Protein AF-0000000071979990 (afdb_homodimer)

Secondary structure (DSSP, 8-state):
--BEEEEEE--EEEEETTEEEEEPPEEEEESSS-EEE----GGGHHHHHHHHHHTT--GGG-SEEEESSS-HHHHTTGGG-TTSEEEETTEEEETTEEE---GGGT--EESSSSEEEEE--SSSTT-EEEEEEBSSS-EEEEEETTSS-GGGTT-THIIIIITT-S-HHHHHHHHHHHHHH-SEEEESSS--EEPPHHHHHHHHTT--S--/--BEEEEEE--EEEEETTEEEEEPPEEEEESSS-EEE----TT-HHHHHHHHHHTT--GGG-SEEEESSS-HHHHTTGGG-TTSEEEETTEEEETTEEE---GGGT--EESSSSEEEEE--SSSTT-EEEEEEBSSS-EEEEEETTSS-GGGTT-THIIIIITT-S-HHHHHHHHHHHHHH-SEEEETTS--EEPPHHHHHHHHTT--S--

Foldseek 3Di:
DFKDKAFLDFWAWDDDPNDIDIAWTWMWMDDPATEIWFQAALPCVVSSQVSCVVVPHALLRHAEYEYQEDDRRRCNPSVSNLNYFYHHFLWTDHDPDTDDDPLVVFDWADPDPFWIKTAQAKQHNRGIWIWGQGDPQGIEIAGALLPQEPVCLAPVCCSPPVSHIPHNLSSLLSQLVVLCVGQWYRYTGGHIDGRDPVSNVQSVVSGGHDD/DFKDKAFLDFWAWDDDPNDIDIAWTWMWMDDPATEIWFQAALPCVVSSQVSCVVVPHALLRHAEYEYQEDDRRRCNPSVSNLNYFYHHFLWTDHDPDTDDDPLVVFDWADPDPFWIKTAQAKQHNRGIWIWGQGDPQGIEIAGALLPQEPVCLAPVCCSPPVSHIPHNLSSLLSQLVVLCVGQWYRYTGGHIDGRDPVSNVQSVVSGGHDD

Radius of gyration: 21.1 Å; Cα contacts (8 Å, |Δi|>4): 1145; chains: 2; bounding box: 51×65×53 Å

pLDDT: mean 97.35, std 3.67, range [64.88, 99.0]

Solvent-accessible surface area (backbone atoms only — not comparable to full-atom values): 20327 Å² total; per-residue (Å²): 120,65,33,46,80,42,75,59,38,67,19,37,68,46,80,51,95,84,29,37,38,42,35,31,26,21,34,36,34,44,42,88,62,26,34,38,36,22,41,23,27,41,77,32,53,65,60,54,52,52,34,32,50,76,70,73,44,54,51,74,62,27,48,33,38,31,18,32,31,50,51,59,37,25,42,20,40,55,40,64,31,72,69,15,42,36,33,46,28,67,41,36,32,46,78,46,36,37,52,84,59,60,33,91,81,60,45,60,49,69,77,54,98,44,34,32,39,34,55,38,33,9,44,40,89,40,22,23,26,38,41,34,48,30,71,82,67,42,30,35,28,43,32,27,60,61,32,41,28,74,67,31,45,65,36,47,58,46,38,54,62,71,70,34,44,74,32,59,69,49,25,46,51,40,45,25,51,49,50,66,65,27,39,25,37,31,21,16,23,16,58,69,44,74,56,48,71,68,55,35,55,29,23,75,72,63,45,70,42,73,133,122,63,33,46,81,41,74,59,39,65,20,36,68,45,79,52,95,83,28,37,38,42,34,30,26,21,35,38,34,44,40,88,61,25,34,39,35,22,40,22,26,43,75,33,53,64,59,53,52,51,36,33,51,76,70,73,45,54,52,73,63,26,47,34,38,31,19,30,32,49,50,60,38,24,44,20,39,55,42,64,31,71,70,14,42,35,32,47,28,68,41,36,30,47,81,47,37,36,50,84,60,60,32,91,80,60,44,60,50,70,76,53,99,45,34,33,40,34,56,40,34,8,43,39,89,40,21,21,27,38,40,35,49,31,72,82,67,43,29,35,29,43,33,27,61,61,32,40,29,74,68,31,46,64,36,47,58,47,36,56,62,69,68,35,44,74,32,61,69,48,25,46,50,40,45,25,51,48,50,67,64,28,40,26,37,30,20,15,22,17,56,70,44,75,56,46,71,70,55,36,54,28,22,74,72,62,45,69,41,71,133

InterPro domains:
  IPR001279 Metallo-beta-lactamase [PF00753] (23-189)
  IPR001279 Metallo-beta-lactamase [SM00849] (23-189)
  IPR036866 Ribonuclease Z/Hydroxyacylglutathione hydrolase-like [G3DSA:3.60.15.10] (1-197)
  IPR036866 Ribonuclease Z/Hydroxyacylglutathione hydrolase-like [SSF56281] (19-195)
  IPR039344 Metallo-beta-lactamase domain-containing protein 1 [PTHR23200] (20-200)

Organism: Chionoecetes opilio (NCBI:txid41210)

Sequence (422 aa):
MSYSVHVLQAGYSRLEEGVMRANCTCTLVKGPATLIVDTLTAWDKEVVMAGLAREGVACDDVKYAIGTHGHSDHLGNLNLFTAATHIVGFTVGHKDQFFLHPFETGEPYKIDECVQVIPTPGHTTADVSVVVKTAQQGTVVIAGDLFEREEDILDPSLWRHTAGSENPEAQEKHRCEVVLLGDYIVPGHGPMFRVTEAMKEMARKGKLGPPMSYSVHVLQAGYSRLEEGVMRANCTCTLVKGPATLIVDTLTAWDKEVVMAGLAREGVACDDVKYAIGTHGHSDHLGNLNLFTAATHIVGFTVGHKDQFFLHPFETGEPYKIDECVQVIPTPGHTTADVSVVVKTAQQGTVVIAGDLFEREEDILDPSLWRHTAGSENPEAQEKHRCEVVLLGDYIVPGHGPMFRVTEAMKEMARKGKLGPP

Nearest PDB structures (foldseek):
  4v0h-assembly4_D  TM=9.337E-01  e=3.277E-21  Homo sapiens
  4v0h-assembly1_C  TM=9.324E-01  e=4.983E-21  Homo sapiens
  1ztc-assembly1_C  TM=7.395E-01  e=2.902E-12  Thermotoga maritima
  5eh9-assembly1_A  TM=6.785E-01  e=1.386E-09  Bacillus thuringiensis serovar kurstaki
  3dhb-assembly1_A  TM=6.877E-01  e=1.229E-09  Bacillus thuringiensis serovar kurstaki

Structure (mmCIF, N/CA/C/O backbone):
data_AF-0000000071979990-model_v1
#
loop_
_entity.id
_entity.type
_entity.pdbx_description
1 polymer 'Metallo-beta-lactamase domain-containing protein 1'
#
loop_
_atom_site.group_PDB
_atom_site.id
_atom_site.type_symbol
_atom_site.label_atom_id
_atom_site.label_alt_id
_atom_site.label_comp_id
_atom_site.label_asym_id
_atom_site.label_entity_id
_atom_site.label_seq_id
_atom_site.pdbx_PDB_ins_code
_atom_site.Cartn_x
_atom_site.Cartn_y
_atom_site.Cartn_z
_atom_site.occupancy
_atom_site.B_iso_or_equiv
_atom_site.auth_seq_id
_atom_site.auth_comp_id
_atom_site.auth_asym_id
_atom_site.auth_atom_id
_atom_site.pdbx_PDB_model_num
ATOM 1 N N . MET A 1 1 ? -9.875 20.969 23.109 1 72.75 1 MET A N 1
ATOM 2 C CA . MET A 1 1 ? -8.414 20.859 23.109 1 72.75 1 MET A CA 1
ATOM 3 C C . MET A 1 1 ? -7.848 21.031 21.703 1 72.75 1 MET A C 1
ATOM 5 O O . MET A 1 1 ? -8.453 20.594 20.734 1 72.75 1 MET A O 1
ATOM 9 N N . SER A 1 2 ? -6.789 21.875 21.5 1 91.88 2 SER A N 1
ATOM 10 C CA . SER A 1 2 ? -6.191 22.266 20.219 1 91.88 2 SER A CA 1
ATOM 11 C C . SER A 1 2 ? -5.258 21.172 19.703 1 91.88 2 SER A C 1
ATOM 13 O O . SER A 1 2 ? -4.859 20.281 20.453 1 91.88 2 SER A O 1
ATOM 15 N N . TYR A 1 3 ? -5.094 21.125 18.453 1 98 3 TYR A N 1
ATOM 16 C CA . TYR A 1 3 ? -4.223 20.125 17.828 1 98 3 TYR A CA 1
ATOM 17 C C . TYR A 1 3 ? -2.787 20.625 17.75 1 98 3 TYR A C 1
ATOM 19 O O . TYR A 1 3 ? -2.547 21.844 17.719 1 98 3 TYR A O 1
ATOM 27 N N . SER A 1 4 ? -1.875 19.688 17.797 1 98.12 4 SER A N 1
ATOM 28 C CA . SER A 1 4 ? -0.462 19.906 17.516 1 98.12 4 SER A CA 1
ATOM 29 C C . SER A 1 4 ? 0.089 18.812 16.609 1 98.12 4 SER A C 1
ATOM 31 O O . SER A 1 4 ? -0.371 17.672 16.656 1 98.12 4 SER A O 1
ATOM 33 N N . VAL A 1 5 ? 1.025 19.203 15.773 1 98.69 5 VAL A N 1
ATOM 34 C CA . VAL A 1 5 ? 1.635 18.266 14.82 1 98.69 5 VAL A CA 1
ATOM 35 C C . VAL A 1 5 ? 3.094 18.031 15.203 1 98.69 5 VAL A C 1
ATOM 37 O O . VAL A 1 5 ? 3.861 18.984 15.375 1 98.69 5 VAL A O 1
ATOM 40 N N . HIS A 1 6 ? 3.461 16.766 15.305 1 98.62 6 HIS A N 1
ATOM 41 C CA . HIS A 1 6 ? 4.805 16.375 15.719 1 98.62 6 HIS A CA 1
ATOM 42 C C . HIS A 1 6 ? 5.422 15.406 14.719 1 98.62 6 HIS A C 1
ATOM 44 O O . HIS A 1 6 ? 4.953 14.273 14.57 1 98.62 6 HIS A O 1
ATOM 50 N N . VAL A 1 7 ? 6.488 15.836 14.07 1 98.88 7 VAL A N 1
ATOM 51 C CA . VAL A 1 7 ? 7.246 14.922 13.219 1 98.88 7 VAL A CA 1
ATOM 52 C C . VAL A 1 7 ? 8.086 13.984 14.094 1 98.88 7 VAL A C 1
ATOM 54 O O . VAL A 1 7 ? 9.023 14.422 14.766 1 98.88 7 VAL A O 1
ATOM 57 N N . LEU A 1 8 ? 7.742 12.742 14.07 1 98.94 8 LEU A N 1
ATOM 58 C CA . LEU A 1 8 ? 8.477 11.773 14.867 1 98.94 8 LEU A CA 1
ATOM 59 C C . LEU A 1 8 ? 9.828 11.445 14.227 1 98.94 8 LEU A C 1
ATOM 61 O O . LEU A 1 8 ? 10.82 11.25 14.922 1 98.94 8 LEU A O 1
ATOM 65 N N . GLN A 1 9 ? 9.836 11.359 12.938 1 98.88 9 GLN A N 1
ATOM 66 C CA . GLN A 1 9 ? 11.023 11.094 12.125 1 98.88 9 GLN A CA 1
ATOM 67 C C . GLN A 1 9 ? 10.898 11.734 10.742 1 98.88 9 GLN A C 1
ATOM 69 O O . GLN A 1 9 ? 10.008 11.383 9.969 1 98.88 9 GLN A O 1
ATOM 74 N N . ALA A 1 10 ? 11.828 12.672 10.484 1 98.88 10 ALA A N 1
ATOM 75 C CA . ALA A 1 10 ? 11.867 13.242 9.148 1 98.88 10 ALA A CA 1
ATOM 76 C C . ALA A 1 10 ? 12.375 12.227 8.125 1 98.88 10 ALA A C 1
ATOM 78 O O . ALA A 1 10 ? 13.312 11.477 8.398 1 98.88 10 ALA A O 1
ATOM 79 N N . GLY A 1 11 ? 11.711 12.18 6.965 1 98.88 11 GLY A N 1
ATOM 80 C CA . GLY A 1 11 ? 12.133 11.273 5.902 1 98.88 11 GLY A CA 1
ATOM 81 C C . GLY A 1 11 ? 13.273 11.828 5.07 1 98.88 11 GLY A C 1
ATOM 82 O O . GLY A 1 11 ? 13.836 12.875 5.391 1 98.88 11 GLY A O 1
ATOM 83 N N . TYR A 1 12 ? 13.609 11.039 4.105 1 98.69 12 TYR A N 1
ATOM 84 C CA . TYR A 1 12 ? 14.672 11.383 3.166 1 98.69 12 TYR A CA 1
ATOM 85 C C . TYR A 1 12 ? 14.539 10.578 1.876 1 98.69 12 TYR A C 1
ATOM 87 O O . TYR A 1 12 ? 13.852 9.555 1.842 1 98.69 12 TYR A O 1
ATOM 95 N N . SER A 1 13 ? 15.102 11.078 0.83 1 97.81 13 SER A N 1
ATOM 96 C CA . SER A 1 13 ? 15.258 10.391 -0.449 1 97.81 13 SER A CA 1
ATOM 97 C C . SER A 1 13 ? 16.516 10.852 -1.173 1 97.81 13 SER A C 1
ATOM 99 O O . SER A 1 13 ? 16.688 12.039 -1.433 1 97.81 13 SER A O 1
ATOM 101 N N . ARG A 1 14 ? 17.375 9.891 -1.405 1 95.44 14 ARG A N 1
ATOM 102 C CA . ARG A 1 14 ? 18.609 10.211 -2.113 1 95.44 14 ARG A CA 1
ATOM 103 C C . ARG A 1 14 ? 19.078 9.031 -2.955 1 95.44 14 ARG A C 1
ATOM 105 O O . ARG A 1 14 ? 18.953 7.875 -2.537 1 95.44 14 ARG A O 1
ATOM 112 N N . LEU A 1 15 ? 19.5 9.352 -4.109 1 91.88 15 LEU A N 1
ATOM 113 C CA . LEU A 1 15 ? 20.094 8.352 -4.988 1 91.88 15 LEU A CA 1
ATOM 114 C C . LEU A 1 15 ? 21.562 8.156 -4.672 1 91.88 15 LEU A C 1
ATOM 116 O O . LEU A 1 15 ? 22.344 9.109 -4.691 1 91.88 15 LEU A O 1
ATOM 120 N N . GLU A 1 16 ? 21.906 6.969 -4.301 1 91.81 16 GLU A N 1
ATOM 121 C CA . GLU A 1 16 ? 23.281 6.625 -3.984 1 91.81 16 GLU A CA 1
ATOM 122 C C . GLU A 1 16 ? 23.75 5.402 -4.773 1 91.81 16 GLU A C 1
ATOM 124 O O . GLU A 1 16 ? 23.266 4.289 -4.535 1 91.81 16 GLU A O 1
ATOM 129 N N . GLU A 1 17 ? 24.734 5.629 -5.734 1 91.38 17 GLU A N 1
ATOM 130 C CA . GLU A 1 17 ? 25.328 4.543 -6.508 1 91.38 17 GLU A CA 1
ATOM 131 C C . GLU A 1 17 ? 24.25 3.705 -7.199 1 91.38 17 GLU A C 1
ATOM 133 O O . GLU A 1 17 ? 24.234 2.479 -7.086 1 91.38 17 GLU A O 1
ATOM 138 N N . GLY A 1 18 ? 23.312 4.34 -7.684 1 89.31 18 GLY A N 1
ATOM 139 C CA . GLY A 1 18 ? 22.312 3.67 -8.492 1 89.31 18 GLY A CA 1
ATOM 140 C C . GLY A 1 18 ? 21.188 3.062 -7.664 1 89.31 18 GLY A C 1
ATOM 141 O O . GLY A 1 18 ? 20.297 2.398 -8.203 1 89.31 18 GLY A O 1
ATOM 142 N N . VAL A 1 19 ? 21.281 3.26 -6.352 1 94.75 19 VAL A N 1
ATOM 143 C CA . VAL A 1 19 ? 20.25 2.766 -5.441 1 94.75 19 VAL A CA 1
ATOM 144 C C . VAL A 1 19 ? 19.562 3.941 -4.75 1 94.75 19 VAL A C 1
ATOM 146 O O . VAL A 1 19 ? 20.234 4.867 -4.281 1 94.75 19 VAL A O 1
ATOM 149 N N . MET A 1 20 ? 18.234 3.863 -4.797 1 96.56 20 MET A N 1
ATOM 150 C CA . MET A 1 20 ? 17.484 4.887 -4.066 1 96.56 20 MET A CA 1
ATOM 151 C C . MET A 1 20 ? 17.422 4.555 -2.582 1 96.56 20 MET A C 1
ATOM 153 O O . MET A 1 20 ? 16.938 3.484 -2.205 1 96.56 20 MET A O 1
ATOM 157 N N . ARG A 1 21 ? 17.953 5.414 -1.763 1 97.94 21 ARG A N 1
ATOM 158 C CA . ARG A 1 21 ? 17.75 5.332 -0.321 1 97.94 21 ARG A CA 1
ATOM 159 C C . ARG A 1 21 ? 16.641 6.289 0.13 1 97.94 21 ARG A C 1
ATOM 161 O O . ARG A 1 21 ? 16.734 7.496 -0.105 1 97.94 21 ARG A O 1
ATOM 168 N N . ALA A 1 22 ? 15.609 5.719 0.707 1 98.5 22 ALA A N 1
ATOM 169 C CA . ALA A 1 22 ? 14.469 6.582 1.027 1 98.5 22 ALA A CA 1
ATOM 170 C C . ALA A 1 22 ? 13.688 6.031 2.215 1 98.5 22 ALA A C 1
ATOM 172 O O . ALA A 1 22 ? 13.742 4.836 2.508 1 98.5 22 ALA A O 1
ATOM 173 N N . ASN A 1 23 ? 13.102 6.875 2.916 1 98.88 23 ASN A N 1
ATOM 174 C CA . ASN A 1 23 ? 12.109 6.625 3.953 1 98.88 23 ASN A CA 1
ATOM 175 C C . ASN A 1 23 ? 11.156 7.805 4.113 1 98.88 23 ASN A C 1
ATOM 177 O O . ASN A 1 23 ? 11.539 8.953 3.896 1 98.88 23 ASN A O 1
ATOM 181 N N . CYS A 1 24 ? 9.953 7.512 4.449 1 98.94 24 CYS A N 1
ATOM 182 C CA . CYS A 1 24 ? 8.961 8.578 4.543 1 98.94 24 CYS A CA 1
ATOM 183 C C . CYS A 1 24 ? 9.125 9.367 5.84 1 98.94 24 CYS A C 1
ATOM 185 O O . CYS A 1 24 ? 9.906 8.977 6.711 1 98.94 24 CYS A O 1
ATOM 187 N N . THR A 1 25 ? 8.461 10.516 5.906 1 98.94 25 THR A N 1
ATOM 188 C CA . THR A 1 25 ? 8.297 11.242 7.16 1 98.94 25 THR A CA 1
ATOM 189 C C . THR A 1 25 ? 7.145 10.656 7.977 1 98.94 25 THR A C 1
ATOM 191 O O . THR A 1 25 ? 6.074 10.383 7.441 1 98.94 25 THR A O 1
ATOM 194 N N . CYS A 1 26 ? 7.406 10.375 9.211 1 99 26 CYS A N 1
ATOM 195 C CA . CYS A 1 26 ? 6.391 9.891 10.141 1 99 26 CYS A CA 1
ATOM 196 C C . CYS A 1 26 ? 5.922 11.016 11.062 1 99 26 CYS A C 1
ATOM 198 O O . CYS A 1 26 ? 6.734 11.641 11.742 1 99 26 CYS A O 1
ATOM 200 N N . THR A 1 27 ? 4.551 11.188 11.148 1 99 27 THR A N 1
ATOM 201 C CA . THR A 1 27 ? 4.023 12.367 11.836 1 99 27 THR A CA 1
ATOM 202 C C . THR A 1 27 ? 2.924 11.969 12.812 1 99 27 THR A C 1
ATOM 204 O O . THR A 1 27 ? 2.053 11.156 12.492 1 99 27 THR A O 1
ATOM 207 N N . LEU A 1 28 ? 3.016 12.477 14.008 1 98.94 28 LEU A N 1
ATOM 208 C CA . LEU A 1 28 ? 2.002 12.328 15.047 1 98.94 28 LEU A CA 1
ATOM 209 C C . LEU A 1 28 ? 1.197 13.617 15.211 1 98.94 28 LEU A C 1
ATOM 211 O O . LEU A 1 28 ? 1.768 14.711 15.273 1 98.94 28 LEU A O 1
ATOM 215 N N . VAL A 1 29 ? -0.1 13.523 15.164 1 98.88 29 VAL A N 1
ATOM 216 C CA . VAL A 1 29 ? -0.995 14.633 15.492 1 98.88 29 VAL A CA 1
ATOM 217 C C . VAL A 1 29 ? -1.639 14.391 16.859 1 98.88 29 VAL A C 1
ATOM 219 O O . VAL A 1 29 ? -2.281 13.367 17.078 1 98.88 29 VAL A O 1
ATOM 222 N N . LYS A 1 30 ? -1.458 15.32 17.734 1 98.25 30 LYS A N 1
ATOM 223 C CA . LYS A 1 30 ? -2.066 15.227 19.062 1 98.25 30 LYS A CA 1
ATOM 224 C C . LYS A 1 30 ? -3.217 16.219 19.203 1 98.25 30 LYS A C 1
ATOM 226 O O . LYS A 1 30 ? -3.123 17.359 18.734 1 98.25 30 LYS A O 1
ATOM 231 N N . GLY A 1 31 ? -4.258 15.797 19.812 1 97.75 31 GLY A N 1
ATOM 232 C CA . GLY A 1 31 ? -5.465 16.578 20.047 1 97.75 31 GLY A CA 1
ATOM 233 C C . GLY A 1 31 ? -6.66 15.719 20.422 1 97.75 31 GLY A C 1
ATOM 234 O O . GLY A 1 31 ? -6.504 14.633 20.984 1 97.75 31 GLY A O 1
ATOM 235 N N . PRO A 1 32 ? -7.902 16.234 20.219 1 97.56 32 PRO A N 1
ATOM 236 C CA . PRO A 1 32 ? -9.086 15.438 20.547 1 97.56 32 PRO A CA 1
ATOM 237 C C . PRO A 1 32 ? -9.055 14.039 19.922 1 97.56 32 PRO A C 1
ATOM 239 O O . PRO A 1 32 ? -9.5 13.078 20.547 1 97.56 32 PRO A O 1
ATOM 242 N N . ALA A 1 33 ? -8.523 14.008 18.75 1 97.69 33 ALA A N 1
ATOM 243 C CA . ALA A 1 33 ? -8.203 12.727 18.125 1 97.69 33 ALA A CA 1
ATOM 244 C C . ALA A 1 33 ? -6.711 12.609 17.844 1 97.69 33 ALA A C 1
ATOM 246 O O . ALA A 1 33 ? -6.105 13.523 17.266 1 97.69 33 ALA A O 1
ATOM 247 N N . THR A 1 34 ? -6.137 11.484 18.266 1 98.75 34 THR A N 1
ATOM 248 C CA . THR A 1 34 ? -4.734 11.234 17.969 1 98.75 34 THR A CA 1
ATOM 249 C C . THR A 1 34 ? -4.582 10.477 16.656 1 98.75 34 THR A C 1
ATOM 251 O O . THR A 1 34 ? -5.25 9.461 16.438 1 98.75 34 THR A O 1
ATOM 254 N N . LEU A 1 35 ? -3.734 11.008 15.836 1 98.88 35 LEU A N 1
ATOM 255 C CA . LEU A 1 35 ? -3.48 10.383 14.539 1 98.88 35 LEU A CA 1
ATOM 256 C C . LEU A 1 35 ? -1.998 10.07 14.367 1 98.88 35 LEU A C 1
ATOM 258 O O . LEU A 1 35 ? -1.145 10.82 14.844 1 98.88 35 LEU A O 1
ATOM 262 N N . ILE A 1 36 ? -1.698 9.016 13.68 1 99 36 ILE A N 1
ATOM 263 C CA . ILE A 1 36 ? -0.372 8.758 13.125 1 99 36 ILE A CA 1
ATOM 264 C C . ILE A 1 36 ? -0.449 8.711 11.602 1 99 36 ILE A C 1
ATOM 266 O O . ILE A 1 36 ? -1.392 8.148 11.039 1 99 36 ILE A O 1
ATOM 270 N N . VAL A 1 37 ? 0.464 9.43 10.938 1 99 37 VAL A N 1
ATOM 271 C CA . VAL A 1 37 ? 0.477 9.492 9.477 1 99 37 VAL A CA 1
ATOM 272 C C . VAL A 1 37 ? 1.8 8.938 8.953 1 99 37 VAL A C 1
ATOM 274 O O . VAL A 1 37 ? 2.871 9.445 9.297 1 99 37 VAL A O 1
ATOM 277 N N . ASP A 1 38 ? 1.682 7.891 8.086 1 98.94 38 ASP A N 1
ATOM 278 C CA . ASP A 1 38 ? 2.812 7.203 7.473 1 98.94 38 ASP A CA 1
ATOM 279 C C . ASP A 1 38 ? 3.746 6.621 8.531 1 98.94 38 ASP A C 1
ATOM 281 O O . ASP A 1 38 ? 4.219 7.344 9.414 1 98.94 38 ASP A O 1
ATOM 285 N N . THR A 1 39 ? 4.074 5.363 8.422 1 98.94 39 THR A N 1
ATOM 286 C CA . THR A 1 39 ? 4.664 4.637 9.539 1 98.94 39 THR A CA 1
ATOM 287 C C . THR A 1 39 ? 6 4.02 9.141 1 98.94 39 THR A C 1
ATOM 289 O O . THR A 1 39 ? 6.348 2.93 9.602 1 98.94 39 THR A O 1
ATOM 292 N N . LEU A 1 40 ? 6.691 4.691 8.195 1 98.94 40 LEU A N 1
ATOM 293 C CA . LEU A 1 40 ? 8.047 4.34 7.789 1 98.94 40 LEU A CA 1
ATOM 294 C C . LEU A 1 40 ? 8.086 2.941 7.184 1 98.94 40 LEU A C 1
ATOM 296 O O . LEU A 1 40 ? 7.066 2.441 6.699 1 98.94 40 LEU A O 1
ATOM 300 N N . THR A 1 41 ? 9.352 2.408 6.969 1 98.88 41 THR A N 1
ATOM 301 C CA . THR A 1 41 ? 9.508 1.088 6.367 1 98.88 41 THR A CA 1
ATOM 302 C C . THR A 1 41 ? 9.203 -0.009 7.383 1 98.88 41 THR A C 1
ATOM 304 O O . THR A 1 41 ? 9.109 0.259 8.586 1 98.88 41 THR A O 1
ATOM 307 N N . ALA A 1 42 ? 9.109 -1.235 6.898 1 98.81 42 ALA A N 1
ATOM 308 C CA . ALA A 1 42 ? 8.852 -2.408 7.73 1 98.81 42 ALA A CA 1
ATOM 309 C C . ALA A 1 42 ? 9.914 -2.557 8.812 1 98.81 42 ALA A C 1
ATOM 311 O O . ALA A 1 42 ? 9.664 -3.139 9.867 1 98.81 42 ALA A O 1
ATOM 312 N N . TRP A 1 43 ? 11.062 -1.988 8.625 1 98.88 43 TRP A N 1
ATOM 313 C CA . TRP A 1 43 ? 12.227 -2.186 9.484 1 98.88 43 TRP A CA 1
ATOM 314 C C . TRP A 1 43 ? 12.266 -1.146 10.602 1 98.88 43 TRP A C 1
ATOM 316 O O . TRP A 1 43 ? 13.117 -1.207 11.484 1 98.88 43 TRP A O 1
ATOM 326 N N . ASP A 1 44 ? 11.25 -0.266 10.664 1 98.94 44 ASP A N 1
ATOM 327 C CA . ASP A 1 44 ? 11.391 0.908 11.516 1 98.94 44 ASP A CA 1
ATOM 328 C C . ASP A 1 44 ? 10.43 0.837 12.703 1 98.94 44 ASP A C 1
ATOM 330 O O . ASP A 1 44 ? 10.047 1.867 13.266 1 98.94 44 ASP A O 1
ATOM 334 N N . LYS A 1 45 ? 10.055 -0.311 13.078 1 98.69 45 LYS A N 1
ATOM 335 C CA . LYS A 1 45 ? 9.133 -0.479 14.195 1 98.69 45 LYS A CA 1
ATOM 336 C C . LYS A 1 45 ? 9.633 0.259 15.438 1 98.69 45 LYS A C 1
ATOM 338 O O . LYS A 1 45 ? 8.898 1.043 16.047 1 98.69 45 LYS A O 1
ATOM 343 N N . GLU A 1 46 ? 10.836 0.037 15.734 1 98.69 46 GLU A N 1
ATOM 344 C CA . GLU A 1 46 ? 11.391 0.618 16.953 1 98.69 46 GLU A CA 1
ATOM 345 C C . GLU A 1 46 ? 11.484 2.137 16.844 1 98.69 46 GLU A C 1
ATOM 347 O O . GLU A 1 46 ? 11.328 2.846 17.844 1 98.69 46 GLU A O 1
ATOM 352 N N . VAL A 1 47 ? 11.766 2.629 15.648 1 98.81 47 VAL A N 1
ATOM 353 C CA . VAL A 1 47 ? 11.836 4.07 15.43 1 98.81 47 VAL A CA 1
ATOM 354 C C . VAL A 1 47 ? 10.469 4.695 15.703 1 98.81 47 VAL A C 1
ATOM 356 O O . VAL A 1 47 ? 10.375 5.711 16.406 1 98.81 47 VAL A O 1
ATOM 359 N N . VAL A 1 48 ? 9.438 4.066 15.219 1 98.88 48 VAL A N 1
ATOM 360 C CA . VAL A 1 48 ? 8.078 4.57 15.398 1 98.88 48 VAL A CA 1
ATOM 361 C C . VAL A 1 48 ? 7.711 4.535 16.875 1 98.88 48 VAL A C 1
ATOM 363 O O . VAL A 1 48 ? 7.227 5.531 17.422 1 98.88 48 VAL A O 1
ATOM 366 N N . MET A 1 49 ? 7.992 3.422 17.5 1 98.75 49 MET A N 1
ATOM 367 C CA . MET A 1 49 ? 7.625 3.238 18.906 1 98.75 49 MET A CA 1
ATOM 368 C C . MET A 1 49 ? 8.367 4.223 19.797 1 98.75 49 MET A C 1
ATOM 370 O O . MET A 1 49 ? 7.789 4.789 20.719 1 98.75 49 MET A O 1
ATOM 374 N N . ALA A 1 50 ? 9.641 4.406 19.531 1 98.81 50 ALA A N 1
ATOM 375 C CA . ALA A 1 50 ? 10.43 5.355 20.312 1 98.81 50 ALA A CA 1
ATOM 376 C C . ALA A 1 50 ? 9.914 6.781 20.125 1 98.81 50 ALA A C 1
ATOM 378 O O . ALA A 1 50 ? 9.891 7.566 21.062 1 98.81 50 ALA A O 1
ATOM 379 N N . GLY A 1 51 ? 9.562 7.109 18.906 1 98.81 51 GLY A N 1
ATOM 380 C CA . GLY A 1 51 ? 8.977 8.414 18.641 1 98.81 51 GLY A CA 1
ATOM 381 C C . GLY A 1 51 ? 7.695 8.664 19.422 1 98.81 51 GLY A C 1
ATOM 382 O O . GLY A 1 51 ? 7.508 9.734 20 1 98.81 51 GLY A O 1
ATOM 383 N N . LEU A 1 52 ? 6.82 7.711 19.422 1 98.88 52 LEU A N 1
ATOM 384 C CA . LEU A 1 52 ? 5.574 7.809 20.172 1 98.88 52 LEU A CA 1
ATOM 385 C C . LEU A 1 52 ? 5.844 7.969 21.672 1 98.88 52 LEU A C 1
ATOM 387 O O . LEU A 1 52 ? 5.215 8.797 22.328 1 98.88 52 LEU A O 1
ATOM 391 N N . ALA A 1 53 ? 6.75 7.203 22.141 1 98.62 53 ALA A N 1
ATOM 392 C CA . ALA A 1 53 ? 7.09 7.242 23.562 1 98.62 53 ALA A CA 1
ATOM 393 C C . ALA A 1 53 ? 7.59 8.625 23.969 1 98.62 53 ALA A C 1
ATOM 395 O O . ALA A 1 53 ? 7.262 9.117 25.047 1 98.62 53 ALA A O 1
ATOM 396 N N . ARG A 1 54 ? 8.406 9.258 23.125 1 98.56 54 ARG A N 1
ATOM 397 C CA . ARG A 1 54 ? 8.914 10.602 23.391 1 98.56 54 ARG A CA 1
ATOM 398 C C . ARG A 1 54 ? 7.766 11.594 23.562 1 98.56 54 ARG A C 1
ATOM 400 O O . ARG A 1 54 ? 7.902 12.594 24.266 1 98.56 54 ARG A O 1
ATOM 407 N N . GLU A 1 55 ? 6.66 11.258 22.906 1 98.5 55 GLU A N 1
ATOM 408 C CA . GLU A 1 55 ? 5.512 12.156 22.969 1 98.5 55 GLU A CA 1
ATOM 409 C C . GLU A 1 55 ? 4.48 11.68 23.984 1 98.5 55 GLU A C 1
ATOM 411 O O . GLU A 1 55 ? 3.398 12.25 24.094 1 98.5 55 GLU A O 1
ATOM 416 N N . GLY A 1 56 ? 4.773 10.578 24.656 1 98.5 56 GLY A N 1
ATOM 417 C CA . GLY A 1 56 ? 3.893 10.055 25.688 1 98.5 56 GLY A CA 1
ATOM 418 C C . GLY A 1 56 ? 2.635 9.414 25.125 1 98.5 56 GLY A C 1
ATOM 419 O O . GLY A 1 56 ? 1.566 9.508 25.734 1 98.5 56 GLY A O 1
ATOM 420 N N . VAL A 1 57 ? 2.721 8.906 23.984 1 98.75 57 VAL A N 1
ATOM 421 C CA . VAL A 1 57 ? 1.567 8.32 23.312 1 98.75 57 VAL A CA 1
ATOM 422 C C . VAL A 1 57 ? 1.792 6.824 23.109 1 98.75 57 VAL A C 1
ATOM 424 O O . VAL A 1 57 ? 2.881 6.398 22.719 1 98.75 57 VAL A O 1
ATOM 427 N N . ALA A 1 58 ? 0.795 6.027 23.422 1 98.56 58 ALA A N 1
ATOM 428 C CA . ALA A 1 58 ? 0.817 4.598 23.125 1 98.56 58 ALA A CA 1
ATOM 429 C C . ALA A 1 58 ? 0.127 4.297 21.797 1 98.56 58 ALA A C 1
ATOM 431 O O . ALA A 1 58 ? -0.725 5.062 21.344 1 98.56 58 ALA A O 1
ATOM 432 N N . CYS A 1 59 ? 0.492 3.186 21.219 1 98.69 59 CYS A N 1
ATOM 433 C CA . CYS A 1 59 ? -0.128 2.789 19.969 1 98.69 59 CYS A CA 1
ATOM 434 C C . CYS A 1 59 ? -1.644 2.719 20.094 1 98.69 59 CYS A C 1
ATOM 436 O O . CYS A 1 59 ? -2.373 3.145 19.203 1 98.69 59 CYS A O 1
ATOM 438 N N . ASP A 1 60 ? -2.1 2.268 21.219 1 98.5 60 ASP A N 1
ATOM 439 C CA . ASP A 1 60 ? -3.529 2.055 21.422 1 98.5 60 ASP A CA 1
ATOM 440 C C . ASP A 1 60 ? -4.258 3.381 21.625 1 98.5 60 ASP A C 1
ATOM 442 O O . ASP A 1 60 ? -5.488 3.432 21.578 1 98.5 60 ASP A O 1
ATOM 446 N N . ASP A 1 61 ? -3.541 4.449 21.828 1 98.5 61 ASP A N 1
ATOM 447 C CA . ASP A 1 61 ? -4.129 5.777 21.984 1 98.5 61 ASP A CA 1
ATOM 448 C C . ASP A 1 61 ? -4.492 6.379 20.625 1 98.5 61 ASP A C 1
ATOM 450 O O . ASP A 1 61 ? -5.223 7.371 20.547 1 98.5 61 ASP A O 1
ATOM 454 N N . VAL A 1 62 ? -3.994 5.82 19.609 1 98.88 62 VAL A N 1
ATOM 455 C CA . VAL A 1 62 ? -4.16 6.379 18.266 1 98.88 62 VAL A CA 1
ATOM 456 C C . VAL A 1 62 ? -5.539 6.016 17.719 1 98.88 62 VAL A C 1
ATOM 458 O O . VAL A 1 62 ? -5.902 4.84 17.672 1 98.88 62 VAL A O 1
ATOM 461 N N . LYS A 1 63 ? -6.23 7.004 17.297 1 98.88 63 LYS A N 1
ATOM 462 C CA . LYS A 1 63 ? -7.594 6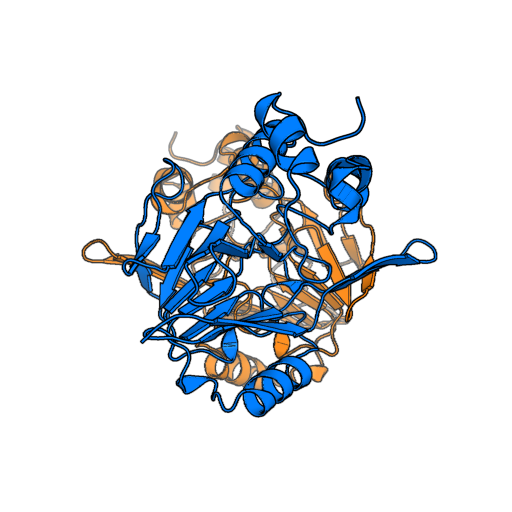.809 16.812 1 98.88 63 LYS A CA 1
ATOM 463 C C . LYS A 1 63 ? -7.613 6.578 15.297 1 98.88 63 LYS A C 1
ATOM 465 O O . LYS A 1 63 ? -8.461 5.844 14.789 1 98.88 63 LYS A O 1
ATOM 470 N N . TYR A 1 64 ? -6.738 7.246 14.617 1 98.94 64 TYR A N 1
ATOM 471 C CA . TYR A 1 64 ? -6.605 7.082 13.172 1 98.94 64 TYR A CA 1
ATOM 472 C C . TYR A 1 64 ? -5.156 6.805 12.789 1 98.94 64 TYR A C 1
ATOM 474 O O . TYR A 1 64 ? -4.246 7.527 13.203 1 98.94 64 TYR A O 1
ATOM 482 N N . ALA A 1 65 ? -4.922 5.75 12.094 1 98.94 65 ALA A N 1
ATOM 483 C CA . ALA A 1 65 ? -3.645 5.465 11.445 1 98.94 65 ALA A CA 1
ATOM 484 C C . ALA A 1 65 ? -3.742 5.637 9.93 1 98.94 65 ALA A C 1
ATOM 486 O O . ALA A 1 65 ? -4.492 4.914 9.266 1 98.94 65 ALA A O 1
ATOM 487 N N . ILE A 1 66 ? -2.996 6.586 9.398 1 98.94 66 ILE A N 1
ATOM 488 C CA . ILE A 1 66 ? -3.209 7.012 8.023 1 98.94 66 ILE A CA 1
ATOM 489 C C . ILE A 1 66 ? -1.948 6.754 7.199 1 98.94 66 ILE A C 1
ATOM 491 O O . ILE A 1 66 ? -0.851 7.156 7.594 1 98.94 66 ILE A O 1
ATOM 495 N N . GLY A 1 67 ? -2.027 5.934 6.184 1 98.94 67 GLY A N 1
ATOM 496 C CA . GLY A 1 67 ? -1.071 5.883 5.086 1 98.94 67 GLY A CA 1
ATOM 497 C C . GLY A 1 67 ? -1.456 6.77 3.918 1 98.94 67 GLY A C 1
ATOM 498 O O . GLY A 1 67 ? -2.469 6.531 3.258 1 98.94 67 GLY A O 1
ATOM 499 N N . THR A 1 68 ? -0.652 7.715 3.629 1 98.94 68 THR A N 1
ATOM 500 C CA . THR A 1 68 ? -1.001 8.68 2.594 1 98.94 68 THR A CA 1
ATOM 501 C C . THR A 1 68 ? -1.213 7.98 1.253 1 98.94 68 THR A C 1
ATOM 503 O O . THR A 1 68 ? -2.016 8.43 0.433 1 98.94 68 THR A O 1
ATOM 506 N N . HIS A 1 69 ? -0.504 7 1.042 1 98.62 69 HIS A N 1
ATOM 507 C CA . HIS A 1 69 ? -0.669 6.148 -0.132 1 98.62 69 HIS A CA 1
ATOM 508 C C . HIS A 1 69 ? -0.054 4.773 0.093 1 98.62 69 HIS A C 1
ATOM 510 O O . HIS A 1 69 ? 0.43 4.477 1.188 1 98.62 69 HIS A O 1
ATOM 516 N N . GLY A 1 70 ? -0.098 3.916 -0.899 1 98 70 GLY A N 1
ATOM 517 C CA . GLY A 1 70 ? 0.103 2.488 -0.711 1 98 70 GLY A CA 1
ATOM 518 C C . GLY A 1 70 ? 1.553 2.066 -0.854 1 98 70 GLY A C 1
ATOM 519 O O . GLY A 1 70 ? 1.856 0.872 -0.889 1 98 70 GLY A O 1
ATOM 520 N N . HIS A 1 71 ? 2.543 2.994 -0.87 1 98 71 HIS A N 1
ATOM 521 C CA . HIS A 1 71 ? 3.939 2.584 -0.958 1 98 71 HIS A CA 1
ATOM 522 C C . HIS A 1 71 ? 4.426 1.997 0.363 1 98 71 HIS A C 1
ATOM 524 O O . HIS A 1 71 ? 4.039 2.465 1.436 1 98 71 HIS A O 1
ATOM 530 N N . SER A 1 72 ? 5.32 1.079 0.266 1 97.62 72 SER A N 1
ATOM 531 C CA . SER A 1 72 ? 5.707 0.244 1.398 1 97.62 72 SER A CA 1
ATOM 532 C C . SER A 1 72 ? 6.422 1.062 2.471 1 97.62 72 SER A C 1
ATOM 534 O O . SER A 1 72 ? 6.312 0.763 3.66 1 97.62 72 SER A O 1
ATOM 536 N N . ASP A 1 73 ? 7.176 2.078 2.078 1 98.44 73 ASP A N 1
ATOM 537 C CA . ASP A 1 73 ? 7.902 2.863 3.07 1 98.44 73 ASP A CA 1
ATOM 538 C C . ASP A 1 73 ? 6.965 3.83 3.795 1 98.44 73 ASP A C 1
ATOM 540 O O . ASP A 1 73 ? 7.391 4.555 4.695 1 98.44 73 ASP A O 1
ATOM 544 N N . HIS A 1 74 ? 5.719 3.834 3.48 1 98.81 74 HIS A N 1
ATOM 545 C CA . HIS A 1 74 ? 4.723 4.641 4.18 1 98.81 74 HIS A CA 1
ATOM 546 C C . HIS A 1 74 ? 3.824 3.773 5.055 1 98.81 74 HIS A C 1
ATOM 548 O O . HIS A 1 74 ? 3.119 4.285 5.926 1 98.81 74 HIS A O 1
ATOM 554 N N . LEU A 1 75 ? 3.828 2.459 4.863 1 98.69 75 LEU A N 1
ATOM 555 C CA . LEU A 1 75 ? 2.85 1.575 5.492 1 98.69 75 LEU A CA 1
ATOM 556 C C . LEU A 1 75 ? 3.539 0.566 6.402 1 98.69 75 LEU A C 1
ATOM 558 O O . LEU A 1 75 ? 2.889 -0.332 6.945 1 98.69 75 LEU A O 1
ATOM 562 N N . GLY A 1 76 ? 4.789 0.639 6.621 1 98.75 76 GLY A N 1
ATOM 563 C CA . GLY A 1 76 ? 5.625 -0.443 7.113 1 98.75 76 GLY A CA 1
ATOM 564 C C . GLY A 1 76 ? 5.219 -0.935 8.492 1 98.75 76 GLY A C 1
ATOM 565 O O . GLY A 1 76 ? 5.516 -2.072 8.859 1 98.75 76 GLY A O 1
ATOM 566 N N . ASN A 1 77 ? 4.52 -0.081 9.242 1 98.88 77 ASN A N 1
ATOM 567 C CA . ASN A 1 77 ? 4.219 -0.473 10.617 1 98.88 77 ASN A CA 1
ATOM 568 C C . ASN A 1 77 ? 2.799 -0.079 11.008 1 98.88 77 ASN A C 1
ATOM 570 O O . ASN A 1 77 ? 2.543 0.248 12.172 1 98.88 77 ASN A O 1
ATOM 574 N N . LEU A 1 78 ? 1.953 -0.055 10.062 1 98.62 78 LEU A N 1
ATOM 575 C CA . LEU A 1 78 ? 0.554 0.28 10.305 1 98.62 78 LEU A CA 1
ATOM 576 C C . LEU A 1 78 ? -0.084 -0.714 11.266 1 98.62 78 LEU A C 1
ATOM 578 O O . LEU A 1 78 ? -1.02 -0.368 11.992 1 98.62 78 LEU A O 1
ATOM 582 N N . ASN A 1 79 ? 0.448 -1.903 11.336 1 98.75 79 ASN A N 1
ATOM 583 C CA . ASN A 1 79 ? -0.148 -2.963 12.141 1 98.75 79 ASN A CA 1
ATOM 584 C C . ASN A 1 79 ? 0.145 -2.77 13.625 1 98.75 79 ASN A C 1
ATOM 586 O O . ASN A 1 79 ? -0.345 -3.529 14.469 1 98.75 79 ASN A O 1
ATOM 590 N N . LEU A 1 80 ? 0.895 -1.761 13.984 1 98.81 80 LEU A N 1
ATOM 591 C CA . LEU A 1 80 ? 1.054 -1.365 15.383 1 98.81 80 LEU A CA 1
ATOM 592 C C . LEU A 1 80 ? -0.224 -0.726 15.914 1 98.81 80 LEU A C 1
ATOM 594 O O . LEU A 1 80 ? -0.406 -0.609 17.125 1 98.81 80 LEU A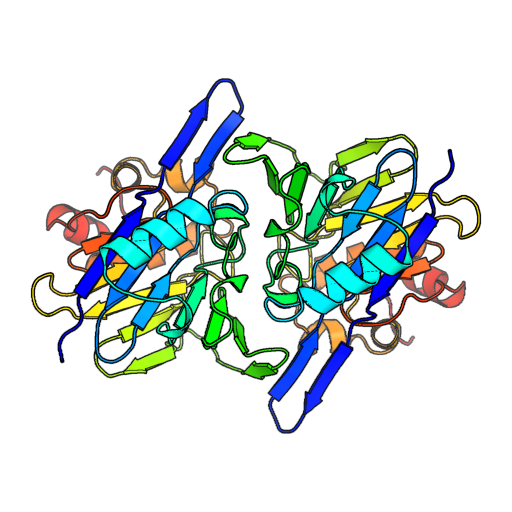 O 1
ATOM 598 N N . PHE A 1 81 ? -1.135 -0.333 15.039 1 98.88 81 PHE A N 1
ATOM 599 C CA . PHE A 1 81 ? -2.244 0.53 15.43 1 98.88 81 PHE A CA 1
ATOM 600 C C . PHE A 1 81 ? -3.58 -0.138 15.133 1 98.88 81 PHE A C 1
ATOM 602 O O . PHE A 1 81 ? -4.449 0.457 14.492 1 98.88 81 PHE A O 1
ATOM 609 N N . THR A 1 82 ? -3.787 -1.25 15.695 1 98.75 82 THR A N 1
ATOM 610 C CA . THR A 1 82 ? -4.953 -2.062 15.367 1 98.75 82 THR A CA 1
ATOM 611 C C . THR A 1 82 ? -6.184 -1.574 16.125 1 98.75 82 THR A C 1
ATOM 613 O O . THR A 1 82 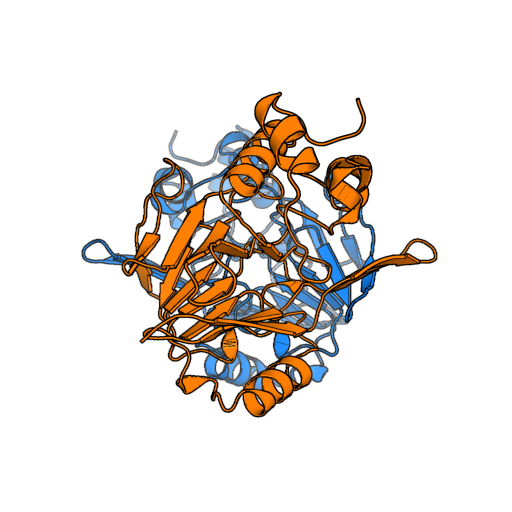? -7.305 -1.996 15.836 1 98.75 82 THR A O 1
ATOM 616 N N . ALA A 1 83 ? -6.008 -0.645 17.047 1 98.69 83 ALA A N 1
ATOM 617 C CA . ALA A 1 83 ? -7.148 -0.017 17.703 1 98.69 83 ALA A CA 1
ATOM 618 C C . ALA A 1 83 ? -7.723 1.11 16.844 1 98.69 83 ALA A C 1
ATOM 620 O O . ALA A 1 83 ? -8.828 1.592 17.109 1 98.69 83 ALA A O 1
ATOM 621 N N . ALA A 1 84 ? -7.008 1.528 15.914 1 98.88 84 ALA A N 1
ATOM 622 C CA . ALA A 1 84 ? -7.34 2.719 15.133 1 98.88 84 ALA A CA 1
ATOM 623 C C . ALA A 1 84 ? -8.172 2.354 13.906 1 98.88 84 ALA A C 1
ATOM 625 O O . ALA A 1 84 ? -8.117 1.221 13.43 1 98.88 84 ALA A O 1
ATOM 626 N N . THR A 1 85 ? -8.938 3.312 13.438 1 98.81 85 THR A N 1
ATOM 627 C CA . THR A 1 85 ? -9.383 3.293 12.047 1 98.81 85 THR A CA 1
ATOM 628 C C . THR A 1 85 ? -8.219 3.545 11.102 1 98.81 85 THR A C 1
ATOM 630 O O . THR A 1 85 ? -7.414 4.449 11.328 1 98.81 85 THR A O 1
ATOM 633 N N . HIS A 1 86 ? -8.102 2.684 10.133 1 98.94 86 HIS A N 1
ATOM 634 C CA . HIS A 1 86 ? -7.059 2.873 9.133 1 98.94 86 HIS A CA 1
ATOM 635 C C . HIS A 1 86 ? -7.594 3.623 7.914 1 98.94 86 HIS A C 1
ATOM 637 O O . HIS A 1 86 ? -8.688 3.324 7.426 1 98.94 86 HIS A O 1
ATOM 643 N N . ILE A 1 87 ? -6.906 4.609 7.449 1 98.88 87 ILE A N 1
ATOM 644 C CA . ILE A 1 87 ? -7.113 5.254 6.156 1 98.88 87 ILE A CA 1
ATOM 645 C C . ILE A 1 87 ? -5.855 5.113 5.305 1 98.88 87 ILE A C 1
ATOM 647 O O . ILE A 1 87 ? -4.816 5.703 5.617 1 98.88 87 ILE A O 1
ATOM 651 N N . VAL A 1 88 ? -5.891 4.332 4.277 1 98.75 88 VAL A N 1
ATOM 652 C CA . VAL A 1 88 ? -4.762 4.152 3.369 1 98.75 88 VAL A CA 1
ATOM 653 C C . VAL A 1 88 ? -5.164 4.57 1.956 1 98.75 88 VAL A C 1
ATOM 655 O O . VAL A 1 88 ? -5.941 3.877 1.296 1 98.75 88 VAL A O 1
ATOM 658 N N . GLY A 1 89 ? -4.574 5.676 1.549 1 98.31 89 GLY A N 1
ATOM 659 C CA . GLY A 1 89 ? -5.113 6.258 0.329 1 98.31 89 GLY A CA 1
ATOM 660 C C . GLY A 1 89 ? -6.609 6.492 0.388 1 98.31 89 GLY A C 1
ATOM 661 O O . GLY A 1 89 ? -7.105 7.137 1.313 1 98.31 89 GLY A O 1
ATOM 662 N N . PHE A 1 90 ? -7.32 5.902 -0.564 1 97.62 90 PHE A N 1
ATOM 663 C CA . PHE A 1 90 ? -8.75 6.156 -0.699 1 97.62 90 PHE A CA 1
ATOM 664 C C . PHE A 1 90 ? -9.562 5.09 0.025 1 97.62 90 PHE A C 1
ATOM 666 O O . PHE A 1 90 ? -10.766 4.961 -0.196 1 97.62 90 PHE A O 1
ATOM 673 N N . THR A 1 91 ? -8.867 4.332 0.898 1 97 91 THR A N 1
ATOM 674 C CA . THR A 1 91 ? -9.562 3.268 1.614 1 97 91 THR A CA 1
ATOM 675 C C . THR A 1 91 ? -9.648 3.586 3.104 1 97 91 THR A C 1
ATOM 677 O O . THR A 1 91 ? -8.648 3.945 3.729 1 97 91 THR A O 1
ATOM 680 N N . VAL A 1 92 ? -10.883 3.494 3.623 1 98.38 92 VAL A N 1
ATOM 681 C CA . VAL A 1 92 ? -11.141 3.641 5.051 1 98.38 92 VAL A CA 1
ATOM 682 C C . VAL A 1 92 ? -11.633 2.312 5.629 1 98.38 92 VAL A C 1
ATOM 684 O O . VAL A 1 92 ? -12.586 1.72 5.117 1 98.38 92 VAL A O 1
ATOM 687 N N . GLY A 1 93 ? -10.883 1.85 6.633 1 98.12 93 GLY A N 1
ATOM 688 C CA . GLY A 1 93 ? -11.32 0.551 7.117 1 98.12 93 GLY A CA 1
ATOM 689 C C . GLY A 1 93 ? -10.867 0.261 8.539 1 98.12 93 GLY A C 1
ATOM 690 O O . GLY A 1 93 ? -10.086 1.02 9.117 1 98.12 93 GLY A O 1
ATOM 691 N N . HIS A 1 94 ? -11.438 -0.76 9.086 1 98.56 94 HIS A N 1
ATOM 692 C CA . HIS A 1 94 ? -11.133 -1.359 10.375 1 98.56 94 HIS A CA 1
ATOM 693 C C . HIS A 1 94 ? -11.352 -2.869 10.352 1 98.56 94 HIS A C 1
ATOM 695 O O . HIS A 1 94 ? -12.43 -3.338 9.984 1 98.56 94 HIS A O 1
ATOM 701 N N . LYS A 1 95 ? -10.258 -3.596 10.797 1 98.19 95 LYS A N 1
ATOM 702 C CA . LYS A 1 95 ? -10.297 -5.047 10.656 1 98.19 95 LYS A CA 1
ATOM 703 C C . LYS A 1 95 ? -10.531 -5.453 9.203 1 98.19 95 LYS A C 1
ATOM 705 O O . LYS A 1 95 ? -9.797 -5.043 8.312 1 98.19 95 LYS A O 1
ATOM 710 N N . ASP A 1 96 ? -11.578 -6.18 8.945 1 98.31 96 ASP A N 1
ATOM 711 C CA . ASP A 1 96 ? -11.844 -6.613 7.574 1 98.31 96 ASP A CA 1
ATOM 712 C C . ASP A 1 96 ? -12.984 -5.812 6.957 1 98.31 96 ASP A C 1
ATOM 714 O O . ASP A 1 96 ? -13.555 -6.211 5.938 1 98.31 96 ASP A O 1
ATOM 718 N N . GLN A 1 97 ? -13.344 -4.734 7.613 1 98.25 97 GLN A N 1
ATOM 719 C CA . GLN A 1 97 ? -14.422 -3.893 7.113 1 98.25 97 GLN A CA 1
ATOM 720 C C . GLN A 1 97 ? -13.875 -2.67 6.383 1 98.25 97 GLN A C 1
ATOM 722 O O . GLN A 1 97 ? -13.023 -1.951 6.918 1 98.25 97 GLN A O 1
ATOM 727 N N . PHE A 1 98 ? -14.383 -2.432 5.191 1 97.31 98 PHE A N 1
ATOM 728 C CA . PHE A 1 98 ? -14.023 -1.268 4.387 1 97.31 98 PHE A CA 1
ATOM 729 C C . PHE A 1 98 ? -15.25 -0.404 4.117 1 97.31 98 PHE A C 1
ATOM 731 O O . PHE A 1 98 ? -16.234 -0.872 3.535 1 97.31 98 PHE A O 1
ATOM 738 N N . PHE A 1 99 ? -15.102 0.852 4.52 1 96 99 PHE A N 1
ATOM 739 C CA . PHE A 1 99 ? -16.219 1.778 4.457 1 96 99 PHE A CA 1
ATOM 740 C C . PHE A 1 99 ? -16.156 2.623 3.191 1 96 99 PHE A C 1
ATOM 742 O O . PHE A 1 99 ? -15.094 3.107 2.814 1 96 99 PHE A O 1
ATOM 749 N N . LEU A 1 100 ? -17.266 2.754 2.623 1 89.69 100 LEU A N 1
ATOM 750 C CA . LEU A 1 100 ? -17.312 3.529 1.389 1 89.69 100 LEU A CA 1
ATOM 751 C C . LEU A 1 100 ? -17.188 5.023 1.678 1 89.69 100 LEU A C 1
ATOM 753 O O . LEU A 1 100 ? -17.891 5.551 2.541 1 89.69 100 LEU A O 1
ATOM 757 N N . HIS A 1 101 ? -16.281 5.648 1.141 1 94.31 101 HIS A N 1
ATOM 758 C CA . HIS A 1 101 ? -16.094 7.094 1.125 1 94.31 101 HIS A CA 1
ATOM 759 C C . HIS A 1 101 ? -15.68 7.582 -0.261 1 94.31 101 HIS A C 1
ATOM 761 O O . HIS A 1 101 ? -14.812 6.988 -0.901 1 94.31 101 HIS A O 1
ATOM 767 N N . PRO A 1 102 ? -16.25 8.656 -0.709 1 94.81 102 PRO A N 1
ATOM 768 C CA . PRO A 1 102 ? -16.047 9.062 -2.1 1 94.81 102 PRO A CA 1
ATOM 769 C C . PRO A 1 102 ? -14.867 10.016 -2.266 1 94.81 102 PRO A C 1
ATOM 771 O O . PRO A 1 102 ? -15.023 11.117 -2.811 1 94.81 102 PRO A O 1
ATOM 774 N N . PHE A 1 103 ? -13.664 9.562 -1.956 1 97.31 103 PHE A N 1
ATOM 775 C CA . PHE A 1 103 ? -12.461 10.359 -2.195 1 97.31 103 PHE A CA 1
ATOM 776 C C . PHE A 1 103 ? -12.305 10.664 -3.678 1 97.31 103 PHE A C 1
ATOM 778 O O . PHE A 1 103 ? -11.797 11.727 -4.047 1 97.31 103 PHE A O 1
ATOM 785 N N . GLU A 1 104 ? -12.742 9.789 -4.516 1 93.56 104 GLU A N 1
ATOM 786 C CA . GLU A 1 104 ? -12.539 9.883 -5.961 1 93.56 104 GLU A CA 1
ATOM 787 C C . GLU A 1 104 ? -13.234 11.109 -6.535 1 93.56 104 GLU A C 1
ATOM 789 O O . GLU A 1 104 ? -12.82 11.648 -7.562 1 93.56 104 GLU A O 1
ATOM 794 N N . THR A 1 105 ? -14.289 11.539 -5.832 1 95.19 105 THR A N 1
ATOM 795 C CA . THR A 1 105 ? -15.016 12.695 -6.32 1 95.19 105 THR A CA 1
ATOM 796 C C . THR A 1 105 ? -14.602 13.961 -5.57 1 95.19 105 THR A C 1
ATOM 798 O O . THR A 1 105 ? -15.25 15 -5.676 1 95.19 105 THR A O 1
ATOM 801 N N . GLY A 1 106 ? -13.578 13.836 -4.754 1 96.12 106 GLY A N 1
ATOM 802 C CA . GLY A 1 106 ? -12.992 15.016 -4.137 1 96.12 106 GLY A CA 1
ATOM 803 C C . GLY A 1 106 ? -13.531 15.289 -2.746 1 96.12 106 GLY A C 1
ATOM 804 O O . GLY A 1 106 ? -13.195 16.297 -2.135 1 96.12 106 GLY A O 1
ATOM 805 N N . GLU A 1 107 ? -14.266 14.406 -2.176 1 97.38 107 GLU A N 1
ATOM 806 C CA . GLU A 1 107 ? -14.875 14.633 -0.87 1 97.38 107 GLU A CA 1
ATOM 807 C C . GLU A 1 107 ? -13.883 14.383 0.257 1 97.38 107 GLU A C 1
ATOM 809 O O . GLU A 1 107 ? -13.289 13.305 0.341 1 97.38 107 GLU A O 1
ATOM 814 N N . PRO A 1 108 ? -13.727 15.328 1.128 1 98.56 108 PRO A N 1
ATOM 815 C CA . PRO A 1 108 ? -12.859 15.109 2.285 1 98.56 108 PRO A CA 1
ATOM 816 C C . PRO A 1 108 ? -13.477 14.172 3.322 1 98.56 108 PRO A C 1
ATOM 818 O O . PRO A 1 108 ? -14.703 14.094 3.43 1 98.56 108 PRO A O 1
ATOM 821 N N . TYR A 1 109 ? -12.711 13.422 3.996 1 98.75 109 TYR A N 1
ATOM 822 C CA . TYR A 1 109 ? -13.094 12.703 5.203 1 98.75 109 TYR A CA 1
ATOM 823 C C . TYR A 1 109 ? -12.875 13.555 6.445 1 98.75 109 TYR A C 1
ATOM 825 O O . TYR A 1 109 ? -11.734 13.727 6.895 1 98.75 109 TYR A O 1
ATOM 833 N N . LYS A 1 110 ? -13.922 14.047 6.977 1 98.44 110 LYS A N 1
ATOM 834 C CA . LYS A 1 110 ? -13.836 14.977 8.102 1 98.44 110 LYS A CA 1
ATOM 835 C C . LYS A 1 110 ? -13.758 14.227 9.43 1 98.44 110 LYS A C 1
ATOM 837 O O . LYS A 1 110 ? -14.711 13.547 9.82 1 98.44 110 LYS A O 1
ATOM 842 N N . ILE A 1 111 ? -12.68 14.32 10.086 1 98.38 111 ILE A N 1
ATOM 843 C CA . ILE A 1 111 ? -12.516 13.727 11.406 1 98.38 111 ILE A CA 1
ATOM 844 C C . ILE A 1 111 ? -13.188 14.609 12.453 1 98.38 111 ILE A C 1
ATOM 846 O O . ILE A 1 111 ? -13.977 14.125 13.266 1 98.38 111 ILE A O 1
ATOM 850 N N . ASP A 1 112 ? -12.914 15.922 12.438 1 97.69 112 ASP A N 1
ATOM 851 C CA . ASP A 1 112 ? -13.625 16.938 13.211 1 97.69 112 ASP A CA 1
ATOM 852 C C . ASP A 1 112 ? -13.438 18.328 12.602 1 97.69 112 ASP A C 1
ATOM 854 O O . ASP A 1 112 ? -13.078 18.438 11.43 1 97.69 112 ASP A O 1
ATOM 858 N N . GLU A 1 113 ? -13.695 19.344 13.289 1 97.19 113 GLU A N 1
ATOM 859 C CA . GLU A 1 113 ? -13.695 20.688 12.742 1 97.19 113 GLU A CA 1
ATOM 860 C C . GLU A 1 113 ? -12.289 21.141 12.367 1 97.19 113 GLU A C 1
ATOM 862 O O . GLU A 1 113 ? -12.117 22.047 11.539 1 97.19 113 GLU A O 1
ATOM 867 N N . CYS A 1 114 ? -11.289 20.484 12.922 1 98.19 114 CYS A N 1
ATOM 868 C CA . CYS A 1 114 ? -9.93 20.984 12.766 1 98.19 114 CYS A CA 1
ATOM 869 C C . CYS A 1 114 ? -9.078 20.016 11.953 1 98.19 114 CYS A C 1
ATOM 871 O O . CYS A 1 114 ? -7.961 20.344 11.562 1 98.19 114 CYS A O 1
ATOM 873 N N . VAL A 1 115 ? -9.602 18.797 11.711 1 98.81 115 VAL A N 1
ATOM 874 C CA . VAL A 1 115 ? -8.789 17.781 11.047 1 98.81 115 VAL A CA 1
ATOM 875 C C . VAL A 1 115 ? -9.609 17.094 9.945 1 98.81 115 VAL A C 1
ATOM 877 O O . VAL A 1 115 ? -10.727 16.641 10.195 1 98.81 115 VAL A O 1
ATOM 880 N N . GLN A 1 116 ? -9.078 17.078 8.789 1 98.81 116 GLN A N 1
ATOM 881 C CA . GLN A 1 116 ? -9.703 16.344 7.691 1 98.81 116 GLN A CA 1
ATOM 882 C C . GLN A 1 116 ? -8.656 15.695 6.789 1 98.81 116 GLN A C 1
ATOM 884 O O . GLN A 1 116 ? -7.512 16.156 6.727 1 98.81 116 GLN A O 1
ATOM 889 N N . VAL A 1 117 ? -8.992 14.609 6.199 1 98.94 117 VAL A N 1
ATOM 890 C CA . VAL A 1 117 ? -8.219 13.93 5.164 1 98.94 117 VAL A CA 1
ATOM 891 C C . VAL A 1 117 ? -8.773 14.289 3.787 1 98.94 117 VAL A C 1
ATOM 893 O O . VAL A 1 117 ? -9.961 14.094 3.521 1 98.94 117 VAL A O 1
ATOM 896 N N . ILE A 1 118 ? -7.926 14.836 2.908 1 98.94 118 ILE A N 1
ATOM 897 C CA . ILE A 1 118 ? -8.398 15.266 1.597 1 98.94 118 ILE A CA 1
ATOM 898 C C . ILE A 1 118 ? -7.699 14.461 0.506 1 98.94 118 ILE A C 1
ATOM 900 O O . ILE A 1 118 ? -6.531 14.086 0.655 1 98.94 118 ILE A O 1
ATOM 904 N N . PRO A 1 119 ? -8.43 14.141 -0.585 1 98.88 119 PRO A N 1
ATOM 905 C CA . PRO A 1 119 ? -7.762 13.484 -1.712 1 98.88 119 PRO A CA 1
ATOM 906 C C . PRO A 1 119 ? -6.793 14.406 -2.445 1 98.88 119 PRO A C 1
ATOM 908 O O . PRO A 1 119 ? -7.148 15.547 -2.77 1 98.88 119 PRO A O 1
ATOM 911 N N . THR A 1 120 ? -5.605 13.992 -2.643 1 98.81 120 THR A N 1
ATOM 912 C CA . THR A 1 120 ? -4.59 14.727 -3.387 1 98.81 120 THR A CA 1
ATOM 913 C C . THR A 1 120 ? -3.855 13.805 -4.355 1 98.81 120 THR A C 1
ATOM 915 O O . THR A 1 120 ? -2.623 13.758 -4.363 1 98.81 120 THR A O 1
ATOM 918 N N . PRO A 1 121 ? -4.57 13.109 -5.207 1 98.44 121 PRO A N 1
ATOM 919 C CA . PRO A 1 121 ? -3.91 12.156 -6.105 1 98.44 121 PRO A CA 1
ATOM 920 C C . PRO A 1 121 ? -2.893 12.828 -7.027 1 98.44 121 PRO A C 1
ATOM 922 O O . PRO A 1 121 ? -3.029 14.008 -7.348 1 98.44 121 PRO A O 1
ATOM 925 N N . GLY A 1 122 ? -1.922 12.148 -7.438 1 98.06 122 GLY A N 1
ATOM 926 C CA . GLY A 1 122 ? -0.892 12.578 -8.367 1 98.06 122 GLY A CA 1
ATOM 927 C C . GLY A 1 122 ? 0.31 11.656 -8.406 1 98.06 122 GLY A C 1
ATOM 928 O O . GLY A 1 122 ? 0.535 10.961 -9.398 1 98.06 122 GLY A O 1
ATOM 929 N N . HIS A 1 123 ? 1.015 11.641 -7.176 1 98.31 123 HIS A N 1
ATOM 930 C CA . HIS A 1 123 ? 2.105 10.68 -7.059 1 98.31 123 HIS A CA 1
ATOM 931 C C . HIS A 1 123 ? 1.621 9.258 -7.332 1 98.31 123 HIS A C 1
ATOM 933 O O . HIS A 1 123 ? 2.256 8.516 -8.078 1 98.31 123 HIS A O 1
ATOM 939 N N . THR A 1 124 ? 0.596 8.906 -6.703 1 97.44 124 THR A N 1
ATOM 940 C CA . THR A 1 124 ? -0.208 7.746 -7.074 1 97.44 124 THR A CA 1
ATOM 941 C C . THR A 1 124 ? -1.648 8.156 -7.367 1 97.44 124 THR A C 1
ATOM 943 O O . THR A 1 124 ? -2.027 9.312 -7.141 1 97.44 124 THR A O 1
ATOM 946 N N . THR A 1 125 ? -2.445 7.234 -7.789 1 95.5 125 THR A N 1
ATOM 947 C CA . THR A 1 125 ? -3.822 7.531 -8.164 1 95.5 125 THR A CA 1
ATOM 948 C C . THR A 1 125 ? -4.699 7.699 -6.926 1 95.5 125 THR A C 1
ATOM 950 O O . THR A 1 125 ? -5.824 8.195 -7.016 1 95.5 125 THR A O 1
ATOM 953 N N . ALA A 1 126 ? -4.172 7.332 -5.758 1 97.19 126 ALA A N 1
ATOM 954 C CA . ALA A 1 126 ? -4.988 7.34 -4.547 1 97.19 126 ALA A CA 1
ATOM 955 C C . ALA A 1 126 ? -4.234 7.965 -3.377 1 97.19 126 ALA A C 1
ATOM 957 O O . ALA A 1 126 ? -4.262 7.441 -2.262 1 97.19 126 ALA A O 1
ATOM 958 N N . ASP A 1 127 ? -3.65 9.094 -3.535 1 98.56 127 ASP A N 1
ATOM 959 C CA . ASP A 1 127 ? -2.963 9.828 -2.477 1 98.56 127 ASP A CA 1
ATOM 960 C C . ASP A 1 127 ? -3.947 10.656 -1.655 1 98.56 127 ASP A C 1
ATOM 962 O O . ASP A 1 127 ? -4.883 11.242 -2.205 1 98.56 127 ASP A O 1
ATOM 966 N N . VAL A 1 128 ? -3.652 10.727 -0.373 1 98.94 128 VAL A N 1
ATOM 967 C CA . VAL A 1 128 ? -4.398 11.648 0.477 1 98.94 128 VAL A CA 1
ATOM 968 C C . VAL A 1 128 ? -3.424 12.516 1.271 1 98.94 128 VAL A C 1
ATOM 970 O O . VAL A 1 128 ? -2.248 12.18 1.409 1 98.94 128 VAL A O 1
ATOM 973 N N . SER A 1 129 ? -3.865 13.656 1.724 1 99 129 SER A N 1
ATOM 974 C CA . SER A 1 129 ? -3.186 14.547 2.654 1 99 129 SER A CA 1
ATOM 975 C C . SER A 1 129 ? -4.047 14.82 3.883 1 99 129 SER A C 1
ATOM 977 O O . SER A 1 129 ? -5.277 14.773 3.811 1 99 129 SER A O 1
ATOM 979 N N . VAL A 1 130 ? -3.418 15.078 4.992 1 99 130 VAL A N 1
ATOM 980 C CA . VAL A 1 130 ? -4.121 15.406 6.227 1 99 130 VAL A CA 1
ATOM 981 C C . VAL A 1 130 ? -3.971 16.891 6.531 1 99 130 VAL A C 1
ATOM 983 O O . VAL A 1 130 ? -2.852 17.391 6.641 1 99 130 VAL A O 1
ATOM 986 N N . VAL A 1 131 ? -5.09 17.562 6.648 1 98.94 131 VAL A N 1
ATOM 987 C CA . VAL A 1 131 ? -5.113 18.984 6.977 1 98.94 131 VAL A CA 1
ATOM 988 C C . VAL A 1 131 ? -5.438 19.172 8.453 1 98.94 131 VAL A C 1
ATOM 990 O O . VAL A 1 131 ? -6.469 18.688 8.938 1 98.94 131 VAL A O 1
ATOM 993 N N . VAL A 1 132 ? -4.551 19.875 9.156 1 98.88 132 VAL A N 1
ATOM 994 C CA . VAL A 1 132 ? -4.703 20.062 10.594 1 98.88 132 VAL A CA 1
ATOM 995 C C . VAL A 1 132 ? -4.664 21.562 10.922 1 98.88 132 VAL A C 1
ATOM 997 O O . VAL A 1 132 ? -3.66 22.234 10.672 1 98.88 132 VAL A O 1
ATOM 1000 N N . LYS A 1 133 ? -5.719 22.062 11.422 1 98.5 133 LYS A N 1
ATOM 1001 C CA . LYS A 1 133 ? -5.695 23.391 12.031 1 98.5 133 LYS A CA 1
ATOM 1002 C C . LYS A 1 133 ? -5.152 23.344 13.453 1 98.5 133 LYS A C 1
ATOM 1004 O O . LYS A 1 133 ? -5.789 22.781 14.352 1 98.5 133 LYS A O 1
ATOM 1009 N N . THR A 1 134 ? -4.016 23.938 13.664 1 97.56 134 THR A N 1
ATOM 1010 C CA . THR A 1 134 ? -3.338 23.844 14.953 1 97.56 134 THR A CA 1
ATOM 1011 C C . THR A 1 134 ? -3.49 25.125 15.75 1 97.56 134 THR A C 1
ATOM 1013 O O . THR A 1 134 ? -3.945 26.141 15.211 1 97.56 134 THR A O 1
ATOM 1016 N N . ALA A 1 135 ? -3.143 25.031 16.969 1 90.69 135 ALA A N 1
ATOM 1017 C CA . ALA A 1 135 ? -3.232 26.188 17.859 1 90.69 135 ALA A CA 1
ATOM 1018 C C . ALA A 1 135 ? -2.109 27.188 17.578 1 90.69 135 ALA A C 1
ATOM 1020 O O . ALA A 1 135 ? -2.328 28.406 17.578 1 90.69 135 ALA A O 1
ATOM 1021 N N . GLN A 1 136 ? -0.965 26.766 17.234 1 90.94 136 GLN A N 1
ATOM 1022 C CA . GLN A 1 136 ? 0.205 27.625 17.203 1 90.94 136 GLN A CA 1
ATOM 1023 C C . GLN A 1 136 ? 0.812 27.703 15.805 1 90.94 136 GLN A C 1
ATOM 1025 O O . GLN A 1 136 ? 1.411 28.703 15.43 1 90.94 136 GLN A O 1
ATOM 1030 N N . GLN A 1 137 ? 0.686 26.656 15.016 1 92.25 137 GLN A N 1
ATOM 1031 C CA . GLN A 1 137 ? 1.381 26.562 13.734 1 92.25 137 GLN A CA 1
ATOM 1032 C C . GLN A 1 137 ? 0.473 27 12.586 1 92.25 137 GLN A C 1
ATOM 1034 O O . GLN A 1 137 ? 0.88 26.969 11.422 1 92.25 137 GLN A O 1
ATOM 1039 N N . GLY A 1 138 ? -0.777 27.375 12.922 1 97.44 138 GLY A N 1
ATOM 1040 C CA . GLY A 1 138 ? -1.728 27.562 11.836 1 97.44 138 GLY A CA 1
ATOM 1041 C C . GLY A 1 138 ? -2.162 26.266 11.195 1 97.44 138 GLY A C 1
ATOM 1042 O O . GLY A 1 138 ? -2.365 25.266 11.883 1 97.44 138 GLY A O 1
ATOM 1043 N N . THR A 1 139 ? -2.316 26.281 9.859 1 98.69 139 THR A N 1
ATOM 1044 C CA . THR A 1 139 ? -2.723 25.062 9.141 1 98.69 139 THR A CA 1
ATOM 1045 C C . THR A 1 139 ? -1.503 24.281 8.68 1 98.69 139 THR A C 1
ATOM 1047 O O . THR A 1 139 ? -0.666 24.797 7.938 1 98.69 139 THR A O 1
ATOM 1050 N N . VAL A 1 140 ? -1.396 23.062 9.195 1 98.94 140 VAL A N 1
ATOM 1051 C CA . VAL A 1 140 ? -0.353 22.141 8.758 1 98.94 140 VAL A CA 1
ATOM 1052 C C . VAL A 1 140 ? -0.954 21.078 7.832 1 98.94 140 VAL A C 1
ATOM 1054 O O . VAL A 1 140 ? -1.986 20.484 8.148 1 98.94 140 VAL A O 1
ATOM 1057 N N . VAL A 1 141 ? -0.322 20.891 6.684 1 98.94 141 VAL A N 1
ATOM 1058 C CA . VAL A 1 141 ? -0.756 19.844 5.777 1 98.94 141 VAL A CA 1
ATOM 1059 C C . VAL A 1 141 ? 0.305 18.734 5.719 1 98.94 141 VAL A C 1
ATOM 1061 O O . VAL A 1 141 ? 1.444 18.984 5.316 1 98.94 141 VAL A O 1
ATOM 1064 N N . ILE A 1 142 ? -0.016 17.562 6.203 1 99 142 ILE A N 1
ATOM 1065 C CA . ILE A 1 142 ? 0.805 16.375 6.016 1 99 142 ILE A CA 1
ATOM 1066 C C . ILE A 1 142 ? 0.51 15.75 4.652 1 99 142 ILE A C 1
ATOM 1068 O O . ILE A 1 142 ? -0.518 15.094 4.473 1 99 142 ILE A O 1
ATOM 1072 N N . ALA A 1 143 ? 1.433 15.852 3.732 1 98.94 143 ALA A N 1
ATOM 1073 C CA . ALA A 1 143 ? 1.076 15.773 2.318 1 98.94 143 ALA A CA 1
ATOM 1074 C C . ALA A 1 143 ? 1.583 14.477 1.695 1 98.94 143 ALA A C 1
ATOM 1076 O O . ALA A 1 143 ? 1.272 14.172 0.541 1 98.94 143 ALA A O 1
ATOM 1077 N N . GLY A 1 144 ? 2.316 13.695 2.443 1 98.81 144 GLY A N 1
ATOM 1078 C CA . GLY A 1 144 ? 2.916 12.523 1.832 1 98.81 144 GLY A CA 1
ATOM 1079 C C . GLY A 1 144 ? 3.752 12.852 0.609 1 98.81 144 GLY A C 1
ATOM 1080 O O . GLY A 1 144 ? 4.488 13.836 0.6 1 98.81 144 GLY A O 1
ATOM 1081 N N . ASP A 1 145 ? 3.676 12.031 -0.385 1 98.88 145 ASP A N 1
ATOM 1082 C CA . ASP A 1 145 ? 4.566 12.148 -1.536 1 98.88 145 ASP A CA 1
ATOM 1083 C C . ASP A 1 145 ? 4.035 13.164 -2.543 1 98.88 145 ASP A C 1
ATOM 1085 O O . ASP A 1 145 ? 4.574 13.297 -3.645 1 98.88 145 ASP A O 1
ATOM 1089 N N . LEU A 1 146 ? 2.938 13.828 -2.162 1 98.81 146 LEU A N 1
ATOM 1090 C CA . LEU A 1 146 ? 2.58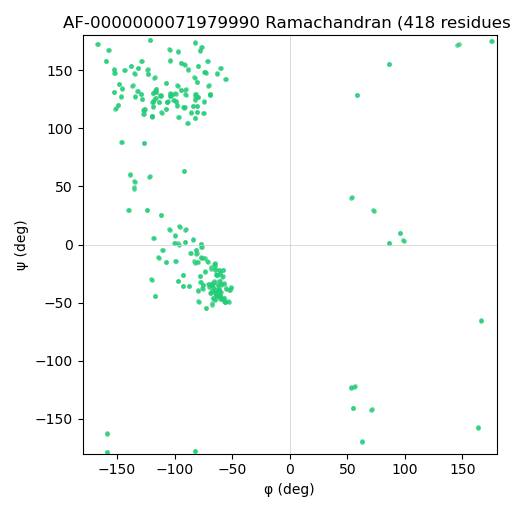8 14.992 -2.963 1 98.81 146 LEU A CA 1
ATOM 1091 C C . LEU A 1 146 ? 3.777 15.938 -3.098 1 98.81 146 LEU A C 1
ATOM 1093 O O . LEU A 1 146 ? 3.988 16.531 -4.16 1 98.81 146 LEU A O 1
ATOM 1097 N N . PHE A 1 147 ? 4.492 16.078 -2.033 1 98.81 147 PHE A N 1
ATOM 1098 C CA . PHE A 1 147 ? 5.809 16.703 -1.999 1 98.81 147 PHE A CA 1
ATOM 1099 C C . PHE A 1 147 ? 6.879 15.703 -1.586 1 98.81 147 PHE A C 1
ATOM 1101 O O . PHE A 1 147 ? 6.75 15.039 -0.556 1 98.81 147 PHE A O 1
ATOM 1108 N N . GLU A 1 148 ? 7.906 15.602 -2.432 1 98.5 148 GLU A N 1
ATOM 1109 C CA . GLU A 1 148 ? 9.039 14.766 -2.031 1 98.5 148 GLU A CA 1
ATOM 1110 C C . GLU A 1 148 ? 9.773 15.375 -0.844 1 98.5 148 GLU A C 1
ATOM 1112 O O . GLU A 1 148 ? 10.023 14.695 0.154 1 98.5 148 GLU A O 1
ATOM 1117 N N . ARG A 1 149 ? 10.109 16.562 -0.962 1 98.5 149 ARG A N 1
ATOM 1118 C CA . ARG A 1 149 ? 10.789 17.406 0.016 1 98.5 149 ARG A CA 1
ATOM 1119 C C . ARG A 1 149 ? 10.727 18.875 -0.385 1 98.5 149 ARG A C 1
ATOM 1121 O O . ARG A 1 149 ? 10.258 19.203 -1.476 1 98.5 149 ARG A O 1
ATOM 1128 N N . GLU A 1 150 ? 11.164 19.734 0.492 1 98.44 150 GLU A N 1
ATOM 1129 C CA . GLU A 1 150 ? 11.039 21.172 0.25 1 98.44 150 GLU A CA 1
ATOM 1130 C C . GLU A 1 150 ? 11.727 21.578 -1.048 1 98.44 150 GLU A C 1
ATOM 1132 O O . GLU A 1 150 ? 11.242 22.438 -1.775 1 98.44 150 GLU A O 1
ATOM 1137 N N . GLU A 1 151 ? 12.797 20.938 -1.411 1 97.56 151 GLU A N 1
ATOM 1138 C CA . GLU A 1 151 ? 13.625 21.281 -2.561 1 97.56 151 GLU A CA 1
ATOM 1139 C C . GLU A 1 151 ? 12.859 21.109 -3.869 1 97.56 151 GLU A C 1
ATOM 1141 O O . GLU A 1 151 ? 13.258 21.641 -4.906 1 97.56 151 GLU A O 1
ATOM 1146 N N . ASP A 1 152 ? 11.797 20.344 -3.75 1 96.06 152 ASP A N 1
ATOM 1147 C CA . ASP A 1 152 ? 11.133 20.109 -5.027 1 96.06 152 ASP A CA 1
ATOM 1148 C C . ASP A 1 152 ? 10.234 21.281 -5.41 1 96.06 152 ASP A C 1
ATOM 1150 O O . ASP A 1 152 ? 9.703 21.328 -6.523 1 96.06 152 ASP A O 1
ATOM 1154 N N . ILE A 1 153 ? 10.094 22.281 -4.516 1 97.38 153 ILE A N 1
ATOM 1155 C CA . ILE A 1 153 ? 9.398 23.516 -4.84 1 97.38 153 ILE A CA 1
ATOM 1156 C C . ILE A 1 153 ? 10.109 24.234 -5.992 1 97.38 153 ILE A C 1
ATOM 1158 O O . ILE A 1 153 ? 9.477 24.656 -6.957 1 97.38 153 ILE A O 1
ATOM 1162 N N . LEU A 1 154 ? 11.398 24.266 -5.895 1 96.12 154 LEU A N 1
ATOM 1163 C CA . LEU A 1 154 ? 12.164 25 -6.898 1 96.12 154 LEU A CA 1
ATOM 1164 C C . LEU A 1 154 ? 12.734 24.047 -7.941 1 96.12 154 LEU A C 1
ATOM 1166 O O . LEU A 1 154 ? 13.188 24.484 -9.008 1 96.12 154 LEU A O 1
ATOM 1170 N N . ASP A 1 155 ? 12.742 22.781 -7.707 1 96.81 155 ASP A N 1
ATOM 1171 C CA . ASP A 1 155 ? 13.219 21.781 -8.656 1 96.81 155 ASP A CA 1
ATOM 1172 C C . ASP A 1 155 ? 12.172 20.703 -8.883 1 96.81 155 ASP A C 1
ATOM 1174 O O . ASP A 1 155 ? 12.273 19.609 -8.336 1 96.81 155 ASP A O 1
ATOM 1178 N N . PRO A 1 156 ? 11.312 20.922 -9.781 1 96.12 156 PRO A N 1
ATOM 1179 C CA . PRO A 1 156 ? 10.211 19.984 -10.016 1 96.12 156 PRO A CA 1
ATOM 1180 C C . PRO A 1 156 ? 10.68 18.625 -10.508 1 96.12 156 PRO A C 1
ATOM 1182 O O . PRO A 1 156 ? 9.914 17.656 -10.477 1 96.12 156 PRO A O 1
ATOM 1185 N N . SER A 1 157 ? 11.891 18.484 -10.977 1 96.06 157 SER A N 1
ATOM 1186 C CA . SER A 1 157 ? 12.367 17.203 -11.461 1 96.06 157 SER A CA 1
ATOM 1187 C C . SER A 1 157 ? 12.438 16.172 -10.336 1 96.06 157 SER A C 1
ATOM 1189 O O . SER A 1 157 ? 12.344 14.969 -10.578 1 96.06 157 SER A O 1
ATOM 1191 N N . LEU A 1 158 ? 12.492 16.625 -9.117 1 95.94 158 LEU A N 1
ATOM 1192 C CA . LEU A 1 158 ? 12.609 15.742 -7.965 1 95.94 158 LEU A CA 1
ATOM 1193 C C . LEU A 1 158 ? 11.328 14.938 -7.758 1 95.94 158 LEU A C 1
ATOM 1195 O O . LEU A 1 158 ? 11.375 13.727 -7.539 1 95.94 158 LEU A O 1
ATOM 1199 N N . TRP A 1 159 ? 10.195 15.594 -7.922 1 97.12 159 TRP A N 1
ATOM 1200 C CA . TRP A 1 159 ? 8.961 14.852 -7.707 1 97.12 159 TRP A CA 1
ATOM 1201 C C . TRP A 1 159 ? 8.445 14.258 -9.016 1 97.12 159 TRP A C 1
ATOM 1203 O O . TRP A 1 159 ? 7.777 13.219 -9.008 1 97.12 159 TRP A O 1
ATOM 1213 N N . ARG A 1 160 ? 8.797 14.883 -10.156 1 96.44 160 ARG A N 1
ATOM 1214 C CA . ARG A 1 160 ? 8.281 14.438 -11.445 1 96.44 160 ARG A CA 1
ATOM 1215 C C . ARG A 1 160 ? 9.047 13.227 -11.953 1 96.44 160 ARG A C 1
ATOM 1217 O O . ARG A 1 160 ? 8.461 12.305 -12.531 1 96.44 160 ARG A O 1
ATOM 1224 N N . HIS A 1 161 ? 10.359 13.25 -11.75 1 93.5 161 HIS A N 1
ATOM 1225 C CA . HIS A 1 161 ? 11.188 12.25 -12.406 1 93.5 161 HIS A CA 1
ATOM 1226 C C . HIS A 1 161 ? 11.883 11.352 -11.391 1 93.5 161 HIS A C 1
ATOM 1228 O O . HIS A 1 161 ? 11.906 10.125 -11.555 1 93.5 161 HIS A O 1
ATOM 1234 N N . THR A 1 162 ? 12.414 11.953 -10.383 1 92.56 162 THR A N 1
ATOM 1235 C CA . THR A 1 162 ? 13.164 11.172 -9.406 1 92.56 162 THR A CA 1
ATOM 1236 C C . THR A 1 162 ? 12.219 10.328 -8.555 1 92.56 162 THR A C 1
ATOM 1238 O O . THR A 1 162 ? 12.359 9.109 -8.484 1 92.56 162 THR A O 1
ATOM 1241 N N . ALA A 1 163 ? 11.266 10.922 -7.949 1 94.31 163 ALA A N 1
ATOM 1242 C CA . ALA A 1 163 ? 10.273 10.195 -7.16 1 94.31 163 ALA A CA 1
ATOM 1243 C C . ALA A 1 163 ? 9.242 9.516 -8.055 1 94.31 163 ALA A C 1
ATOM 1245 O O . ALA A 1 163 ? 8.734 8.445 -7.734 1 94.31 163 ALA A O 1
ATOM 1246 N N . GLY A 1 164 ? 9.008 10.211 -9.18 1 94.31 164 GLY A N 1
ATOM 1247 C CA . GLY A 1 164 ? 8.008 9.727 -10.117 1 94.31 164 GLY A CA 1
ATOM 1248 C C . GLY A 1 164 ? 6.598 10.188 -9.781 1 94.31 164 GLY A C 1
ATOM 1249 O O . GLY A 1 164 ? 6.309 10.523 -8.633 1 94.31 164 GLY A O 1
ATOM 1250 N N . SER A 1 165 ? 5.781 10.219 -10.812 1 97.62 165 SER A N 1
ATOM 1251 C CA . SER A 1 165 ? 4.379 10.594 -10.688 1 97.62 165 SER A CA 1
ATOM 1252 C C . SER A 1 165 ? 3.51 9.812 -11.672 1 97.62 165 SER A C 1
ATOM 1254 O O . SER A 1 165 ? 3.865 9.664 -12.844 1 97.62 165 SER A O 1
ATOM 1256 N N . GLU A 1 166 ? 2.416 9.32 -11.156 1 96.25 166 GLU A N 1
ATOM 1257 C CA . GLU A 1 166 ? 1.482 8.625 -12.039 1 96.25 166 GLU A CA 1
ATOM 1258 C C . GLU A 1 166 ? 0.655 9.617 -12.852 1 96.25 166 GLU A C 1
ATOM 1260 O O . GLU A 1 166 ? 0.157 9.281 -13.93 1 96.25 166 GLU A O 1
ATOM 1265 N N . ASN A 1 167 ? 0.478 10.766 -12.336 1 97.56 167 ASN A N 1
ATOM 1266 C CA . ASN A 1 167 ? -0.25 11.844 -13 1 97.56 167 ASN A CA 1
ATOM 1267 C C . ASN A 1 167 ? 0.335 13.211 -12.648 1 97.56 167 ASN A C 1
ATOM 1269 O O . ASN A 1 167 ? -0.15 13.883 -11.734 1 97.56 167 ASN A O 1
ATOM 1273 N N . PRO A 1 168 ? 1.321 13.633 -13.43 1 97.94 168 PRO A N 1
ATOM 1274 C CA . PRO A 1 168 ? 2.043 14.859 -13.102 1 97.94 168 PRO A CA 1
ATOM 1275 C C . PRO A 1 168 ? 1.139 16.094 -13.102 1 97.94 168 PRO A C 1
ATOM 1277 O O . PRO A 1 168 ? 1.323 17 -12.289 1 97.94 168 PRO A O 1
ATOM 1280 N N . GLU A 1 169 ? 0.172 16.109 -13.992 1 98 169 GLU A N 1
ATOM 1281 C CA . GLU A 1 169 ? -0.726 17.266 -14.055 1 98 169 GLU A CA 1
ATOM 1282 C C . GLU A 1 169 ? -1.58 17.375 -12.789 1 98 169 GLU A C 1
ATOM 1284 O O . GLU A 1 169 ? -1.708 18.453 -12.211 1 98 169 GLU A O 1
ATOM 1289 N N . ALA A 1 170 ? -2.111 16.25 -12.414 1 98 170 ALA A N 1
ATOM 1290 C CA . ALA A 1 170 ? -2.916 16.234 -11.195 1 98 170 ALA A CA 1
ATOM 1291 C C . ALA A 1 170 ? -2.068 16.578 -9.969 1 98 170 ALA A C 1
ATOM 1293 O O . ALA A 1 170 ? -2.508 17.312 -9.086 1 98 170 ALA A O 1
ATOM 1294 N N . GLN A 1 171 ? -0.894 16.047 -9.938 1 98.5 171 GLN A N 1
ATOM 1295 C CA . GLN A 1 171 ? -0.017 16.297 -8.797 1 98.5 171 GLN A CA 1
ATOM 1296 C C . GLN A 1 171 ? 0.342 17.781 -8.695 1 98.5 171 GLN A C 1
ATOM 1298 O O . GLN A 1 171 ? 0.326 18.359 -7.609 1 98.5 171 GLN A O 1
ATOM 1303 N N . GLU A 1 172 ? 0.642 18.359 -9.797 1 98.25 172 GLU A N 1
ATOM 1304 C CA . GLU A 1 172 ? 0.953 19.797 -9.805 1 98.25 172 GLU A CA 1
ATOM 1305 C C . GLU A 1 172 ? -0.225 20.609 -9.297 1 98.25 172 GLU A C 1
ATOM 1307 O O . GLU A 1 172 ? -0.042 21.547 -8.516 1 98.25 172 GLU A O 1
ATOM 1312 N N . LYS A 1 173 ? -1.359 20.297 -9.773 1 98.38 173 LYS A N 1
ATOM 1313 C CA . LYS A 1 173 ? -2.566 21 -9.336 1 98.38 173 LYS A CA 1
ATOM 1314 C C . LYS A 1 173 ? -2.738 20.906 -7.824 1 98.38 173 LYS A C 1
ATOM 1316 O O . LYS A 1 173 ? -2.975 21.906 -7.152 1 98.38 173 LYS A O 1
ATOM 1321 N N . HIS A 1 174 ? -2.625 19.734 -7.297 1 98.75 174 HIS A N 1
ATOM 1322 C CA . HIS A 1 174 ? -2.84 19.516 -5.871 1 98.75 174 HIS A CA 1
ATOM 1323 C C . HIS A 1 174 ? -1.709 20.125 -5.047 1 98.75 174 HIS A C 1
ATOM 1325 O O . HIS A 1 174 ? -1.936 20.594 -3.932 1 98.75 174 HIS A O 1
ATOM 1331 N N . ARG A 1 175 ? -0.506 20.109 -5.574 1 98.81 175 ARG A N 1
ATOM 1332 C CA . ARG A 1 175 ? 0.592 20.812 -4.922 1 98.81 175 ARG A CA 1
ATOM 1333 C C . ARG A 1 175 ? 0.26 22.297 -4.734 1 98.81 175 ARG A C 1
ATOM 1335 O O . ARG A 1 175 ? 0.44 22.844 -3.645 1 98.81 175 ARG A O 1
ATOM 1342 N N . CYS A 1 176 ? -0.249 22.906 -5.762 1 98.81 176 CYS A N 1
ATOM 1343 C CA . CYS A 1 176 ? -0.62 24.312 -5.68 1 98.81 176 CYS A CA 1
ATOM 1344 C C . CYS A 1 176 ? -1.738 24.531 -4.664 1 98.81 176 CYS A C 1
ATOM 1346 O O . CYS A 1 176 ? -1.678 25.453 -3.852 1 98.81 176 CYS A O 1
ATOM 1348 N N . GLU A 1 177 ? -2.695 23.703 -4.68 1 98.75 177 GLU A N 1
ATOM 1349 C CA . GLU A 1 177 ? -3.814 23.828 -3.75 1 98.75 177 GLU A CA 1
ATOM 1350 C C . GLU A 1 177 ? -3.344 23.703 -2.303 1 98.75 177 GLU A C 1
ATOM 1352 O O . GLU A 1 177 ? -3.791 24.453 -1.436 1 98.75 177 GLU A O 1
ATOM 1357 N N . VAL A 1 178 ? -2.473 22.781 -2.062 1 98.81 178 VAL A N 1
ATOM 1358 C CA . VAL A 1 178 ? -1.981 22.516 -0.712 1 98.81 178 VAL A CA 1
ATOM 1359 C C . VAL A 1 178 ? -1.13 23.688 -0.239 1 98.81 178 VAL A C 1
ATOM 1361 O O . VAL A 1 178 ? -1.214 24.109 0.922 1 98.81 178 VAL A O 1
ATOM 1364 N N . VAL A 1 179 ? -0.321 24.234 -1.104 1 98.81 179 VAL A N 1
ATOM 1365 C CA . VAL A 1 179 ? 0.504 25.391 -0.77 1 98.81 179 VAL A CA 1
ATOM 1366 C C . VAL A 1 179 ? -0.389 26.562 -0.39 1 98.81 179 VAL A C 1
ATOM 1368 O O . VAL A 1 179 ? -0.092 27.297 0.557 1 98.81 179 VAL A O 1
ATOM 1371 N N . LEU A 1 180 ? -1.474 26.719 -1.073 1 98.75 180 LEU A N 1
ATOM 1372 C CA . LEU A 1 180 ? -2.385 27.828 -0.802 1 98.75 180 LEU A CA 1
ATOM 1373 C C . LEU A 1 180 ? -3.154 27.594 0.493 1 98.75 180 LEU A C 1
ATOM 1375 O O . LEU A 1 180 ? -3.543 28.547 1.171 1 98.75 180 LEU A O 1
ATOM 1379 N N . LEU A 1 181 ? -3.246 26.406 0.835 1 98.44 181 LEU A N 1
ATOM 1380 C CA . LEU A 1 181 ? -4.059 26.016 1.979 1 98.44 181 LEU A CA 1
ATOM 1381 C C . LEU A 1 181 ? -3.254 26.078 3.271 1 98.44 181 LEU A C 1
ATOM 1383 O O . LEU A 1 181 ? -3.793 26.422 4.324 1 98.44 181 LEU A O 1
ATOM 1387 N N . GLY A 1 182 ? -2.033 25.75 3.197 1 98.5 182 GLY A N 1
ATOM 1388 C CA . GLY A 1 182 ? -1.273 25.484 4.406 1 98.5 182 GLY A CA 1
ATOM 1389 C C . GLY A 1 182 ? -0.33 26.609 4.785 1 98.5 182 GLY A C 1
ATOM 1390 O O . GLY A 1 182 ? 0.076 27.391 3.93 1 98.5 182 GLY A O 1
ATOM 1391 N N . ASP A 1 183 ? 0.046 26.625 6.086 1 98.81 183 ASP A N 1
ATOM 1392 C CA . ASP A 1 183 ? 1.148 27.438 6.59 1 98.81 183 ASP A CA 1
ATOM 1393 C C . ASP A 1 183 ? 2.434 26.625 6.688 1 98.81 183 ASP A C 1
ATOM 1395 O O . ASP A 1 183 ? 3.533 27.172 6.578 1 98.81 183 ASP A O 1
ATOM 1399 N N . TYR A 1 184 ? 2.279 25.359 6.957 1 98.88 184 TYR A N 1
ATOM 1400 C CA . TYR A 1 184 ? 3.367 24.391 6.957 1 98.88 184 TYR A CA 1
ATOM 1401 C C . TYR A 1 184 ? 2.984 23.141 6.168 1 98.88 184 TYR A C 1
ATOM 1403 O O . TYR A 1 184 ? 1.805 22.797 6.086 1 98.88 184 TYR A O 1
ATOM 1411 N N . ILE A 1 185 ? 4.008 22.5 5.613 1 98.94 185 ILE A N 1
ATOM 1412 C CA . ILE A 1 185 ? 3.818 21.266 4.879 1 98.94 185 ILE A CA 1
ATOM 1413 C C . ILE A 1 185 ? 4.793 20.203 5.395 1 98.94 185 ILE A C 1
ATOM 1415 O O . ILE A 1 185 ? 5.977 20.484 5.598 1 98.94 185 ILE A O 1
ATOM 1419 N N . VAL A 1 186 ? 4.316 19.062 5.707 1 98.94 186 VAL A N 1
ATOM 1420 C CA . VAL A 1 186 ? 5.137 17.875 5.957 1 98.94 186 VAL A CA 1
ATOM 1421 C C . VAL A 1 186 ? 5.215 17.031 4.695 1 98.94 186 VAL A C 1
ATOM 1423 O O . VAL A 1 186 ? 4.234 16.391 4.312 1 98.94 186 VAL A O 1
ATOM 1426 N N . PRO A 1 187 ? 6.348 16.984 4.074 1 98.94 187 PRO A N 1
ATOM 1427 C CA . PRO A 1 187 ? 6.484 16.203 2.844 1 98.94 187 PRO A CA 1
ATOM 1428 C C . PRO A 1 187 ? 6.727 14.711 3.113 1 98.94 187 PRO A C 1
ATOM 1430 O O . PRO A 1 187 ? 6.855 14.305 4.27 1 98.94 187 PRO A O 1
ATOM 1433 N N . GLY A 1 188 ? 6.734 13.969 2.072 1 98.94 188 GLY A N 1
ATOM 1434 C CA . GLY A 1 188 ? 6.918 12.531 2.191 1 98.94 188 GLY A CA 1
ATOM 1435 C C . GLY A 1 188 ? 8.32 12.141 2.611 1 98.94 188 GLY A C 1
ATOM 1436 O O . GLY A 1 188 ? 8.508 11.188 3.369 1 98.94 188 GLY A O 1
ATOM 1437 N N . HIS A 1 189 ? 9.219 12.883 2.119 1 98.88 189 HIS A N 1
ATOM 1438 C CA . HIS A 1 189 ? 10.602 12.461 2.299 1 98.88 189 HIS A CA 1
ATOM 1439 C C . HIS A 1 189 ? 11.5 13.648 2.641 1 98.88 189 HIS A C 1
ATOM 1441 O O . HIS A 1 189 ? 12.539 13.852 2.012 1 98.88 189 HIS A O 1
ATOM 1447 N N . GLY A 1 190 ? 11.18 14.32 3.781 1 98.88 190 GLY A N 1
ATOM 1448 C CA . GLY A 1 190 ? 11.922 15.461 4.289 1 98.88 190 GLY A CA 1
ATOM 1449 C C . GLY A 1 190 ? 11.289 16.078 5.52 1 98.88 190 GLY A C 1
ATOM 1450 O O . GLY A 1 190 ? 10.219 15.648 5.965 1 98.88 190 GLY A O 1
ATOM 1451 N N . PRO A 1 191 ? 11.961 17.047 6.094 1 98.81 191 PRO A N 1
ATOM 1452 C CA . PRO A 1 191 ? 11.406 17.734 7.258 1 98.81 191 PRO A CA 1
ATOM 1453 C C . PRO A 1 191 ? 10.227 18.641 6.906 1 98.81 191 PRO A C 1
ATOM 1455 O O . PRO A 1 191 ? 10.07 19.031 5.746 1 98.81 191 PRO A O 1
ATOM 1458 N N . MET A 1 192 ? 9.453 18.906 7.902 1 98.81 192 MET A N 1
ATOM 1459 C CA . MET A 1 192 ? 8.414 19.922 7.766 1 98.81 192 MET A CA 1
ATOM 1460 C C . MET A 1 192 ? 9.008 21.25 7.348 1 98.81 192 MET A C 1
ATOM 1462 O O . MET A 1 192 ? 10.086 21.641 7.82 1 98.81 192 MET A O 1
ATOM 1466 N N . PHE A 1 193 ? 8.281 22 6.469 1 98.81 193 PHE A N 1
ATOM 1467 C CA . PHE A 1 193 ? 8.789 23.297 6.059 1 98.81 193 PHE A CA 1
ATOM 1468 C C . PHE A 1 193 ? 7.664 24.328 6.023 1 98.81 193 PHE A C 1
ATOM 1470 O O . PHE A 1 193 ? 6.492 23.984 5.867 1 98.81 193 PHE A O 1
ATOM 1477 N N . ARG A 1 194 ? 7.988 25.578 6.191 1 98.56 194 ARG A N 1
ATOM 1478 C CA . ARG A 1 194 ? 7.047 26.688 6.176 1 98.56 194 ARG A CA 1
ATOM 1479 C C . ARG A 1 194 ? 6.699 27.094 4.746 1 98.56 194 ARG A C 1
ATOM 1481 O O . ARG A 1 194 ? 7.57 27.125 3.877 1 98.56 194 ARG A O 1
ATOM 1488 N N . VAL A 1 195 ? 5.453 27.391 4.527 1 98.62 195 VAL A N 1
ATOM 1489 C CA . VAL A 1 195 ? 5.012 27.922 3.238 1 98.62 195 VAL A CA 1
ATOM 1490 C C . VAL A 1 195 ? 5.266 29.422 3.18 1 98.62 195 VAL A C 1
ATOM 1492 O O . VAL A 1 195 ? 4.762 30.188 4.02 1 98.62 195 VAL A O 1
ATOM 1495 N N . THR A 1 196 ? 5.977 29.859 2.191 1 98.12 196 THR A N 1
ATOM 1496 C CA . THR A 1 196 ? 6.309 31.266 2.076 1 98.12 196 THR A CA 1
ATOM 1497 C C . THR A 1 196 ? 5.34 31.984 1.137 1 98.12 196 THR A C 1
ATOM 1499 O O . THR A 1 196 ? 4.613 31.328 0.378 1 98.12 196 THR A O 1
ATOM 1502 N N . GLU A 1 197 ? 5.43 33.281 1.246 1 97.62 197 GLU A N 1
ATOM 1503 C CA . GLU A 1 197 ? 4.605 34.062 0.333 1 97.62 197 GLU A CA 1
ATOM 1504 C C . GLU A 1 197 ? 5.035 33.875 -1.116 1 97.62 197 GLU A C 1
ATOM 1506 O O . GLU A 1 197 ? 4.203 33.875 -2.023 1 97.62 197 GLU A O 1
ATOM 1511 N N . ALA A 1 198 ? 6.266 33.656 -1.341 1 97 198 ALA A N 1
ATOM 1512 C CA . ALA A 1 198 ? 6.766 33.375 -2.688 1 97 198 ALA A CA 1
ATOM 1513 C C . ALA A 1 198 ? 6.164 32.094 -3.246 1 97 198 ALA A C 1
ATOM 1515 O O . ALA A 1 198 ? 5.805 32.031 -4.426 1 97 198 ALA A O 1
ATOM 1516 N N . MET A 1 199 ? 6.039 31.094 -2.408 1 98 199 MET A N 1
ATOM 1517 C CA . MET A 1 199 ? 5.426 29.844 -2.814 1 98 199 MET A CA 1
ATOM 1518 C C . MET A 1 199 ? 3.959 30.031 -3.174 1 98 199 MET A C 1
ATOM 1520 O O . MET A 1 199 ? 3.482 29.5 -4.176 1 98 199 MET A O 1
ATOM 1524 N N . LYS A 1 200 ? 3.303 30.812 -2.375 1 98.25 200 LYS A N 1
ATOM 1525 C CA . LYS A 1 200 ? 1.888 31.062 -2.633 1 98.25 200 LYS A CA 1
ATOM 1526 C C . LYS A 1 200 ? 1.694 31.828 -3.934 1 98.25 200 LYS A C 1
ATOM 1528 O O . LYS A 1 200 ? 0.746 31.578 -4.68 1 98.25 200 LYS A O 1
ATOM 1533 N N . GLU A 1 201 ? 2.549 32.719 -4.172 1 97.44 201 GLU A N 1
ATOM 1534 C CA . GLU A 1 201 ? 2.48 33.469 -5.422 1 97.44 201 GLU A CA 1
ATOM 1535 C C . GLU A 1 201 ? 2.66 32.562 -6.629 1 97.44 201 GLU A C 1
ATOM 1537 O O . GLU A 1 201 ? 1.939 32.688 -7.621 1 97.44 201 GLU A O 1
ATOM 1542 N N . MET A 1 202 ? 3.605 31.656 -6.566 1 97.38 202 MET A N 1
ATOM 1543 C CA . MET A 1 202 ? 3.799 30.672 -7.633 1 97.38 202 MET A CA 1
ATOM 1544 C C . MET A 1 202 ? 2.557 29.812 -7.812 1 97.38 202 MET A C 1
ATOM 1546 O O . MET A 1 202 ? 2.105 29.594 -8.938 1 97.38 202 MET A O 1
ATOM 1550 N N . ALA A 1 203 ? 2.016 29.375 -6.699 1 98.06 203 ALA A N 1
ATOM 1551 C CA . ALA A 1 203 ? 0.849 28.5 -6.723 1 98.06 203 ALA A CA 1
ATOM 1552 C C . ALA A 1 203 ? -0.346 29.188 -7.371 1 98.06 203 ALA A C 1
ATOM 1554 O O . ALA A 1 203 ? -1.127 28.547 -8.086 1 98.06 203 ALA A O 1
ATOM 1555 N N . ARG A 1 204 ? -0.484 30.484 -7.082 1 97.62 204 ARG A N 1
ATOM 1556 C CA . ARG A 1 204 ? -1.58 31.25 -7.664 1 97.62 204 ARG A CA 1
ATOM 1557 C C . ARG A 1 204 ? -1.455 31.328 -9.18 1 97.62 204 ARG A C 1
ATOM 1559 O O . ARG A 1 204 ? -2.455 31.469 -9.891 1 97.62 204 ARG A O 1
ATOM 1566 N N . LYS A 1 205 ? -0.23 31.203 -9.656 1 96.19 205 LYS A N 1
ATOM 1567 C CA . LYS A 1 205 ? 0.01 31.203 -11.094 1 96.19 205 LYS A CA 1
ATOM 1568 C C . LYS A 1 205 ? -0.144 29.797 -11.672 1 96.19 205 LYS A C 1
ATOM 1570 O O . LYS A 1 205 ? 0.043 29.594 -12.875 1 96.19 205 LYS A O 1
ATOM 1575 N N . GLY A 1 206 ? -0.309 28.766 -10.805 1 94.06 206 GLY A N 1
ATOM 1576 C CA . GLY A 1 206 ? -0.675 27.422 -11.242 1 94.06 206 GLY A CA 1
ATOM 1577 C C . GLY A 1 206 ? 0.512 26.484 -11.344 1 94.06 206 GLY A C 1
ATOM 1578 O O . GLY A 1 206 ? 0.378 25.359 -11.82 1 94.06 206 GLY A O 1
ATOM 1579 N N . LYS A 1 207 ? 1.631 26.969 -10.977 1 93.5 207 LYS A N 1
ATOM 1580 C CA . LYS A 1 207 ? 2.816 26.125 -11.086 1 93.5 207 LYS A CA 1
ATOM 1581 C C . LYS A 1 207 ? 3.867 26.516 -10.055 1 93.5 207 LYS A C 1
ATOM 1583 O O . LYS A 1 207 ? 4.172 27.688 -9.883 1 93.5 207 LYS A O 1
ATOM 1588 N N . LEU A 1 208 ? 4.316 25.422 -9.398 1 95.62 208 LEU A N 1
ATOM 1589 C CA . LEU A 1 208 ? 5.441 25.641 -8.492 1 95.62 208 LEU A CA 1
ATOM 1590 C C . LEU A 1 208 ? 6.77 25.438 -9.219 1 95.62 208 LEU A C 1
ATOM 1592 O O . LEU A 1 208 ? 6.91 24.516 -10.016 1 95.62 208 LEU A O 1
ATOM 1596 N N . GLY A 1 209 ? 7.684 26.297 -9.07 1 86.44 209 GLY A N 1
ATOM 1597 C CA . GLY A 1 209 ? 8.961 26.234 -9.758 1 86.44 209 GLY A CA 1
ATOM 1598 C C . GLY A 1 209 ? 9.5 27.609 -10.125 1 86.44 209 GLY A C 1
ATOM 1599 O O . GLY A 1 209 ? 8.867 28.625 -9.852 1 86.44 209 GLY A O 1
ATOM 1600 N N . PRO A 1 210 ? 10.758 27.516 -10.602 1 79.62 210 PRO A N 1
ATOM 1601 C CA . PRO A 1 210 ? 11.336 28.797 -11.039 1 79.62 210 PRO A CA 1
ATOM 1602 C C . PRO A 1 210 ? 10.578 29.422 -12.211 1 79.62 210 PRO A C 1
ATOM 1604 O O . PRO A 1 210 ? 9.961 28.703 -13 1 79.62 210 PRO A O 1
ATOM 1607 N N . PRO A 1 211 ? 10.562 30.938 -12.195 1 64.88 211 PRO A N 1
ATOM 1608 C CA . PRO A 1 211 ? 9.922 31.641 -13.312 1 64.88 211 PRO A CA 1
ATOM 1609 C C . PRO A 1 211 ? 10.531 31.281 -14.664 1 64.88 211 PRO A C 1
ATOM 1611 O O . PRO A 1 211 ? 11.711 30.922 -14.742 1 64.88 211 PRO A O 1
ATOM 1614 N N . MET B 1 1 ? 15.562 -28.609 -5.957 1 73.06 1 MET B N 1
ATOM 1615 C CA . MET B 1 1 ? 14.336 -28.828 -5.195 1 73.06 1 MET B CA 1
ATOM 1616 C C . MET B 1 1 ? 13.156 -28.109 -5.844 1 73.06 1 MET B C 1
ATOM 1618 O O . MET B 1 1 ? 13.312 -27.016 -6.383 1 73.06 1 MET B O 1
ATOM 1622 N N . SER B 1 2 ? 11.969 -28.766 -6.031 1 91.81 2 SER B N 1
ATOM 1623 C CA . SER B 1 2 ? 10.781 -28.297 -6.734 1 91.81 2 SER B CA 1
ATOM 1624 C C . SER B 1 2 ? 9.961 -27.359 -5.852 1 91.81 2 SER B C 1
ATOM 1626 O O . SER B 1 2 ? 10.141 -27.312 -4.637 1 91.81 2 SER B O 1
ATOM 1628 N N . TYR B 1 3 ? 9.242 -26.5 -6.453 1 97.94 3 TYR B N 1
ATOM 1629 C CA . TYR B 1 3 ? 8.414 -25.562 -5.719 1 97.94 3 TYR B CA 1
ATOM 1630 C C . TYR B 1 3 ? 7.031 -26.156 -5.445 1 97.94 3 TYR B C 1
ATOM 1632 O O . TYR B 1 3 ? 6.57 -27.031 -6.176 1 97.94 3 TYR B O 1
ATOM 1640 N N . SER B 1 4 ? 6.449 -25.703 -4.355 1 98 4 SER B N 1
ATOM 1641 C CA . SER B 1 4 ? 5.051 -25.938 -4.02 1 98 4 SER B CA 1
ATOM 1642 C C . SER B 1 4 ? 4.375 -24.656 -3.533 1 98 4 SER B C 1
ATOM 1644 O O . SER B 1 4 ? 5.023 -23.797 -2.941 1 98 4 SER B O 1
ATOM 1646 N N . VAL B 1 5 ? 3.104 -24.562 -3.846 1 98.69 5 VAL B N 1
ATOM 1647 C CA . VAL B 1 5 ? 2.322 -23.391 -3.477 1 98.69 5 VAL B CA 1
ATOM 1648 C C . VAL B 1 5 ? 1.282 -23.766 -2.426 1 98.69 5 VAL B C 1
ATOM 1650 O O . VAL B 1 5 ? 0.511 -24.703 -2.617 1 98.69 5 VAL B O 1
ATOM 1653 N N . HIS B 1 6 ? 1.271 -23.016 -1.33 1 98.56 6 HIS B N 1
ATOM 1654 C CA . HIS B 1 6 ? 0.378 -23.281 -0.209 1 98.56 6 HIS B CA 1
ATOM 1655 C C . HIS B 1 6 ? -0.423 -22.047 0.168 1 98.56 6 HIS B C 1
ATOM 1657 O O . HIS B 1 6 ? 0.142 -21.062 0.645 1 98.56 6 HIS B O 1
ATOM 1663 N N . VAL B 1 7 ? -1.727 -22.125 -0.01 1 98.88 7 VAL B N 1
ATOM 1664 C CA . VAL B 1 7 ? -2.59 -21.062 0.481 1 98.88 7 VAL B CA 1
ATOM 1665 C C . VAL B 1 7 ? -2.727 -21.156 1.998 1 98.88 7 VAL B C 1
ATOM 1667 O O . VAL B 1 7 ? -3.307 -22.109 2.514 1 98.88 7 VAL B O 1
ATOM 1670 N N . LEU B 1 8 ? -2.193 -20.188 2.684 1 98.94 8 LEU B N 1
ATOM 1671 C CA . LEU B 1 8 ? -2.268 -20.203 4.141 1 98.94 8 LEU B CA 1
ATOM 1672 C C . LEU B 1 8 ? -3.662 -19.797 4.617 1 98.94 8 LEU B C 1
ATOM 1674 O O . LEU B 1 8 ? -4.16 -20.344 5.605 1 98.94 8 LEU B O 1
ATOM 1678 N N . GLN B 1 9 ? -4.254 -18.875 3.951 1 98.88 9 GLN B N 1
ATOM 1679 C CA . GLN B 1 9 ? -5.598 -18.359 4.219 1 98.88 9 GLN B CA 1
ATOM 1680 C C . GLN B 1 9 ? -6.258 -17.844 2.943 1 98.88 9 GLN B C 1
ATOM 1682 O O . GLN B 1 9 ? -5.77 -16.906 2.328 1 98.88 9 GLN B O 1
ATOM 1687 N N . ALA B 1 10 ? -7.367 -18.516 2.594 1 98.88 10 ALA B N 1
ATOM 1688 C CA . ALA B 1 10 ? -8.133 -18.016 1.454 1 98.88 10 ALA B CA 1
ATOM 1689 C C . ALA B 1 10 ? -8.844 -16.703 1.799 1 98.88 10 ALA B C 1
ATOM 1691 O O . ALA B 1 10 ? -9.375 -16.562 2.898 1 98.88 10 ALA B O 1
ATOM 1692 N N . GLY B 1 11 ? -8.797 -15.75 0.875 1 98.88 11 GLY B N 1
ATOM 1693 C CA . GLY B 1 11 ? -9.469 -14.477 1.082 1 98.88 11 GLY B CA 1
ATOM 1694 C C . GLY B 1 11 ? -10.945 -14.523 0.757 1 98.88 11 GLY B C 1
ATOM 1695 O O . GLY B 1 11 ? -11.492 -15.594 0.476 1 98.88 11 GLY B O 1
ATOM 1696 N N . TYR B 1 12 ? -11.523 -13.375 0.889 1 98.69 12 TYR B N 1
ATOM 1697 C CA . TYR B 1 12 ? -12.945 -13.188 0.611 1 98.69 12 TYR B CA 1
ATOM 1698 C C . TYR B 1 12 ? -13.258 -11.719 0.36 1 98.69 12 TYR B C 1
ATOM 1700 O O . TYR B 1 12 ? -12.477 -10.836 0.723 1 98.69 12 TYR B O 1
ATOM 1708 N N . SER B 1 13 ? -14.328 -11.469 -0.314 1 97.81 13 SER B N 1
ATOM 1709 C CA . SER B 1 13 ? -14.906 -10.141 -0.5 1 97.81 13 SER B CA 1
ATOM 1710 C C . SER B 1 13 ? -16.422 -10.227 -0.645 1 97.81 13 SER B C 1
ATOM 1712 O O . SER B 1 13 ? -16.938 -10.922 -1.524 1 97.81 13 SER B O 1
ATOM 1714 N N . ARG B 1 14 ? -17.078 -9.57 0.268 1 95.44 14 ARG B N 1
ATOM 1715 C CA . ARG B 1 14 ? -18.547 -9.555 0.216 1 95.44 14 ARG B CA 1
ATOM 1716 C C . ARG B 1 14 ? -19.094 -8.25 0.761 1 95.44 14 ARG B C 1
ATOM 1718 O O . ARG B 1 14 ? -18.578 -7.699 1.73 1 95.44 14 ARG B O 1
ATOM 1725 N N . LEU B 1 15 ? -20.062 -7.773 0.066 1 92 15 LEU B N 1
ATOM 1726 C CA . LEU B 1 15 ? -20.781 -6.586 0.52 1 92 15 LEU B CA 1
ATOM 1727 C C . LEU B 1 15 ? -21.875 -6.961 1.517 1 92 15 LEU B C 1
ATOM 1729 O O . LEU B 1 15 ? -22.734 -7.785 1.216 1 92 15 LEU B O 1
ATOM 1733 N N . GLU B 1 16 ? -21.766 -6.441 2.688 1 91.81 16 GLU B N 1
ATOM 1734 C CA . GLU B 1 16 ? -22.75 -6.691 3.736 1 91.81 16 GLU B CA 1
ATOM 1735 C C . GLU B 1 16 ? -23.266 -5.383 4.332 1 91.81 16 GLU B C 1
ATOM 1737 O O . GLU B 1 16 ? -22.516 -4.668 5.008 1 91.81 16 GLU B O 1
ATOM 1742 N N . GLU B 1 17 ? -24.594 -5.078 4.086 1 91.62 17 GLU B N 1
ATOM 1743 C CA . GLU B 1 17 ? -25.25 -3.9 4.652 1 91.62 17 GLU B CA 1
ATOM 1744 C C . GLU B 1 17 ? -24.469 -2.629 4.34 1 91.62 17 GLU B C 1
ATOM 1746 O O . GLU B 1 17 ? -24.156 -1.843 5.238 1 91.62 17 GLU B O 1
ATOM 1751 N N . GLY B 1 18 ? -24 -2.564 3.203 1 89.5 18 GLY B N 1
ATOM 1752 C CA . GLY B 1 18 ? -23.359 -1.343 2.74 1 89.5 18 GLY B CA 1
ATOM 1753 C C . GLY B 1 18 ? -21.891 -1.259 3.109 1 89.5 18 GLY B C 1
ATOM 1754 O O . GLY B 1 18 ? -21.234 -0.25 2.844 1 89.5 18 GLY B O 1
ATOM 1755 N N . VAL B 1 19 ? -21.406 -2.299 3.764 1 94.81 19 VAL B N 1
ATOM 1756 C CA . VAL B 1 19 ? -20 -2.367 4.145 1 94.81 19 VAL B CA 1
ATOM 1757 C C . VAL B 1 19 ? -19.328 -3.531 3.422 1 94.81 19 VAL B C 1
ATOM 1759 O O . VAL B 1 19 ? -19.875 -4.633 3.354 1 94.81 19 VAL B O 1
ATOM 1762 N N . MET B 1 20 ? -18.188 -3.182 2.844 1 96.56 20 MET B N 1
ATOM 1763 C CA . MET B 1 20 ? -17.406 -4.25 2.219 1 96.56 20 MET B CA 1
ATOM 1764 C C . MET B 1 20 ? -16.594 -5.012 3.26 1 96.56 20 MET B C 1
ATOM 1766 O O . MET B 1 20 ? -15.789 -4.422 3.979 1 96.56 20 MET B O 1
ATOM 1770 N N . ARG B 1 21 ? -16.859 -6.285 3.383 1 97.94 21 ARG B N 1
ATOM 1771 C CA . ARG B 1 21 ? -15.992 -7.168 4.164 1 97.94 21 ARG B CA 1
ATOM 1772 C C . ARG B 1 21 ? -15.023 -7.93 3.264 1 97.94 21 ARG B C 1
ATOM 1774 O O . ARG B 1 21 ? -15.453 -8.641 2.35 1 97.94 21 ARG B O 1
ATOM 1781 N N . ALA B 1 22 ? -13.75 -7.719 3.5 1 98.5 22 ALA B N 1
ATOM 1782 C CA . ALA B 1 22 ? -12.789 -8.312 2.57 1 98.5 22 ALA B CA 1
ATOM 1783 C C . ALA B 1 22 ? -11.453 -8.578 3.258 1 98.5 22 ALA B C 1
ATOM 1785 O O . ALA B 1 22 ? -11.133 -7.949 4.266 1 98.5 22 ALA B O 1
ATOM 1786 N N . ASN B 1 23 ? -10.797 -9.531 2.822 1 98.88 23 ASN B N 1
ATOM 1787 C CA . ASN B 1 23 ? -9.406 -9.859 3.125 1 98.88 23 ASN B CA 1
ATOM 1788 C C . ASN B 1 23 ? -8.742 -10.609 1.973 1 98.88 23 ASN B C 1
ATOM 1790 O O . ASN B 1 23 ? -9.406 -11.359 1.251 1 98.88 23 ASN B O 1
ATOM 1794 N N . CYS B 1 24 ? -7.496 -10.398 1.798 1 98.94 24 CYS B N 1
ATOM 1795 C CA . CYS B 1 24 ? -6.812 -11.016 0.669 1 98.94 24 CYS B CA 1
ATOM 1796 C C . CYS B 1 24 ? -6.512 -12.484 0.95 1 98.94 24 CYS B C 1
ATOM 1798 O O . CYS B 1 24 ? -6.707 -12.953 2.07 1 98.94 24 CYS B O 1
ATOM 1800 N N . THR B 1 25 ? -6.125 -13.203 -0.104 1 98.94 25 THR B N 1
ATOM 1801 C CA . THR B 1 25 ? -5.555 -14.531 0.044 1 98.94 25 THR B CA 1
ATOM 1802 C C . THR B 1 25 ? -4.066 -14.445 0.374 1 98.94 25 THR B C 1
ATOM 1804 O O . THR B 1 25 ? -3.33 -13.672 -0.243 1 98.94 25 THR B O 1
ATOM 1807 N N . CYS B 1 26 ? -3.67 -15.141 1.391 1 99 26 CYS B N 1
ATOM 1808 C CA . CYS B 1 26 ? -2.266 -15.234 1.775 1 99 26 CYS B CA 1
ATOM 1809 C C . CYS B 1 26 ? -1.66 -16.562 1.321 1 99 26 CYS B C 1
ATOM 1811 O O . CYS B 1 26 ? -2.174 -17.625 1.653 1 99 26 CYS B O 1
ATOM 1813 N N . THR B 1 27 ? -0.474 -16.469 0.608 1 99 27 THR B N 1
ATOM 1814 C CA . THR B 1 27 ? 0.062 -17.656 -0.043 1 99 27 THR B CA 1
ATOM 1815 C C . THR B 1 27 ? 1.544 -17.828 0.278 1 99 27 THR B C 1
ATOM 1817 O O . THR B 1 27 ? 2.309 -16.859 0.239 1 99 27 THR B O 1
ATOM 1820 N N . LEU B 1 28 ? 1.914 -19.016 0.652 1 98.94 28 LEU B N 1
ATOM 1821 C CA . LEU B 1 28 ? 3.299 -19.422 0.876 1 98.94 28 LEU B CA 1
ATOM 1822 C C . LEU B 1 28 ? 3.812 -20.266 -0.281 1 98.94 28 LEU B C 1
ATOM 1824 O O . LEU B 1 28 ? 3.131 -21.188 -0.727 1 98.94 28 LEU B O 1
ATOM 1828 N N . VAL B 1 29 ? 4.93 -19.922 -0.842 1 98.88 29 VAL B N 1
ATOM 1829 C CA . VAL B 1 29 ? 5.633 -20.734 -1.824 1 98.88 29 VAL B CA 1
ATOM 1830 C C . VAL B 1 29 ? 6.867 -21.359 -1.183 1 98.88 29 VAL B C 1
ATOM 1832 O O . VAL B 1 29 ? 7.727 -20.656 -0.648 1 98.88 29 VAL B O 1
ATOM 1835 N N . LYS B 1 30 ? 6.941 -22.656 -1.223 1 98.25 30 LYS B N 1
ATOM 1836 C CA . LYS B 1 30 ? 8.094 -23.375 -0.687 1 98.25 30 LYS B CA 1
ATOM 1837 C C . LYS B 1 30 ? 8.953 -23.938 -1.809 1 98.25 30 LYS B C 1
ATOM 1839 O O . LYS B 1 30 ? 8.438 -24.438 -2.805 1 98.25 30 LYS B O 1
ATOM 1844 N N . GLY B 1 31 ? 10.219 -23.844 -1.659 1 97.69 31 GLY B N 1
ATOM 1845 C CA . GLY B 1 31 ? 11.211 -24.312 -2.609 1 97.69 31 GLY B CA 1
ATOM 1846 C C . GLY B 1 31 ? 12.594 -23.734 -2.363 1 97.69 31 GLY B C 1
ATOM 1847 O O . GLY B 1 31 ? 12.938 -23.391 -1.229 1 97.69 31 GLY B O 1
ATOM 1848 N N . PRO B 1 32 ? 13.469 -23.703 -3.408 1 97.5 32 PRO B N 1
ATOM 1849 C CA . PRO B 1 32 ? 14.805 -23.125 -3.225 1 97.5 32 PRO B CA 1
ATOM 1850 C C . PRO B 1 32 ? 14.766 -21.734 -2.6 1 97.5 32 PRO B C 1
ATOM 1852 O O . PRO B 1 32 ? 15.625 -21.391 -1.786 1 97.5 32 PRO B O 1
ATOM 1855 N N . ALA B 1 33 ? 13.766 -21.016 -3.012 1 97.69 33 ALA B N 1
ATOM 1856 C CA . ALA B 1 33 ? 13.461 -19.75 -2.344 1 97.69 33 ALA B CA 1
ATOM 1857 C C . ALA B 1 33 ? 12.062 -19.781 -1.735 1 97.69 33 ALA B C 1
ATOM 1859 O O . ALA B 1 33 ? 11.094 -20.141 -2.404 1 97.69 33 ALA B O 1
ATOM 1860 N N . THR B 1 34 ? 11.984 -19.391 -0.47 1 98.75 34 THR B N 1
ATOM 1861 C CA . THR B 1 34 ? 10.688 -19.281 0.188 1 98.75 34 THR B CA 1
ATOM 1862 C C . THR B 1 34 ? 10.102 -17.891 0.024 1 98.75 34 THR B C 1
ATOM 1864 O O . THR B 1 34 ? 10.781 -16.891 0.283 1 98.75 34 THR B O 1
ATOM 1867 N N . LEU B 1 35 ? 8.883 -17.875 -0.416 1 98.88 35 LEU B N 1
ATOM 1868 C CA . LEU B 1 35 ? 8.195 -16.609 -0.605 1 98.88 35 LEU B CA 1
ATOM 1869 C C . LEU B 1 35 ? 6.895 -16.562 0.188 1 98.88 35 LEU B C 1
ATOM 1871 O O . LEU B 1 35 ? 6.227 -17.594 0.347 1 98.88 35 LEU B O 1
ATOM 1875 N N . ILE B 1 36 ? 6.531 -15.406 0.656 1 99 36 ILE B N 1
ATOM 1876 C CA . ILE B 1 36 ? 5.184 -15.117 1.126 1 99 36 ILE B CA 1
ATOM 1877 C C . ILE B 1 36 ? 4.555 -14.031 0.256 1 99 36 ILE B C 1
ATOM 1879 O O . ILE B 1 36 ? 5.223 -13.062 -0.116 1 99 36 ILE B O 1
ATOM 1883 N N . VAL B 1 37 ? 3.311 -14.266 -0.198 1 99 37 VAL B N 1
ATOM 1884 C CA . VAL B 1 37 ? 2.619 -13.312 -1.063 1 99 37 VAL B CA 1
ATOM 1885 C C . VAL B 1 37 ? 1.341 -12.836 -0.383 1 99 37 VAL B C 1
ATOM 1887 O O . VAL B 1 37 ? 0.472 -13.641 -0.037 1 99 37 VAL B O 1
ATOM 1890 N N . ASP B 1 38 ? 1.255 -11.477 -0.212 1 98.94 38 ASP B N 1
ATOM 1891 C CA . ASP B 1 38 ? 0.129 -10.805 0.427 1 98.94 38 ASP B CA 1
ATOM 1892 C C . ASP B 1 38 ? -0.07 -11.305 1.857 1 98.94 38 ASP B C 1
ATOM 1894 O O . ASP B 1 38 ? -0.217 -12.508 2.086 1 98.94 38 ASP B O 1
ATOM 1898 N N . THR B 1 39 ? -0.15 -10.406 2.803 1 98.94 39 THR B N 1
ATOM 1899 C CA . THR B 1 39 ? 0.001 -10.773 4.207 1 98.94 39 THR B CA 1
ATOM 1900 C C . THR B 1 39 ? -1.218 -10.336 5.012 1 98.94 39 THR B C 1
ATOM 1902 O O . THR B 1 39 ? -1.091 -9.945 6.176 1 98.94 39 THR B O 1
ATOM 1905 N N . LEU B 1 40 ? -2.383 -10.305 4.34 1 98.94 40 LEU B N 1
ATOM 1906 C CA . LEU B 1 40 ? -3.672 -10.047 4.973 1 98.94 40 LEU B CA 1
ATOM 1907 C C . LEU B 1 40 ? -3.707 -8.656 5.594 1 98.94 40 LEU B C 1
ATOM 1909 O O . LEU B 1 40 ? -2.957 -7.766 5.184 1 98.94 40 LEU B O 1
ATOM 1913 N N . THR B 1 41 ? -4.785 -8.383 6.43 1 98.88 41 THR B N 1
ATOM 1914 C CA . THR B 1 41 ? -4.934 -7.078 7.059 1 98.88 41 THR B CA 1
ATOM 1915 C C . THR B 1 41 ? -3.984 -6.934 8.242 1 98.88 41 THR B C 1
ATOM 1917 O O . THR B 1 41 ? -3.398 -7.918 8.695 1 98.88 41 THR B O 1
ATOM 1920 N N . ALA B 1 42 ? -3.889 -5.723 8.758 1 98.81 42 ALA B N 1
ATOM 1921 C CA . ALA B 1 42 ? -3.051 -5.41 9.914 1 98.81 42 ALA B CA 1
ATOM 1922 C C . ALA B 1 42 ? -3.443 -6.258 11.117 1 98.81 42 ALA B C 1
ATOM 1924 O O . ALA B 1 42 ? -2.621 -6.512 12 1 98.81 42 ALA B O 1
ATOM 1925 N N . TRP B 1 43 ? -4.633 -6.766 11.156 1 98.88 43 TRP B N 1
ATOM 1926 C CA . TRP B 1 43 ? -5.199 -7.445 12.312 1 98.88 43 TRP B CA 1
ATOM 1927 C C . TRP B 1 43 ? -4.926 -8.945 12.25 1 98.88 43 TRP B C 1
ATOM 1929 O O . TRP B 1 43 ? -5.246 -9.68 13.188 1 98.88 43 TRP B O 1
ATOM 1939 N N . ASP B 1 44 ? -4.199 -9.398 11.219 1 98.94 44 ASP B N 1
ATOM 1940 C CA . ASP B 1 44 ? -4.152 -10.836 10.969 1 98.94 44 ASP B CA 1
ATOM 1941 C C . ASP B 1 44 ? -2.764 -11.406 11.25 1 98.94 44 ASP B C 1
ATOM 1943 O O . ASP B 1 44 ? -2.383 -12.438 10.695 1 98.94 44 ASP B O 1
ATOM 1947 N N . LYS B 1 45 ? -2.035 -10.781 12.078 1 98.69 45 LYS B N 1
ATOM 1948 C CA . LYS B 1 45 ? -0.689 -11.242 12.398 1 98.69 45 LYS B CA 1
ATOM 1949 C C . LYS B 1 45 ? -0.699 -12.703 12.836 1 98.69 45 LYS B C 1
ATOM 1951 O O . LYS B 1 45 ? 0.058 -13.516 12.305 1 98.69 45 LYS B O 1
ATOM 1956 N N . GLU B 1 46 ? -1.562 -12.992 13.711 1 98.69 46 GLU B N 1
ATOM 1957 C CA . GLU B 1 46 ? -1.599 -14.336 14.266 1 98.69 46 GLU B CA 1
ATOM 1958 C C . GLU B 1 46 ? -2.029 -15.359 13.211 1 98.69 46 GLU B C 1
ATOM 1960 O O . GLU B 1 46 ? -1.573 -16.5 13.219 1 98.69 46 GLU B O 1
ATOM 1965 N N . VAL B 1 47 ? -2.924 -14.945 12.328 1 98.81 47 VAL B N 1
ATOM 1966 C CA . VAL B 1 47 ? -3.369 -15.828 11.25 1 98.81 47 VAL B CA 1
ATOM 1967 C C . VAL B 1 47 ? -2.188 -16.188 10.352 1 98.81 47 VAL B C 1
ATOM 1969 O O . VAL B 1 47 ? -1.988 -17.359 10.016 1 98.81 47 VAL B O 1
ATOM 1972 N N . VAL B 1 48 ? -1.392 -15.203 10.023 1 98.88 48 VAL B N 1
ATOM 1973 C CA . VAL B 1 48 ? -0.234 -15.414 9.164 1 98.88 48 VAL B CA 1
ATOM 1974 C C . VAL B 1 48 ? 0.773 -16.328 9.859 1 98.88 48 VAL B C 1
ATOM 1976 O O . VAL B 1 48 ? 1.243 -17.297 9.273 1 98.88 48 VAL B O 1
ATOM 1979 N N . MET B 1 49 ? 1.046 -16.016 11.102 1 98.75 49 MET B N 1
ATOM 1980 C CA . MET B 1 49 ? 2.049 -16.766 11.859 1 98.75 49 MET B CA 1
ATOM 1981 C C . MET B 1 49 ? 1.62 -18.219 12.039 1 98.75 49 MET B C 1
ATOM 1983 O O . MET B 1 49 ? 2.438 -19.125 11.914 1 98.75 49 MET B O 1
ATOM 1987 N N . ALA B 1 50 ? 0.357 -18.406 12.352 1 98.81 50 ALA B N 1
ATOM 1988 C CA . ALA B 1 50 ? -0.159 -19.766 12.508 1 98.81 50 ALA B CA 1
ATOM 1989 C C . ALA B 1 50 ? -0.082 -20.547 11.195 1 98.81 50 ALA B C 1
ATOM 1991 O O . ALA B 1 50 ? 0.223 -21.734 11.188 1 98.81 50 ALA B O 1
ATOM 1992 N N . GLY B 1 51 ? -0.407 -19.891 10.117 1 98.81 51 GLY B N 1
ATOM 1993 C CA . GLY B 1 51 ? -0.284 -20.516 8.805 1 98.81 51 GLY B CA 1
ATOM 1994 C C . GLY B 1 51 ? 1.131 -20.969 8.492 1 98.81 5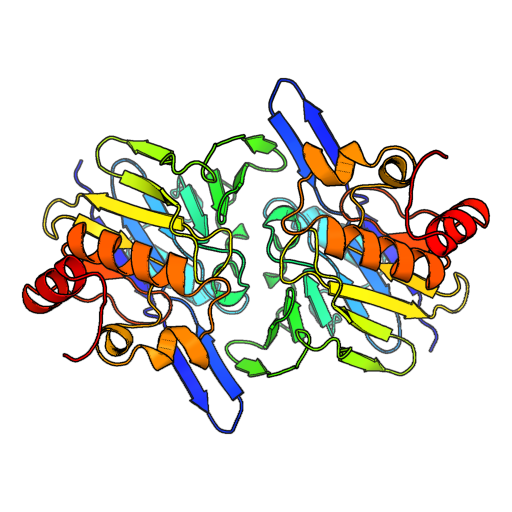1 GLY B C 1
ATOM 1995 O O . GLY B 1 51 ? 1.344 -22.078 8 1 98.81 51 GLY B O 1
ATOM 1996 N N . LEU B 1 52 ? 2.08 -20.109 8.742 1 98.88 52 LEU B N 1
ATOM 1997 C CA . LEU B 1 52 ? 3.484 -20.438 8.523 1 98.88 52 LEU B CA 1
ATOM 1998 C C . LEU B 1 52 ? 3.908 -21.625 9.383 1 98.88 52 LEU B C 1
ATOM 2000 O O . LEU B 1 52 ? 4.586 -22.531 8.906 1 98.88 52 LEU B O 1
ATOM 2004 N N . ALA B 1 53 ? 3.498 -21.578 10.594 1 98.62 53 ALA B N 1
ATOM 2005 C CA . ALA B 1 53 ? 3.85 -22.641 11.531 1 98.62 53 ALA B CA 1
ATOM 2006 C C . ALA B 1 53 ? 3.33 -24 11.055 1 98.62 53 ALA B C 1
ATOM 2008 O O . ALA B 1 53 ? 4.016 -25.016 11.18 1 98.62 53 ALA B O 1
ATOM 2009 N N . ARG B 1 54 ? 2.115 -24.047 10.523 1 98.56 54 ARG B N 1
ATOM 2010 C CA . ARG B 1 54 ? 1.532 -25.266 9.992 1 98.56 54 ARG B CA 1
ATOM 2011 C C . ARG B 1 54 ? 2.396 -25.859 8.883 1 98.56 54 ARG B C 1
ATOM 2013 O O . ARG B 1 54 ? 2.406 -27.062 8.664 1 98.56 54 ARG B O 1
ATOM 2020 N N . GLU B 1 55 ? 3.119 -24.953 8.234 1 98.5 55 GLU B N 1
ATOM 2021 C CA . GLU B 1 55 ? 3.957 -25.391 7.121 1 98.5 55 GLU B CA 1
ATOM 2022 C C . GLU B 1 55 ? 5.414 -25.531 7.555 1 98.5 55 GLU B C 1
ATOM 2024 O O . GLU B 1 55 ? 6.285 -25.797 6.723 1 98.5 55 GLU B O 1
ATOM 2029 N N . GLY B 1 56 ? 5.688 -25.281 8.812 1 98.5 56 GLY B N 1
ATOM 2030 C CA . GLY B 1 56 ? 7.031 -25.438 9.344 1 98.5 56 GLY B CA 1
ATOM 2031 C C . GLY B 1 56 ? 7.988 -24.359 8.875 1 98.5 56 GLY B C 1
ATOM 2032 O O . GLY B 1 56 ? 9.172 -24.625 8.664 1 98.5 56 GLY B O 1
ATOM 2033 N N . VAL B 1 57 ? 7.484 -23.234 8.617 1 98.75 57 VAL B N 1
ATOM 2034 C CA . VAL B 1 57 ? 8.289 -22.125 8.102 1 98.75 57 VAL B CA 1
ATOM 2035 C C . VAL B 1 57 ? 8.297 -20.984 9.117 1 98.75 57 VAL B C 1
ATOM 2037 O O . VAL B 1 57 ? 7.258 -20.641 9.688 1 98.75 57 VAL B O 1
ATOM 2040 N N . ALA B 1 58 ? 9.461 -20.438 9.375 1 98.56 58 ALA B N 1
ATOM 2041 C CA . ALA B 1 58 ? 9.594 -19.234 10.195 1 98.56 58 ALA B CA 1
ATOM 2042 C C . ALA B 1 58 ? 9.641 -17.984 9.328 1 98.56 58 ALA B C 1
ATOM 2044 O O . ALA B 1 58 ? 10.016 -18.047 8.156 1 98.56 58 ALA B O 1
ATOM 2045 N N . CYS B 1 59 ? 9.281 -16.875 9.922 1 98.69 59 CYS B N 1
ATOM 2046 C CA . CYS B 1 59 ? 9.312 -15.617 9.195 1 98.69 59 CYS B CA 1
ATOM 2047 C C . CYS B 1 59 ? 10.703 -15.359 8.617 1 98.69 59 CYS B C 1
ATOM 2049 O O . CYS B 1 59 ? 10.828 -14.898 7.48 1 98.69 59 CYS B O 1
ATOM 2051 N N . ASP B 1 60 ? 11.711 -15.703 9.359 1 98.5 60 ASP B N 1
ATOM 2052 C CA . ASP B 1 60 ? 13.086 -15.414 8.961 1 98.5 60 ASP B CA 1
ATOM 2053 C C . ASP B 1 60 ? 13.539 -16.344 7.832 1 98.5 60 ASP B C 1
ATOM 2055 O O . ASP B 1 60 ? 14.562 -16.094 7.199 1 98.5 60 ASP B O 1
ATOM 2059 N N . ASP B 1 61 ? 12.781 -17.375 7.547 1 98.56 61 ASP B N 1
ATOM 2060 C CA . ASP B 1 61 ? 13.094 -18.297 6.461 1 98.56 61 ASP B CA 1
ATOM 2061 C C . ASP B 1 61 ? 12.664 -17.719 5.113 1 98.56 61 ASP B C 1
ATOM 2063 O O . ASP B 1 61 ? 13.055 -18.234 4.059 1 98.56 61 ASP B O 1
ATOM 2067 N N . VAL B 1 62 ? 11.883 -16.734 5.141 1 98.88 62 VAL B N 1
ATOM 2068 C CA . VAL B 1 62 ? 11.297 -16.172 3.924 1 98.88 62 VAL B CA 1
ATOM 2069 C C . VAL B 1 62 ? 12.312 -15.273 3.227 1 98.88 62 VAL B C 1
ATOM 2071 O O . VAL B 1 62 ? 12.836 -14.336 3.828 1 98.88 62 VAL B O 1
ATOM 2074 N N . LYS B 1 63 ? 12.516 -15.547 1.992 1 98.88 63 LYS B N 1
ATOM 2075 C CA . LYS B 1 63 ? 13.516 -14.805 1.221 1 98.88 63 LYS B CA 1
ATOM 2076 C C . LYS B 1 63 ? 12.883 -13.609 0.511 1 98.88 63 LYS B C 1
ATOM 2078 O O . LYS B 1 63 ? 13.531 -12.578 0.332 1 98.88 63 LYS B O 1
ATOM 2083 N N . TYR B 1 64 ? 11.672 -13.797 0.064 1 98.94 64 TYR B N 1
ATOM 2084 C CA . TYR B 1 64 ? 10.922 -12.719 -0.581 1 98.94 64 TYR B CA 1
ATOM 2085 C C . TYR B 1 64 ? 9.547 -12.555 0.056 1 98.94 64 TYR B C 1
ATOM 2087 O O . TYR B 1 64 ? 8.812 -13.531 0.217 1 98.94 64 TYR B O 1
ATOM 2095 N N . ALA B 1 65 ? 9.242 -11.383 0.492 1 98.94 65 ALA B N 1
ATOM 2096 C CA . ALA B 1 65 ? 7.895 -11 0.907 1 98.94 65 ALA B CA 1
ATOM 2097 C C . ALA B 1 65 ? 7.25 -10.07 -0.117 1 98.94 65 ALA B C 1
ATOM 2099 O O . ALA B 1 65 ? 7.738 -8.961 -0.354 1 98.94 65 ALA B O 1
ATOM 2100 N N . ILE B 1 66 ? 6.168 -10.523 -0.723 1 98.94 66 ILE B N 1
ATOM 2101 C CA . ILE B 1 66 ? 5.629 -9.836 -1.896 1 98.94 66 ILE B CA 1
ATOM 2102 C C . ILE B 1 66 ? 4.215 -9.352 -1.606 1 98.94 66 ILE B C 1
ATOM 2104 O O . ILE B 1 66 ? 3.367 -10.117 -1.142 1 98.94 66 ILE B O 1
ATOM 2108 N N . GLY B 1 67 ? 3.982 -8.062 -1.669 1 98.94 67 GLY B N 1
ATOM 2109 C CA . GLY B 1 67 ? 2.66 -7.477 -1.814 1 98.94 67 GLY B CA 1
ATOM 2110 C C . GLY B 1 67 ? 2.273 -7.227 -3.26 1 98.94 67 GLY B C 1
ATOM 2111 O O . GLY B 1 67 ? 2.895 -6.41 -3.943 1 98.94 67 GLY B O 1
ATOM 2112 N N . THR B 1 68 ? 1.259 -7.848 -3.699 1 98.94 68 THR B N 1
ATOM 2113 C CA . THR B 1 68 ? 0.884 -7.75 -5.105 1 98.94 68 THR B CA 1
ATOM 2114 C C . THR B 1 68 ? 0.591 -6.305 -5.488 1 98.94 68 THR B C 1
ATOM 2116 O O . THR B 1 68 ? 0.821 -5.898 -6.633 1 98.94 68 THR B O 1
ATOM 2119 N N . HIS B 1 69 ? 0.066 -5.609 -4.613 1 98.62 69 HIS B N 1
ATOM 2120 C CA . HIS B 1 69 ? -0.16 -4.18 -4.777 1 98.62 69 HIS B CA 1
ATOM 2121 C C . HIS B 1 69 ? -0.31 -3.486 -3.426 1 98.62 69 HIS B C 1
ATOM 2123 O O . HIS B 1 69 ? -0.158 -4.121 -2.379 1 98.62 69 HIS B O 1
ATOM 2129 N N . GLY B 1 70 ? -0.551 -2.199 -3.436 1 98 70 GLY B N 1
ATOM 2130 C CA . GLY B 1 70 ? -0.351 -1.362 -2.262 1 98 70 GLY B CA 1
ATOM 2131 C C . GLY B 1 70 ? -1.585 -1.258 -1.386 1 98 70 GLY B C 1
ATOM 2132 O O . GLY B 1 70 ? -1.624 -0.454 -0.453 1 98 70 GLY B O 1
ATOM 2133 N N . HIS B 1 71 ? -2.631 -2.102 -1.571 1 98 71 HIS B N 1
ATOM 2134 C CA . HIS B 1 71 ? -3.797 -2.031 -0.7 1 98 71 HIS B CA 1
ATOM 2135 C C . HIS B 1 71 ? -3.494 -2.615 0.675 1 98 71 HIS B C 1
ATOM 2137 O O . HIS B 1 71 ? -2.76 -3.6 0.788 1 98 71 HIS B O 1
ATOM 2143 N N . SER B 1 72 ? -4.137 -2.078 1.666 1 97.62 72 SER B N 1
ATOM 2144 C CA . SER B 1 72 ? -3.787 -2.338 3.061 1 97.62 72 SER B CA 1
ATOM 2145 C C . SER B 1 72 ? -4.066 -3.787 3.439 1 97.62 72 SER B C 1
ATOM 2147 O O . SER B 1 72 ? -3.363 -4.363 4.27 1 97.62 72 SER B O 1
ATOM 2149 N N . ASP B 1 73 ? -5.098 -4.391 2.875 1 98.44 73 ASP B N 1
ATOM 2150 C CA . ASP B 1 73 ? -5.422 -5.77 3.24 1 98.44 73 ASP B CA 1
ATOM 2151 C C . ASP B 1 73 ? -4.473 -6.754 2.564 1 98.44 73 ASP B C 1
ATOM 2153 O O . ASP B 1 73 ? -4.559 -7.961 2.789 1 98.44 73 ASP B O 1
ATOM 2157 N N . HIS B 1 74 ? -3.535 -6.293 1.803 1 98.81 74 HIS B N 1
ATOM 2158 C CA . HIS B 1 74 ? -2.514 -7.137 1.193 1 98.81 74 HIS B CA 1
ATOM 2159 C C . HIS B 1 74 ? -1.161 -6.938 1.87 1 98.81 74 HIS B C 1
ATOM 2161 O O . HIS B 1 74 ? -0.251 -7.754 1.697 1 98.81 74 HIS B O 1
ATOM 2167 N N . LEU B 1 75 ? -0.99 -5.875 2.646 1 98.69 75 LEU B N 1
ATOM 2168 C CA . LEU B 1 75 ? 0.319 -5.484 3.158 1 98.69 75 LEU B CA 1
ATOM 2169 C C . LEU B 1 75 ? 0.345 -5.535 4.684 1 98.69 75 LEU B C 1
ATOM 2171 O O . LEU B 1 75 ? 1.335 -5.145 5.305 1 98.69 75 LEU B O 1
ATOM 2175 N N . GLY B 1 76 ? -0.657 -5.988 5.332 1 98.75 76 GLY B N 1
ATOM 2176 C CA . GLY B 1 76 ? -0.941 -5.734 6.734 1 98.75 76 GLY B CA 1
ATOM 2177 C C . GLY B 1 76 ? 0.141 -6.246 7.668 1 98.75 76 GLY B C 1
ATOM 2178 O O . GLY B 1 76 ? 0.284 -5.758 8.789 1 98.75 76 GLY B O 1
ATOM 2179 N N . ASN B 1 77 ? 0.93 -7.219 7.188 1 98.88 77 ASN B N 1
ATOM 2180 C CA . ASN B 1 77 ? 1.9 -7.816 8.102 1 98.88 77 ASN B CA 1
ATOM 2181 C C . ASN B 1 77 ? 3.232 -8.078 7.402 1 98.88 77 ASN B C 1
ATOM 2183 O O . ASN B 1 77 ? 3.926 -9.047 7.723 1 98.88 77 ASN B O 1
ATOM 2187 N N . LEU B 1 78 ? 3.521 -7.281 6.457 1 98.62 78 LEU B N 1
ATOM 2188 C CA . LEU B 1 78 ? 4.777 -7.402 5.723 1 98.62 78 LEU B CA 1
ATOM 2189 C C . LEU B 1 78 ? 5.969 -7.234 6.656 1 98.62 78 LEU B C 1
ATOM 2191 O O . LEU B 1 78 ? 7.043 -7.785 6.402 1 98.62 78 LEU B O 1
ATOM 2195 N N . ASN B 1 79 ? 5.781 -6.543 7.746 1 98.75 79 ASN B N 1
ATOM 2196 C CA . ASN B 1 79 ? 6.879 -6.23 8.656 1 98.75 79 ASN B CA 1
ATOM 2197 C C . ASN B 1 79 ? 7.27 -7.438 9.5 1 98.75 79 ASN B C 1
ATOM 2199 O O . ASN B 1 79 ? 8.234 -7.379 10.266 1 98.75 79 ASN B O 1
ATOM 2203 N N . LEU B 1 80 ? 6.578 -8.555 9.359 1 98.81 80 LEU B N 1
ATOM 2204 C CA . LEU B 1 80 ? 7.004 -9.812 9.953 1 98.81 80 LEU B CA 1
ATOM 2205 C C . LEU B 1 80 ? 8.227 -10.375 9.234 1 98.81 80 LEU B C 1
ATOM 2207 O O . LEU B 1 80 ? 8.914 -11.25 9.758 1 98.81 80 LEU B O 1
ATOM 2211 N N . PHE B 1 81 ? 8.539 -9.859 8.055 1 98.88 81 PHE B N 1
ATOM 2212 C CA . PHE B 1 81 ? 9.508 -10.516 7.18 1 98.88 81 PHE B CA 1
ATOM 2213 C C . PHE B 1 81 ? 10.664 -9.578 6.852 1 98.88 81 PHE B C 1
ATOM 2215 O O . PHE B 1 81 ? 11.008 -9.391 5.684 1 98.88 81 PHE B O 1
ATOM 2222 N N . THR B 1 82 ? 11.305 -9.133 7.84 1 98.75 82 THR B N 1
ATOM 2223 C CA . THR B 1 82 ? 12.328 -8.109 7.668 1 98.75 82 THR B CA 1
ATOM 2224 C C . THR B 1 82 ? 13.641 -8.727 7.203 1 98.75 82 THR B C 1
ATOM 2226 O O . THR B 1 82 ? 14.562 -8.008 6.812 1 98.75 82 THR B O 1
ATOM 2229 N N . ALA B 1 83 ? 13.727 -10.039 7.172 1 98.69 83 ALA B N 1
ATOM 2230 C CA . ALA B 1 83 ? 14.898 -10.703 6.594 1 98.69 83 ALA B CA 1
ATOM 2231 C C . ALA B 1 83 ? 14.773 -10.805 5.074 1 98.69 83 ALA B C 1
ATOM 2233 O O . ALA B 1 83 ? 15.75 -11.102 4.387 1 98.69 83 ALA B O 1
ATOM 2234 N N . ALA B 1 84 ? 13.648 -10.594 4.59 1 98.88 84 ALA B N 1
ATOM 2235 C CA . ALA B 1 84 ? 13.336 -10.836 3.182 1 98.88 84 ALA B CA 1
ATOM 2236 C C . ALA B 1 84 ? 13.57 -9.578 2.348 1 98.88 84 ALA B C 1
ATOM 2238 O O . ALA B 1 84 ? 13.523 -8.461 2.871 1 98.88 84 ALA B O 1
ATOM 2239 N N . THR B 1 85 ? 13.82 -9.781 1.072 1 98.81 85 THR B N 1
ATOM 2240 C CA . THR B 1 85 ? 13.578 -8.734 0.088 1 98.81 85 THR B CA 1
ATOM 2241 C C . THR B 1 85 ? 12.078 -8.492 -0.089 1 98.81 85 THR B C 1
ATOM 2243 O O . THR B 1 85 ? 11.305 -9.445 -0.206 1 98.81 85 THR B O 1
ATOM 2246 N N . HIS B 1 86 ? 11.703 -7.254 -0.003 1 98.94 86 HIS B N 1
ATOM 2247 C CA . HIS B 1 86 ? 10.305 -6.914 -0.221 1 98.94 86 HIS B CA 1
ATOM 2248 C C . HIS B 1 86 ? 10.055 -6.504 -1.669 1 98.94 86 HIS B C 1
ATOM 2250 O O . HIS B 1 86 ? 10.828 -5.738 -2.246 1 98.94 86 HIS B O 1
ATOM 2256 N N . ILE B 1 87 ? 9.047 -7.023 -2.289 1 98.88 87 ILE B N 1
ATOM 2257 C CA . ILE B 1 87 ? 8.508 -6.551 -3.559 1 98.88 87 ILE B CA 1
ATOM 2258 C C . ILE B 1 87 ? 7.051 -6.129 -3.371 1 98.88 87 ILE B C 1
ATOM 2260 O O . ILE B 1 87 ? 6.18 -6.965 -3.115 1 98.88 87 ILE B O 1
ATOM 2264 N N . VAL B 1 88 ? 6.762 -4.875 -3.441 1 98.75 88 VAL B N 1
ATOM 2265 C CA . VAL B 1 88 ? 5.402 -4.355 -3.316 1 98.75 88 VAL B CA 1
ATOM 2266 C C . VAL B 1 88 ? 5.016 -3.605 -4.59 1 98.75 88 VAL B C 1
ATOM 2268 O O . VAL B 1 88 ? 5.523 -2.512 -4.852 1 98.75 88 VAL B O 1
ATOM 2271 N N . GLY B 1 89 ? 4.098 -4.215 -5.301 1 98.31 89 GLY B N 1
ATOM 2272 C CA . GLY B 1 89 ? 3.883 -3.686 -6.641 1 98.31 89 GLY B CA 1
ATOM 2273 C C . GLY B 1 89 ? 5.156 -3.592 -7.457 1 98.31 89 GLY B C 1
ATOM 2274 O O . GLY B 1 89 ? 5.879 -4.578 -7.605 1 98.31 89 GLY B O 1
ATOM 2275 N N . PHE B 1 90 ? 5.457 -2.385 -7.914 1 97.62 90 PHE B N 1
ATOM 2276 C CA . PHE B 1 90 ? 6.582 -2.186 -8.828 1 97.62 90 PHE B CA 1
ATOM 2277 C C . PHE B 1 90 ? 7.828 -1.764 -8.055 1 97.62 90 PHE B C 1
ATOM 2279 O O . PHE B 1 90 ? 8.797 -1.281 -8.656 1 97.62 90 PHE B O 1
ATOM 2286 N N . THR B 1 91 ? 7.785 -1.969 -6.73 1 97 91 THR B N 1
ATOM 2287 C CA . THR B 1 91 ? 8.922 -1.566 -5.918 1 97 91 THR B CA 1
ATOM 2288 C C . THR B 1 91 ? 9.625 -2.787 -5.328 1 97 91 THR B C 1
ATOM 2290 O O . THR B 1 91 ? 8.977 -3.664 -4.75 1 97 91 THR B O 1
ATOM 2293 N N . VAL B 1 92 ? 10.945 -2.832 -5.543 1 98.31 92 VAL B N 1
ATOM 2294 C CA . VAL B 1 92 ? 11.797 -3.855 -4.953 1 98.31 92 VAL B CA 1
ATOM 2295 C C . VAL B 1 92 ? 12.75 -3.217 -3.945 1 98.31 92 VAL B C 1
ATOM 2297 O O . VAL B 1 92 ? 13.461 -2.262 -4.27 1 98.31 92 VAL B O 1
ATOM 2300 N N . GLY B 1 93 ? 12.656 -3.729 -2.709 1 98.06 93 GLY B N 1
ATOM 2301 C CA . GLY B 1 93 ? 13.516 -3.055 -1.749 1 98.06 93 GLY B CA 1
ATOM 2302 C C . GLY B 1 93 ? 13.844 -3.908 -0.538 1 98.06 93 GLY B C 1
ATOM 2303 O O . GLY B 1 93 ? 13.281 -4.988 -0.362 1 98.06 93 GLY B O 1
ATOM 2304 N N . HIS B 1 94 ? 14.797 -3.451 0.209 1 98.56 94 HIS B N 1
ATOM 2305 C CA . HIS B 1 94 ? 15.25 -3.971 1.493 1 98.56 94 HIS B CA 1
ATOM 2306 C C . HIS B 1 94 ? 15.734 -2.846 2.402 1 98.56 94 HIS B C 1
ATOM 2308 O O . HIS B 1 94 ? 16.594 -2.053 2.016 1 98.56 94 HIS B O 1
ATOM 2314 N N . LYS B 1 95 ? 15.133 -2.848 3.643 1 98.19 95 LYS B N 1
ATOM 2315 C CA . LYS B 1 95 ? 15.391 -1.72 4.531 1 98.19 95 LYS B CA 1
ATOM 2316 C C . LYS B 1 95 ? 15.023 -0.399 3.867 1 98.19 95 LYS B C 1
ATOM 2318 O O . LYS B 1 95 ? 13.891 -0.226 3.412 1 98.19 95 LYS B O 1
ATOM 2323 N N . ASP B 1 96 ? 15.938 0.504 3.754 1 98.31 96 ASP B N 1
ATOM 2324 C CA . ASP B 1 96 ? 15.625 1.794 3.143 1 98.31 96 ASP B CA 1
ATOM 2325 C C . ASP B 1 96 ? 16.172 1.873 1.72 1 98.31 96 ASP B C 1
ATOM 2327 O O . ASP B 1 96 ? 16.266 2.959 1.145 1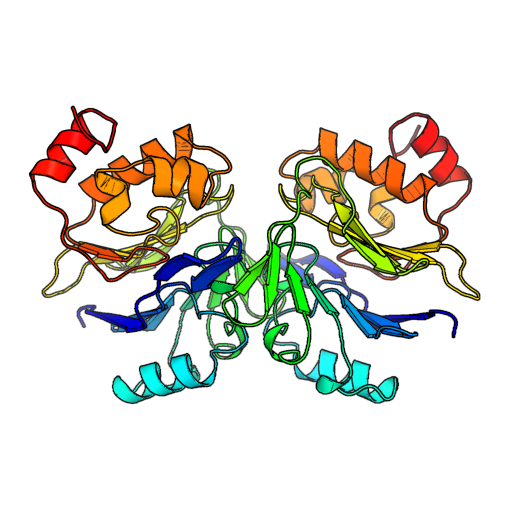 98.31 96 ASP B O 1
ATOM 2331 N N . GLN B 1 97 ? 16.578 0.732 1.205 1 98.19 97 GLN B N 1
ATOM 2332 C CA . GLN B 1 97 ? 17.109 0.691 -0.153 1 98.19 97 GLN B CA 1
ATOM 2333 C C . GLN B 1 97 ? 16.047 0.221 -1.146 1 98.19 97 GLN B C 1
ATOM 2335 O O . GLN B 1 97 ? 15.422 -0.821 -0.943 1 98.19 97 GLN B O 1
ATOM 2340 N N . PHE B 1 98 ? 15.875 0.973 -2.221 1 97.38 98 PHE B N 1
ATOM 2341 C CA . PHE B 1 98 ? 14.969 0.629 -3.307 1 97.38 98 PHE B CA 1
ATOM 2342 C C . PHE B 1 98 ? 15.727 0.45 -4.613 1 97.38 98 PHE B C 1
ATOM 2344 O O . PHE B 1 98 ? 16.406 1.371 -5.074 1 97.38 98 PHE B O 1
ATOM 2351 N N . PHE B 1 99 ? 15.516 -0.732 -5.172 1 95.94 99 PHE B N 1
ATOM 2352 C CA . PHE B 1 99 ? 16.281 -1.117 -6.355 1 95.94 99 PHE B CA 1
ATOM 2353 C C . PHE B 1 99 ? 15.469 -0.861 -7.621 1 95.94 99 PHE B C 1
ATOM 2355 O O . PHE B 1 99 ? 14.273 -1.158 -7.672 1 95.94 99 PHE B O 1
ATOM 2362 N N . LEU B 1 100 ? 16.141 -0.348 -8.531 1 89.56 100 LEU B N 1
ATOM 2363 C CA . LEU B 1 100 ? 15.461 -0.04 -9.789 1 89.56 100 LEU B CA 1
ATOM 2364 C C . LEU B 1 100 ? 15.188 -1.312 -10.586 1 89.56 100 LEU B C 1
ATOM 2366 O O . LEU B 1 100 ? 16.094 -2.127 -10.781 1 89.56 100 LEU B O 1
ATOM 2370 N N . HIS B 1 101 ? 14.023 -1.577 -10.906 1 94.38 101 HIS B N 1
ATOM 2371 C CA . HIS B 1 101 ? 13.57 -2.619 -11.812 1 94.38 101 HIS B CA 1
ATOM 2372 C C . HIS B 1 101 ? 12.484 -2.1 -12.75 1 94.38 101 HIS B C 1
ATOM 2374 O O . HIS B 1 101 ? 11.555 -1.417 -12.305 1 94.38 101 HIS B O 1
ATOM 2380 N N . PRO B 1 102 ? 12.562 -2.445 -14 1 94.75 102 PRO B N 1
ATOM 2381 C CA . PRO B 1 102 ? 11.664 -1.825 -14.977 1 94.75 102 PRO B CA 1
ATOM 2382 C C . PRO B 1 102 ? 10.375 -2.617 -15.172 1 94.75 102 PRO B C 1
ATOM 2384 O O . PRO B 1 102 ? 10.031 -2.984 -16.297 1 94.75 102 PRO B O 1
ATOM 2387 N N . PHE B 1 103 ? 9.562 -2.744 -14.125 1 97.31 103 PHE B N 1
ATOM 2388 C CA . PHE B 1 103 ? 8.25 -3.377 -14.25 1 97.31 103 PHE B CA 1
ATOM 2389 C C . PHE B 1 103 ? 7.367 -2.615 -15.227 1 97.31 103 PHE B C 1
ATOM 2391 O O . PHE B 1 103 ? 6.551 -3.213 -15.93 1 97.31 103 PHE B O 1
ATOM 2398 N N . GLU B 1 104 ? 7.539 -1.346 -15.312 1 93.56 104 GLU B N 1
ATOM 2399 C CA . GLU B 1 104 ? 6.68 -0.47 -16.109 1 93.56 104 GLU B CA 1
ATOM 2400 C C . GLU B 1 104 ? 6.773 -0.799 -17.594 1 93.56 104 GLU B C 1
ATOM 2402 O O . GLU B 1 104 ? 5.832 -0.561 -18.344 1 93.56 104 GLU B O 1
ATOM 2407 N N . THR B 1 105 ? 7.922 -1.366 -17.969 1 95.25 105 THR B N 1
ATOM 2408 C CA . THR B 1 105 ? 8.094 -1.703 -19.375 1 95.25 105 THR B CA 1
ATOM 2409 C C . THR B 1 105 ? 7.824 -3.186 -19.609 1 95.25 105 THR B C 1
ATOM 2411 O O . THR B 1 105 ? 8.133 -3.713 -20.688 1 95.25 105 THR B O 1
ATOM 2414 N N . GLY B 1 106 ? 7.344 -3.859 -18.594 1 96.06 106 GLY B N 1
ATOM 2415 C CA . GLY B 1 106 ? 6.883 -5.227 -18.781 1 96.06 106 GLY B CA 1
ATOM 2416 C C . GLY B 1 106 ? 7.934 -6.262 -18.422 1 96.06 106 GLY B C 1
ATOM 2417 O O . GLY B 1 106 ? 7.715 -7.461 -18.609 1 96.06 106 GLY B O 1
ATOM 2418 N N . GLU B 1 107 ? 9.008 -5.883 -17.828 1 97.38 107 GLU B N 1
ATOM 2419 C CA . GLU B 1 107 ? 10.086 -6.816 -17.531 1 97.38 107 GLU B CA 1
ATOM 2420 C C . GLU B 1 107 ? 9.797 -7.602 -16.25 1 97.38 107 GLU B C 1
ATOM 2422 O O . GLU B 1 107 ? 9.547 -7.016 -15.195 1 97.38 107 GLU B O 1
ATOM 2427 N N . PRO B 1 108 ? 9.883 -8.898 -16.328 1 98.56 108 PRO B N 1
ATOM 2428 C CA . PRO B 1 108 ? 9.703 -9.703 -15.125 1 98.56 108 PRO B CA 1
ATOM 2429 C C . PRO B 1 108 ? 10.906 -9.625 -14.188 1 98.56 108 PRO B C 1
ATOM 2431 O O . PRO B 1 108 ? 12.031 -9.391 -14.641 1 98.56 108 PRO B O 1
ATOM 2434 N N . TYR B 1 109 ? 10.711 -9.719 -12.93 1 98.75 109 TYR B N 1
ATOM 2435 C CA . TYR B 1 109 ? 11.742 -9.953 -11.93 1 98.75 109 TYR B CA 1
ATOM 2436 C C . TYR B 1 109 ? 11.953 -11.445 -11.703 1 98.75 109 TYR B C 1
ATOM 2438 O O . TYR B 1 109 ? 11.148 -12.094 -11.039 1 98.75 109 TYR B O 1
ATOM 2446 N N . LYS B 1 110 ? 13.008 -11.945 -12.234 1 98.44 110 LYS B N 1
ATOM 2447 C CA . LYS B 1 110 ? 13.266 -13.383 -12.18 1 98.44 110 LYS B CA 1
ATOM 2448 C C . LYS B 1 110 ? 13.961 -13.773 -10.883 1 98.44 110 LYS B C 1
ATOM 2450 O O . LYS B 1 110 ? 15.094 -13.359 -10.625 1 98.44 110 LYS B O 1
ATOM 2455 N N . ILE B 1 111 ? 13.312 -14.508 -10.078 1 98.38 111 ILE B N 1
ATOM 2456 C CA . ILE B 1 111 ? 13.906 -15.016 -8.844 1 98.38 111 ILE B CA 1
ATOM 2457 C C . ILE B 1 111 ? 14.789 -16.219 -9.156 1 98.38 111 ILE B C 1
ATOM 2459 O O . ILE B 1 111 ? 15.945 -16.266 -8.727 1 98.38 111 ILE B O 1
ATOM 2463 N N . ASP B 1 112 ? 14.289 -17.188 -9.93 1 97.75 112 ASP B N 1
ATOM 2464 C CA . ASP B 1 112 ? 15.055 -18.281 -10.508 1 97.75 112 ASP B CA 1
ATOM 2465 C C . ASP B 1 112 ? 14.344 -18.875 -11.711 1 97.75 112 ASP B C 1
ATOM 2467 O O . ASP B 1 112 ? 13.469 -18.234 -12.305 1 97.75 112 ASP B O 1
ATOM 2471 N N . GLU B 1 113 ? 14.664 -20.016 -12.133 1 97.19 113 GLU B N 1
ATOM 2472 C CA . GLU B 1 113 ? 14.148 -20.609 -13.367 1 97.19 113 GLU B CA 1
ATOM 2473 C C . GLU B 1 113 ? 12.664 -20.938 -13.242 1 97.19 113 GLU B C 1
ATOM 2475 O O . GLU B 1 113 ? 11.961 -21.047 -14.242 1 97.19 113 GLU B O 1
ATOM 2480 N N . CYS B 1 114 ? 12.188 -21.062 -12.008 1 98.12 114 CYS B N 1
ATOM 2481 C CA . CYS B 1 114 ? 10.836 -21.578 -11.812 1 98.12 114 CYS B CA 1
ATOM 2482 C C . CYS B 1 114 ? 9.922 -20.5 -11.227 1 98.12 114 CYS B C 1
ATOM 2484 O O . CYS B 1 114 ? 8.703 -20.688 -11.164 1 98.12 114 CYS B O 1
ATOM 2486 N N . VAL B 1 115 ? 10.5 -19.375 -10.773 1 98.81 115 VAL B N 1
ATOM 2487 C CA . VAL B 1 115 ? 9.695 -18.375 -10.086 1 98.81 115 VAL B CA 1
ATOM 2488 C C . VAL B 1 115 ? 10.039 -16.984 -10.633 1 98.81 115 VAL B C 1
ATOM 2490 O O . VAL B 1 115 ? 11.211 -1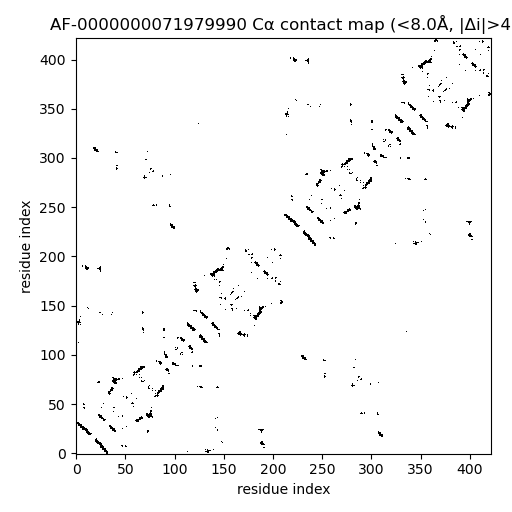6.609 -10.695 1 98.81 115 VAL B O 1
ATOM 2493 N N . GLN B 1 116 ? 9.047 -16.281 -11.023 1 98.81 116 GLN B N 1
ATOM 2494 C CA . GLN B 1 116 ? 9.227 -14.891 -11.438 1 98.81 116 GLN B CA 1
ATOM 2495 C C . GLN B 1 116 ? 8.031 -14.031 -11.023 1 98.81 116 GLN B C 1
ATOM 2497 O O . GLN B 1 116 ? 6.926 -14.539 -10.852 1 98.81 116 GLN B O 1
ATOM 2502 N N . VAL B 1 117 ? 8.273 -12.797 -10.773 1 98.94 117 VAL B N 1
ATOM 2503 C CA . VAL B 1 117 ? 7.258 -11.766 -10.547 1 98.94 117 VAL B CA 1
ATOM 2504 C C . VAL B 1 117 ? 7.035 -10.969 -11.828 1 98.94 117 VAL B C 1
ATOM 2506 O O . VAL B 1 117 ? 7.977 -10.414 -12.398 1 98.94 117 VAL B O 1
ATOM 2509 N N . ILE B 1 118 ? 5.789 -10.914 -12.312 1 98.94 118 ILE B N 1
ATOM 2510 C CA . ILE B 1 118 ? 5.508 -10.227 -13.57 1 98.94 118 ILE B CA 1
ATOM 2511 C C . ILE B 1 118 ? 4.559 -9.062 -13.32 1 98.94 118 ILE B C 1
ATOM 2513 O O . ILE B 1 118 ? 3.695 -9.133 -12.438 1 98.94 118 ILE B O 1
ATOM 2517 N N . PRO B 1 119 ? 4.75 -7.949 -14.047 1 98.88 119 PRO B N 1
ATOM 2518 C CA . PRO B 1 119 ? 3.781 -6.852 -13.938 1 98.88 119 PRO B CA 1
ATOM 2519 C C . PRO B 1 119 ? 2.424 -7.203 -14.547 1 98.88 119 PRO B C 1
ATOM 2521 O O . PRO B 1 119 ? 2.355 -7.715 -15.664 1 98.88 119 PRO B O 1
ATOM 2524 N N . THR B 1 120 ? 1.39 -7.008 -13.82 1 98.81 120 THR B N 1
ATOM 2525 C CA . THR B 1 120 ? 0.022 -7.223 -14.281 1 98.81 120 THR B CA 1
ATOM 2526 C C . THR B 1 120 ? -0.874 -6.059 -13.875 1 98.81 120 THR B C 1
ATOM 2528 O O . THR B 1 120 ? -1.939 -6.262 -13.289 1 98.81 120 THR B O 1
ATOM 2531 N N . PRO B 1 121 ? -0.504 -4.84 -14.203 1 98.38 121 PRO B N 1
ATOM 2532 C CA . PRO B 1 121 ? -1.299 -3.689 -13.766 1 98.38 121 PRO B CA 1
ATOM 2533 C C . PRO B 1 121 ? -2.736 -3.736 -14.281 1 98.38 121 PRO B C 1
ATOM 2535 O O . PRO B 1 121 ? -3.002 -4.328 -15.328 1 98.38 121 PRO B O 1
ATOM 2538 N N . GLY B 1 122 ? -3.637 -3.172 -13.602 1 98.06 122 GLY B N 1
ATOM 2539 C CA . GLY B 1 122 ? -5.043 -3.055 -13.945 1 98.06 122 GLY B CA 1
ATOM 2540 C C . GLY B 1 122 ? -5.91 -2.619 -12.781 1 98.06 122 GLY B C 1
ATOM 2541 O O . GLY B 1 122 ? -6.418 -1.494 -12.758 1 98.06 122 GLY B O 1
ATOM 2542 N N . HIS B 1 123 ? -5.957 -3.584 -11.75 1 98.25 123 HIS B N 1
ATOM 2543 C CA . HIS B 1 123 ? -6.652 -3.207 -10.523 1 98.25 123 HIS B CA 1
ATOM 2544 C C . HIS B 1 123 ? -6.066 -1.929 -9.93 1 98.25 123 HIS B C 1
ATOM 2546 O O . HIS B 1 123 ? -6.809 -1.019 -9.555 1 98.25 123 HIS B O 1
ATOM 2552 N N . THR B 1 124 ? -4.82 -1.909 -9.812 1 97.44 124 THR B N 1
ATOM 2553 C CA . THR B 1 124 ? -4.062 -0.681 -9.602 1 97.44 124 THR B CA 1
ATOM 2554 C C . THR B 1 124 ? -3.033 -0.482 -10.719 1 97.44 124 THR B C 1
ATOM 2556 O O . THR B 1 124 ? -2.83 -1.371 -11.547 1 97.44 124 THR B O 1
ATOM 2559 N N . THR B 1 125 ? -2.357 0.618 -10.688 1 95.5 125 THR B N 1
ATOM 2560 C CA . THR B 1 125 ? -1.399 0.942 -11.742 1 95.5 125 THR B CA 1
ATOM 2561 C C . THR B 1 125 ? -0.105 0.156 -11.555 1 95.5 125 THR B C 1
ATOM 2563 O O . THR B 1 125 ? 0.729 0.097 -12.461 1 95.5 125 THR B O 1
ATOM 2566 N N . ALA B 1 126 ? 0.051 -0.498 -10.398 1 97.19 126 ALA B N 1
ATOM 2567 C CA . ALA B 1 126 ? 1.315 -1.161 -10.094 1 97.19 126 ALA B CA 1
ATOM 2568 C C . ALA B 1 126 ? 1.079 -2.553 -9.516 1 97.19 126 ALA B C 1
ATOM 2570 O O . ALA B 1 126 ? 1.74 -2.949 -8.555 1 97.19 126 ALA B O 1
ATOM 2571 N N . ASP B 1 127 ? 0.259 -3.344 -10.094 1 98.56 127 ASP B N 1
ATOM 2572 C CA . ASP B 1 127 ? 0.007 -4.723 -9.68 1 98.56 127 ASP B CA 1
ATOM 2573 C C . ASP B 1 127 ? 1.072 -5.664 -10.234 1 98.56 127 ASP B C 1
ATOM 2575 O O . ASP B 1 127 ? 1.509 -5.516 -11.375 1 98.56 127 ASP B O 1
ATOM 2579 N N . VAL B 1 128 ? 1.398 -6.641 -9.406 1 98.94 128 VAL B N 1
ATOM 2580 C CA . VAL B 1 128 ? 2.25 -7.723 -9.891 1 98.94 128 VAL B CA 1
ATOM 2581 C C . VAL B 1 128 ? 1.604 -9.07 -9.586 1 98.94 128 VAL B C 1
ATOM 2583 O O . VAL B 1 128 ? 0.72 -9.164 -8.734 1 98.94 128 VAL B O 1
ATOM 2586 N N . SER B 1 129 ? 1.968 -10.094 -10.305 1 99 129 SER B N 1
ATOM 2587 C CA . SER B 1 129 ? 1.632 -11.5 -10.07 1 99 129 SER B CA 1
ATOM 2588 C C . SER B 1 129 ? 2.887 -12.352 -9.961 1 99 129 SER B C 1
ATOM 2590 O O . SER B 1 129 ? 3.924 -12.031 -10.539 1 99 129 SER B O 1
ATOM 2592 N N . VAL B 1 130 ? 2.799 -13.414 -9.203 1 99 130 VAL B N 1
ATOM 2593 C CA . VAL B 1 130 ? 3.914 -14.336 -9.047 1 99 130 VAL B CA 1
ATOM 2594 C C . VAL B 1 130 ? 3.625 -15.625 -9.82 1 99 130 VAL B C 1
ATOM 2596 O O . VAL B 1 130 ? 2.605 -16.281 -9.586 1 99 130 VAL B O 1
ATOM 2599 N N . VAL B 1 131 ? 4.516 -15.953 -10.719 1 98.94 131 VAL B N 1
ATOM 2600 C CA . VAL B 1 131 ? 4.402 -17.172 -11.516 1 98.94 131 VAL B CA 1
ATOM 2601 C C . VAL B 1 131 ? 5.328 -18.25 -10.953 1 98.94 131 VAL B C 1
ATOM 2603 O O . VAL B 1 131 ? 6.539 -18.031 -10.828 1 98.94 131 VAL B O 1
ATOM 2606 N N . VAL B 1 132 ? 4.742 -19.406 -10.633 1 98.88 132 VAL B N 1
ATOM 2607 C CA . VAL B 1 132 ? 5.5 -20.484 -10.016 1 98.88 132 VAL B CA 1
ATOM 2608 C C . VAL B 1 132 ? 5.32 -21.766 -10.828 1 98.88 132 VAL B C 1
ATOM 2610 O O . VAL B 1 132 ? 4.199 -22.266 -10.969 1 98.88 132 VAL B O 1
ATOM 2613 N N . LYS B 1 133 ? 6.363 -22.266 -11.383 1 98.5 133 LYS B N 1
ATOM 2614 C CA . LYS B 1 133 ? 6.359 -23.625 -11.93 1 98.5 133 LYS B CA 1
ATOM 2615 C C . LYS B 1 133 ? 6.559 -24.656 -10.828 1 98.5 133 LYS B C 1
ATOM 2617 O O . LYS B 1 133 ? 7.633 -24.734 -10.227 1 98.5 133 LYS B O 1
ATOM 2622 N N . THR B 1 134 ? 5.551 -25.453 -10.594 1 97.5 134 THR B N 1
ATOM 2623 C CA . THR B 1 134 ? 5.582 -26.391 -9.477 1 97.5 134 THR B CA 1
ATOM 2624 C C . THR B 1 134 ? 5.82 -27.812 -9.969 1 97.5 134 THR B C 1
ATOM 2626 O O . THR B 1 134 ? 5.773 -28.078 -11.18 1 97.5 134 THR B O 1
ATOM 2629 N N . ALA B 1 135 ? 6.094 -28.656 -9.055 1 90.5 135 ALA B N 1
ATOM 2630 C CA . ALA B 1 135 ? 6.344 -30.047 -9.375 1 90.5 135 ALA B CA 1
ATOM 2631 C C . ALA B 1 135 ? 5.043 -30.781 -9.695 1 90.5 135 ALA B C 1
ATOM 2633 O O . ALA B 1 135 ? 4.992 -31.594 -10.617 1 90.5 135 ALA B O 1
ATOM 2634 N N . GLN B 1 136 ? 3.982 -30.469 -9.07 1 90.81 136 GLN B N 1
ATOM 2635 C CA . GLN B 1 136 ? 2.783 -31.297 -9.141 1 90.81 136 GLN B CA 1
ATOM 2636 C C . GLN B 1 136 ? 1.6 -30.516 -9.695 1 90.81 136 GLN B C 1
ATOM 2638 O O . GLN B 1 136 ? 0.699 -31.078 -10.312 1 90.81 136 GLN B O 1
ATOM 2643 N N . GLN B 1 137 ? 1.553 -29.219 -9.492 1 91.81 137 GLN B N 1
ATOM 2644 C CA . GLN B 1 137 ? 0.379 -28.422 -9.828 1 91.81 137 GLN B CA 1
ATOM 2645 C C . GLN B 1 137 ? 0.541 -27.75 -11.195 1 91.81 137 GLN B C 1
ATOM 2647 O O . GLN B 1 137 ? -0.342 -27.016 -11.641 1 91.81 137 GLN B O 1
ATOM 2652 N N . GLY B 1 138 ? 1.695 -28.016 -11.852 1 97.38 138 GLY B N 1
ATOM 2653 C CA . GLY B 1 138 ? 1.975 -27.219 -13.039 1 97.38 138 GLY B CA 1
ATOM 2654 C C . GLY B 1 138 ? 2.314 -25.781 -12.719 1 97.38 138 GLY B C 1
ATOM 2655 O O . GLY B 1 138 ? 3.006 -25.5 -11.734 1 97.38 138 GLY B O 1
ATOM 2656 N N . THR B 1 139 ? 1.85 -24.844 -13.555 1 98.69 139 THR B N 1
ATOM 2657 C CA . THR B 1 139 ? 2.111 -23.422 -13.328 1 98.69 139 THR B CA 1
ATOM 2658 C C . THR B 1 139 ? 1.004 -22.797 -12.492 1 98.69 139 THR B C 1
ATOM 2660 O O . THR B 1 139 ? -0.167 -22.828 -12.875 1 98.69 139 THR B O 1
ATOM 2663 N N . VAL B 1 140 ? 1.396 -22.312 -11.328 1 98.94 140 VAL B N 1
ATOM 2664 C CA . VAL B 1 140 ? 0.475 -21.562 -10.469 1 98.94 140 VAL B CA 1
ATOM 2665 C C . VAL B 1 140 ? 0.781 -20.078 -10.555 1 98.94 140 VAL B C 1
ATOM 2667 O O . VAL B 1 140 ? 1.938 -19.656 -10.445 1 98.94 140 VAL B O 1
ATOM 2670 N N . VAL B 1 141 ? -0.257 -19.281 -10.781 1 98.94 141 VAL B N 1
ATOM 2671 C CA . VAL B 1 141 ? -0.087 -17.828 -10.781 1 98.94 141 VAL B CA 1
ATOM 2672 C C . VAL B 1 141 ? -0.813 -17.234 -9.578 1 98.94 141 VAL B C 1
ATOM 2674 O O . VAL B 1 141 ? -2.033 -17.359 -9.453 1 98.94 141 VAL B O 1
ATOM 2677 N N . ILE B 1 142 ? -0.078 -16.672 -8.648 1 99 142 ILE B N 1
ATOM 2678 C CA . ILE B 1 142 ? -0.637 -15.875 -7.566 1 99 142 ILE B CA 1
ATOM 2679 C C . ILE B 1 142 ? -0.887 -14.453 -8.055 1 99 142 ILE B C 1
ATOM 2681 O O . ILE B 1 142 ? 0.05 -13.664 -8.188 1 99 142 ILE B O 1
ATOM 2685 N N . ALA B 1 143 ? -2.127 -14.078 -8.219 1 98.94 143 ALA B N 1
ATOM 2686 C CA . ALA B 1 143 ? -2.455 -12.992 -9.133 1 98.94 143 ALA B CA 1
ATOM 2687 C C . ALA B 1 143 ? -2.932 -11.758 -8.367 1 98.94 143 ALA B C 1
ATOM 2689 O O . ALA B 1 143 ? -3.141 -10.695 -8.961 1 98.94 143 ALA B O 1
ATOM 2690 N N . GLY B 1 144 ? -3.068 -11.867 -7.07 1 98.81 144 GLY B N 1
ATOM 2691 C CA . GLY B 1 144 ? -3.637 -10.742 -6.34 1 98.81 144 GLY B CA 1
ATOM 2692 C C . GLY B 1 144 ? -4.984 -10.305 -6.879 1 98.81 144 GLY B C 1
ATOM 2693 O O . GLY B 1 144 ? -5.824 -11.141 -7.219 1 98.81 144 GLY B O 1
ATOM 2694 N N . ASP B 1 145 ? -5.207 -9.031 -6.918 1 98.88 145 ASP B N 1
ATOM 2695 C CA . ASP B 1 145 ? -6.531 -8.5 -7.242 1 98.88 145 ASP B CA 1
ATOM 2696 C C . ASP B 1 145 ? -6.734 -8.43 -8.758 1 98.88 145 ASP B C 1
ATOM 2698 O O . ASP B 1 145 ? -7.734 -7.883 -9.227 1 98.88 145 ASP B O 1
ATOM 2702 N N . LEU B 1 146 ? -5.738 -8.93 -9.492 1 98.81 146 LEU B N 1
ATOM 2703 C CA . LEU B 1 146 ? -6.031 -9.141 -10.906 1 98.81 146 LEU B CA 1
ATOM 2704 C C . LEU B 1 146 ? -7.309 -9.961 -11.078 1 98.81 146 LEU B C 1
ATOM 2706 O O . LEU B 1 146 ? -8.094 -9.703 -11.992 1 98.81 146 LEU B O 1
ATOM 2710 N N . PHE B 1 147 ? -7.465 -10.922 -10.234 1 98.81 147 PHE B N 1
ATOM 2711 C CA . PHE B 1 147 ? -8.711 -11.656 -10.047 1 98.81 147 PHE B CA 1
ATOM 2712 C C . PHE B 1 147 ? -9.25 -11.445 -8.633 1 98.81 147 PHE B C 1
ATOM 2714 O O . PHE B 1 147 ? -8.531 -11.648 -7.652 1 98.81 147 PHE B O 1
ATOM 2721 N N . GLU B 1 148 ? -10.516 -11 -8.578 1 98.5 148 GLU B N 1
ATOM 2722 C CA . GLU B 1 148 ? -11.141 -10.914 -7.262 1 98.5 148 GLU B CA 1
ATOM 2723 C C . GLU B 1 148 ? -11.359 -12.297 -6.656 1 98.5 148 GLU B C 1
ATOM 2725 O O . GLU B 1 148 ? -10.977 -12.547 -5.512 1 98.5 148 GLU B O 1
ATOM 2730 N N . ARG B 1 149 ? -11.93 -13.125 -7.379 1 98.5 149 ARG B N 1
ATOM 2731 C CA . ARG B 1 149 ? -12.242 -14.523 -7.074 1 98.5 149 ARG B CA 1
ATOM 2732 C C . ARG B 1 149 ? -12.664 -15.273 -8.336 1 98.5 149 ARG B C 1
ATOM 2734 O O . ARG B 1 149 ? -12.82 -14.672 -9.398 1 98.5 149 ARG B O 1
ATOM 2741 N N . GLU B 1 150 ? -12.812 -16.562 -8.211 1 98.44 150 GLU B N 1
ATOM 2742 C CA . GLU B 1 150 ? -13.102 -17.391 -9.383 1 98.44 150 GLU B CA 1
ATOM 2743 C C . GLU B 1 150 ? -14.375 -16.922 -10.078 1 98.44 150 GLU B C 1
ATOM 2745 O O . GLU B 1 150 ? -14.461 -16.953 -11.305 1 98.44 150 GLU B O 1
ATOM 2750 N N . GLU B 1 151 ? -15.344 -16.438 -9.359 1 97.62 151 GLU B N 1
ATOM 2751 C CA . GLU B 1 151 ? -16.656 -16.078 -9.875 1 97.62 151 GLU B CA 1
ATOM 2752 C C . GLU B 1 151 ? -16.562 -14.898 -10.844 1 97.62 151 GLU B C 1
ATOM 2754 O O . GLU B 1 151 ? -17.5 -14.648 -11.617 1 97.62 151 GLU B O 1
ATOM 2759 N N . ASP B 1 152 ? -15.438 -14.234 -10.75 1 96.12 152 ASP B N 1
ATOM 2760 C CA . ASP B 1 152 ? -15.406 -13.062 -11.617 1 96.12 152 ASP B CA 1
ATOM 2761 C C . ASP B 1 152 ? -15.031 -13.445 -13.047 1 96.12 152 ASP B C 1
ATOM 2763 O O . ASP B 1 152 ? -15.078 -12.609 -13.953 1 96.12 152 ASP B O 1
ATOM 2767 N N . ILE B 1 153 ? -14.703 -14.734 -13.289 1 97.5 153 ILE B N 1
ATOM 2768 C CA . ILE B 1 153 ? -14.5 -15.242 -14.641 1 97.5 153 ILE B CA 1
ATOM 2769 C C . ILE B 1 153 ? -15.789 -15.094 -15.445 1 97.5 153 ILE B C 1
ATOM 2771 O O . ILE B 1 153 ? -15.766 -14.617 -16.594 1 97.5 153 ILE B O 1
ATOM 2775 N N . LEU B 1 154 ? -16.859 -15.445 -14.836 1 96.31 154 LEU B N 1
ATOM 2776 C CA . LEU B 1 154 ? -18.141 -15.43 -15.562 1 96.31 154 LEU B CA 1
ATOM 2777 C C . LEU B 1 154 ? -18.922 -14.164 -15.242 1 96.31 154 LEU B C 1
ATOM 2779 O O . LEU B 1 154 ? -19.891 -13.836 -15.938 1 96.31 154 LEU B O 1
ATOM 2783 N N . ASP B 1 155 ? -18.578 -13.438 -14.242 1 96.88 155 ASP B N 1
ATOM 2784 C CA . ASP B 1 155 ? -19.219 -12.18 -13.875 1 96.88 155 ASP B CA 1
ATOM 2785 C C . ASP B 1 155 ? -18.203 -11.055 -13.75 1 96.88 155 ASP B C 1
ATOM 2787 O O . ASP B 1 155 ? -17.812 -10.672 -12.641 1 96.88 155 ASP B O 1
ATOM 2791 N N . PRO B 1 156 ? -17.922 -10.43 -14.805 1 96.12 156 PRO B N 1
ATOM 2792 C CA . PRO B 1 156 ? -16.875 -9.391 -14.82 1 96.12 156 PRO B CA 1
ATOM 2793 C C . PRO B 1 156 ? -17.234 -8.195 -13.945 1 96.12 156 PRO B C 1
ATOM 2795 O O . PRO B 1 156 ? -16.375 -7.379 -13.617 1 96.12 156 PRO B O 1
ATOM 2798 N N . SER B 1 157 ? -18.484 -8.016 -13.555 1 96 157 SER B N 1
ATOM 2799 C CA . SER B 1 157 ? -18.859 -6.875 -12.734 1 96 157 SER B CA 1
ATOM 2800 C C . SER B 1 157 ? -18.188 -6.938 -11.359 1 96 157 SER B C 1
ATOM 2802 O O . SER B 1 157 ? -17.984 -5.906 -10.719 1 96 157 SER B O 1
ATOM 2804 N N . LEU B 1 158 ? -17.781 -8.086 -10.945 1 95.94 158 LEU B N 1
ATOM 2805 C CA . LEU B 1 158 ? -17.172 -8.273 -9.641 1 95.94 158 LEU B CA 1
ATOM 2806 C C . LEU B 1 158 ? -15.805 -7.594 -9.57 1 95.94 158 LEU B C 1
ATOM 2808 O O . LEU B 1 158 ? -15.5 -6.895 -8.602 1 95.94 158 LEU B O 1
ATOM 2812 N N . TRP B 1 159 ? -15.031 -7.719 -10.641 1 97.12 159 TRP B N 1
ATOM 2813 C CA . TRP B 1 159 ? -13.711 -7.094 -10.586 1 97.12 159 TRP B CA 1
ATOM 2814 C C . TRP B 1 159 ? -13.75 -5.684 -11.156 1 97.12 159 TRP B C 1
ATOM 2816 O O . TRP B 1 159 ? -12.961 -4.82 -10.758 1 97.12 159 TRP B O 1
ATOM 2826 N N . ARG B 1 160 ? -14.695 -5.41 -12.07 1 96.44 160 ARG B N 1
ATOM 2827 C CA . ARG B 1 160 ? -14.758 -4.113 -12.734 1 96.44 160 ARG B CA 1
ATOM 2828 C C . ARG B 1 160 ? -15.414 -3.066 -11.844 1 96.44 160 ARG B C 1
ATOM 2830 O O . ARG B 1 160 ? -14.992 -1.909 -11.812 1 96.44 160 ARG B O 1
ATOM 2837 N N . HIS B 1 161 ? -16.469 -3.504 -11.125 1 93.38 161 HIS B N 1
ATOM 2838 C CA . HIS B 1 161 ? -17.281 -2.514 -10.43 1 93.38 161 HIS B CA 1
ATOM 2839 C C . HIS B 1 161 ? -17.234 -2.717 -8.922 1 93.38 161 HIS B C 1
ATOM 2841 O O . HIS B 1 161 ? -17.094 -1.754 -8.164 1 93.38 161 HIS B O 1
ATOM 2847 N N . THR B 1 162 ? -17.344 -3.934 -8.523 1 92.5 162 THR B N 1
ATOM 2848 C CA . THR B 1 162 ? -17.375 -4.199 -7.086 1 92.5 162 THR B CA 1
ATOM 2849 C C . THR B 1 162 ? -15.992 -3.998 -6.465 1 92.5 162 THR B C 1
ATOM 2851 O O . THR B 1 162 ? -15.836 -3.207 -5.535 1 92.5 162 THR B O 1
ATOM 2854 N N . ALA B 1 163 ? -15.016 -4.633 -6.969 1 94.31 163 ALA B N 1
ATOM 2855 C CA . ALA B 1 163 ? -13.648 -4.461 -6.488 1 94.31 163 ALA B CA 1
ATOM 2856 C C . ALA B 1 163 ? -13.039 -3.168 -7.02 1 94.31 163 ALA B C 1
ATOM 2858 O O . ALA B 1 163 ? -12.242 -2.525 -6.336 1 94.31 163 ALA B O 1
ATOM 2859 N N . GLY B 1 164 ? -13.492 -2.838 -8.234 1 94.31 164 GLY B N 1
ATOM 2860 C CA . GLY B 1 164 ? -12.961 -1.656 -8.898 1 94.31 164 GLY B CA 1
ATOM 2861 C C . GLY B 1 164 ? -11.688 -1.925 -9.672 1 94.31 164 GLY B C 1
ATOM 2862 O O . GLY B 1 164 ? -10.961 -2.877 -9.367 1 94.31 164 GLY B O 1
ATOM 2863 N N . SER B 1 165 ? -11.469 -1.09 -10.648 1 97.62 165 SER B N 1
ATOM 2864 C CA . SER B 1 165 ? -10.273 -1.153 -11.492 1 97.62 165 SER B CA 1
ATOM 2865 C C . SER B 1 165 ? -9.82 0.239 -11.914 1 97.62 165 SER B C 1
ATOM 2867 O O . SER B 1 165 ? -10.641 1.066 -12.32 1 97.62 165 SER B O 1
ATOM 2869 N N . GLU B 1 166 ? -8.539 0.469 -11.789 1 96.25 166 GLU B N 1
ATOM 2870 C CA . GLU B 1 166 ? -8.008 1.747 -12.25 1 96.25 166 GLU B CA 1
ATOM 2871 C C . GLU B 1 166 ? -7.867 1.771 -13.773 1 96.25 166 GLU B C 1
ATOM 2873 O O . GLU B 1 166 ? -7.875 2.84 -14.383 1 96.25 166 GLU B O 1
ATOM 2878 N N . ASN B 1 167 ? -7.695 0.647 -14.344 1 97.62 167 ASN B N 1
ATOM 2879 C CA . ASN B 1 167 ? -7.59 0.48 -15.789 1 97.62 167 ASN B CA 1
ATOM 2880 C C . ASN B 1 167 ? -8.203 -0.838 -16.25 1 97.62 167 ASN B C 1
ATOM 2882 O O . ASN B 1 167 ? -7.5 -1.834 -16.422 1 97.62 167 ASN B O 1
ATOM 2886 N N . PRO B 1 168 ? -9.5 -0.8 -16.531 1 98 168 PRO B N 1
ATOM 2887 C CA . PRO B 1 168 ? -10.219 -2.037 -16.844 1 98 168 PRO B CA 1
ATOM 2888 C C . PRO B 1 168 ? -9.688 -2.723 -18.109 1 98 168 PRO B C 1
ATOM 2890 O O . PRO B 1 168 ? -9.656 -3.955 -18.172 1 98 168 PRO B O 1
ATOM 2893 N N . GLU B 1 169 ? -9.266 -1.944 -19.062 1 98 169 GLU B N 1
ATOM 2894 C CA . GLU B 1 169 ? -8.75 -2.531 -20.297 1 98 169 GLU B CA 1
ATOM 2895 C C . GLU B 1 169 ? -7.453 -3.293 -20.047 1 98 169 GLU B C 1
ATOM 2897 O O . GLU B 1 169 ? -7.293 -4.426 -20.516 1 98 169 GLU B O 1
ATOM 2902 N N . ALA B 1 170 ? -6.594 -2.662 -19.312 1 98.06 170 ALA B N 1
ATOM 2903 C CA . ALA B 1 170 ? -5.328 -3.318 -18.984 1 98.06 170 ALA B CA 1
ATOM 2904 C C . ALA B 1 170 ? -5.566 -4.559 -18.125 1 98.06 170 ALA B C 1
ATOM 2906 O O . ALA B 1 170 ? -4.926 -5.594 -18.328 1 98.06 170 ALA B O 1
ATOM 2907 N N . GLN B 1 171 ? -6.461 -4.453 -17.203 1 98.56 171 GLN B N 1
ATOM 2908 C CA . GLN B 1 171 ? -6.742 -5.578 -16.328 1 98.56 171 GLN B CA 1
ATOM 2909 C C . GLN B 1 171 ? -7.305 -6.762 -17.109 1 98.56 171 GLN B C 1
ATOM 2911 O O . GLN B 1 171 ? -6.902 -7.906 -16.891 1 98.56 171 GLN B O 1
ATOM 2916 N N . GLU B 1 172 ? -8.188 -6.48 -18 1 98.25 172 GLU B N 1
ATOM 2917 C CA . GLU B 1 172 ? -8.75 -7.539 -18.828 1 98.25 172 GLU B CA 1
ATOM 2918 C C . GLU B 1 172 ? -7.664 -8.234 -19.641 1 98.25 172 GLU B C 1
ATOM 2920 O O . GLU B 1 172 ? -7.648 -9.461 -19.75 1 98.25 172 GLU B O 1
ATOM 2925 N N . LYS B 1 173 ? -6.844 -7.461 -20.234 1 98.38 173 LYS B N 1
ATOM 2926 C CA . LYS B 1 173 ? -5.738 -8.008 -21.016 1 98.38 173 LYS B CA 1
ATOM 2927 C C . LYS B 1 173 ? -4.871 -8.938 -20.172 1 98.38 173 LYS B C 1
ATOM 2929 O O . LYS B 1 173 ? -4.562 -10.055 -20.578 1 98.38 173 LYS B O 1
ATOM 2934 N N . HIS B 1 174 ? -4.484 -8.492 -19.016 1 98.75 174 HIS B N 1
ATOM 2935 C CA . HIS B 1 174 ? -3.598 -9.266 -18.156 1 98.75 174 HIS B CA 1
ATOM 2936 C C . HIS B 1 174 ? -4.312 -10.484 -17.578 1 98.75 174 HIS B C 1
ATOM 2938 O O . HIS B 1 174 ? -3.699 -11.531 -17.375 1 98.75 174 HIS B O 1
ATOM 2944 N N . ARG B 1 175 ? -5.594 -10.359 -17.312 1 98.81 175 ARG B N 1
ATOM 2945 C CA . ARG B 1 175 ? -6.379 -11.516 -16.906 1 98.81 175 ARG B CA 1
ATOM 2946 C C . ARG B 1 175 ? -6.305 -12.617 -17.969 1 98.81 175 ARG B C 1
ATOM 2948 O O . ARG B 1 175 ? -6.07 -13.781 -17.641 1 98.81 175 ARG B O 1
ATOM 2955 N N . CYS B 1 176 ? -6.461 -12.242 -19.203 1 98.81 176 CYS B N 1
ATOM 2956 C CA . CYS B 1 176 ? -6.387 -13.219 -20.281 1 98.81 176 CYS B CA 1
ATOM 2957 C C . CYS B 1 176 ? -4.996 -13.836 -20.375 1 98.81 176 CYS B C 1
ATOM 2959 O O . CYS B 1 176 ? -4.859 -15.055 -20.516 1 98.81 176 CYS B O 1
ATOM 2961 N N . GLU B 1 177 ? -4.023 -13.062 -20.266 1 98.81 177 GLU B N 1
ATOM 2962 C CA . GLU B 1 177 ? -2.65 -13.555 -20.328 1 98.81 177 GLU B CA 1
ATOM 2963 C C . GLU B 1 177 ? -2.365 -14.555 -19.203 1 98.81 177 GLU B C 1
ATOM 2965 O O . GLU B 1 177 ? -1.731 -15.586 -19.438 1 98.81 177 GLU B O 1
ATOM 2970 N N . VAL B 1 178 ? -2.809 -14.234 -18.031 1 98.81 178 VAL B N 1
ATOM 2971 C CA . VAL B 1 178 ? -2.559 -15.07 -16.875 1 98.81 178 VAL B CA 1
ATOM 2972 C C . VAL B 1 178 ? -3.312 -16.391 -17 1 98.81 178 VAL B C 1
ATOM 2974 O O . VAL B 1 178 ? -2.787 -17.453 -16.656 1 98.81 178 VAL B O 1
ATOM 2977 N N . VAL B 1 179 ? -4.527 -16.344 -17.5 1 98.81 179 VAL B N 1
ATOM 2978 C CA . VAL B 1 179 ? -5.316 -17.547 -17.703 1 98.81 179 VAL B CA 1
ATOM 2979 C C . VAL B 1 179 ? -4.605 -18.469 -18.703 1 98.81 179 VAL B C 1
ATOM 2981 O O . VAL B 1 179 ? -4.574 -19.688 -18.531 1 98.81 179 VAL B O 1
ATOM 2984 N N . LEU B 1 180 ? -4.016 -17.891 -19.703 1 98.75 180 LEU B N 1
ATOM 2985 C CA . LEU B 1 180 ? -3.324 -18.672 -20.719 1 98.75 180 LEU B CA 1
ATOM 2986 C C . LEU B 1 180 ? -2.014 -19.234 -20.188 1 98.75 180 LEU B C 1
ATOM 2988 O O . LEU B 1 180 ? -1.552 -20.281 -20.641 1 98.75 180 LEU B O 1
ATOM 2992 N N . LEU B 1 181 ? -1.544 -18.609 -19.219 1 98.5 181 LEU B N 1
ATOM 2993 C CA . LEU B 1 181 ? -0.233 -18.953 -18.672 1 98.5 181 LEU B CA 1
ATOM 2994 C C . LEU B 1 181 ? -0.347 -20.047 -17.609 1 98.5 181 LEU B C 1
ATOM 2996 O O . LEU B 1 181 ? 0.534 -20.891 -17.5 1 98.5 181 LEU B O 1
ATOM 3000 N N . GLY B 1 182 ? -1.367 -20 -16.875 1 98.5 182 GLY B N 1
ATOM 3001 C CA . GLY B 1 182 ? -1.409 -20.781 -15.641 1 98.5 182 GLY B CA 1
ATOM 3002 C C . GLY B 1 182 ? -2.277 -22.031 -15.75 1 98.5 182 GLY B C 1
ATOM 3003 O O . GLY B 1 182 ? -3.182 -22.078 -16.594 1 98.5 182 GLY B O 1
ATOM 3004 N N . ASP B 1 183 ? -2.002 -23 -14.852 1 98.81 183 ASP B N 1
ATOM 3005 C CA . ASP B 1 183 ? -2.883 -24.141 -14.609 1 98.81 183 ASP B CA 1
ATOM 3006 C C . ASP B 1 183 ? -3.785 -23.891 -13.398 1 98.81 183 ASP B C 1
ATOM 3008 O O . ASP B 1 183 ? -4.898 -24.406 -13.328 1 98.81 183 ASP B O 1
ATOM 3012 N N . TYR B 1 184 ? -3.283 -23.156 -12.461 1 98.88 184 TYR B N 1
ATOM 3013 C CA . TYR B 1 184 ? -4.027 -22.688 -11.297 1 98.88 184 TYR B CA 1
ATOM 3014 C C . TYR B 1 184 ? -3.811 -21.188 -11.078 1 98.88 184 TYR B C 1
ATOM 3016 O O . TYR B 1 184 ? -2.76 -20.641 -11.43 1 98.88 184 TYR B O 1
ATOM 3024 N N . ILE B 1 185 ? -4.828 -20.562 -10.484 1 98.94 185 ILE B N 1
ATOM 3025 C CA . ILE B 1 185 ? -4.75 -19.156 -10.141 1 98.94 185 ILE B CA 1
ATOM 3026 C C . ILE B 1 185 ? -5.145 -18.953 -8.68 1 98.94 185 ILE B C 1
ATOM 3028 O O . ILE B 1 185 ? -6.129 -19.531 -8.211 1 98.94 185 ILE B O 1
ATOM 3032 N N . VAL B 1 186 ? -4.355 -18.266 -7.953 1 98.94 186 VAL B N 1
ATOM 3033 C CA . VAL B 1 186 ? -4.711 -17.766 -6.625 1 98.94 186 VAL B CA 1
ATOM 3034 C C . VAL B 1 186 ? -5.191 -16.312 -6.727 1 98.94 186 VAL B C 1
ATOM 3036 O O . VAL B 1 186 ? -4.391 -15.406 -6.965 1 98.94 186 VAL B O 1
ATOM 3039 N N . PRO B 1 187 ? -6.449 -16.094 -6.52 1 98.94 187 PRO B N 1
ATOM 3040 C CA . PRO B 1 187 ? -6.98 -14.727 -6.621 1 98.94 187 PRO B CA 1
ATOM 3041 C C . PRO B 1 187 ? -6.766 -13.914 -5.352 1 98.94 187 PRO B C 1
ATOM 3043 O O . PRO B 1 187 ? -6.262 -14.438 -4.355 1 98.94 187 PRO B O 1
ATOM 3046 N N . GLY B 1 188 ? -7.098 -12.68 -5.434 1 98.94 188 GLY B N 1
ATOM 3047 C CA . GLY B 1 188 ? -6.914 -11.781 -4.305 1 98.94 188 GLY B CA 1
ATOM 3048 C C . GLY B 1 188 ? -7.855 -12.07 -3.15 1 98.94 188 GLY B C 1
ATOM 3049 O O . GLY B 1 188 ? -7.477 -11.953 -1.984 1 98.94 188 GLY B O 1
ATOM 3050 N N . HIS B 1 189 ? -9.008 -12.445 -3.521 1 98.88 189 HIS B N 1
ATOM 3051 C CA . HIS B 1 189 ? -10.039 -12.555 -2.494 1 98.88 189 HIS B CA 1
ATOM 3052 C C . HIS B 1 189 ? -10.891 -13.805 -2.697 1 98.88 189 HIS B C 1
ATOM 3054 O O . HIS B 1 189 ? -12.117 -13.719 -2.715 1 98.88 189 HIS B O 1
ATOM 3060 N N . GLY B 1 190 ? -10.211 -14.984 -2.637 1 98.88 190 GLY B N 1
ATOM 3061 C CA . GLY B 1 190 ? -10.852 -16.281 -2.783 1 98.88 190 GLY B CA 1
ATOM 3062 C C . GLY B 1 190 ? -9.859 -17.438 -2.799 1 98.88 190 GLY B C 1
ATOM 3063 O O . GLY B 1 190 ? -8.648 -17.219 -2.74 1 98.88 190 GLY B O 1
ATOM 3064 N N . PRO B 1 191 ? -10.383 -18.641 -2.822 1 98.81 191 PRO B N 1
ATOM 3065 C CA . PRO B 1 191 ? -9.5 -19.812 -2.883 1 98.81 191 PRO B CA 1
ATOM 3066 C C . PRO B 1 191 ? -8.82 -19.969 -4.242 1 98.81 191 PRO B C 1
ATOM 3068 O O . PRO B 1 191 ? -9.297 -19.422 -5.242 1 98.81 191 PRO B O 1
ATOM 3071 N N . MET B 1 192 ? -7.75 -20.672 -4.203 1 98.81 192 MET B N 1
ATOM 3072 C CA . MET B 1 192 ? -7.121 -21.094 -5.453 1 98.81 192 MET B CA 1
ATOM 3073 C C . MET B 1 192 ? -8.102 -21.859 -6.328 1 98.81 192 MET B C 1
ATOM 3075 O O . MET B 1 192 ? -8.883 -22.672 -5.82 1 98.81 192 MET B O 1
ATOM 3079 N N . PHE B 1 193 ? -8.016 -21.641 -7.676 1 98.81 193 PHE B N 1
ATOM 3080 C CA . PHE B 1 193 ? -8.906 -22.375 -8.562 1 98.81 193 PHE B CA 1
ATOM 3081 C C . PHE B 1 193 ? -8.164 -22.859 -9.805 1 98.81 193 PHE B C 1
ATOM 3083 O O . PHE B 1 193 ? -7.152 -22.266 -10.188 1 98.81 193 PHE B O 1
ATOM 3090 N N . ARG B 1 194 ? -8.625 -23.922 -10.398 1 98.56 194 ARG B N 1
ATOM 3091 C CA . ARG B 1 194 ? -8.039 -24.5 -11.602 1 98.56 194 ARG B CA 1
ATOM 3092 C C . ARG B 1 194 ? -8.477 -23.75 -12.852 1 98.56 194 ARG B C 1
ATOM 3094 O O . ARG B 1 194 ? -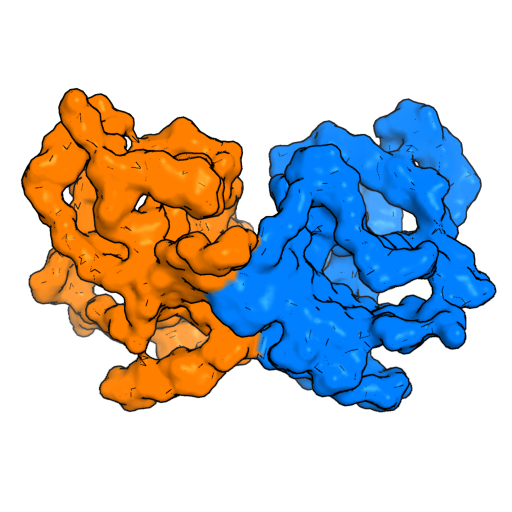9.641 -23.359 -12.969 1 98.56 194 ARG B O 1
ATOM 3101 N N . VAL B 1 195 ? -7.555 -23.562 -13.75 1 98.62 195 VAL B N 1
ATOM 3102 C CA . VAL B 1 195 ? -7.875 -22.969 -15.047 1 98.62 195 VAL B CA 1
ATOM 3103 C C . VAL B 1 195 ? -8.422 -24.047 -15.984 1 98.62 195 VAL B C 1
ATOM 3105 O O . VAL B 1 195 ? -7.754 -25.047 -16.25 1 98.62 195 VAL B O 1
ATOM 3108 N N . THR B 1 196 ? -9.578 -23.812 -16.516 1 98.12 196 THR B N 1
ATOM 3109 C CA . THR B 1 196 ? -10.203 -24.797 -17.391 1 98.12 196 THR B CA 1
ATOM 3110 C C . THR B 1 196 ? -9.938 -24.469 -18.859 1 98.12 196 THR B C 1
ATOM 3112 O O . THR B 1 196 ? -9.531 -23.344 -19.188 1 98.12 196 THR B O 1
ATOM 3115 N N . GLU B 1 197 ? -10.234 -25.484 -19.641 1 97.62 197 GLU B N 1
ATOM 3116 C CA . GLU B 1 197 ? -10.102 -25.25 -21.078 1 97.62 197 GLU B CA 1
ATOM 3117 C C . GLU B 1 197 ? -11.102 -24.203 -21.562 1 97.62 197 GLU B C 1
ATOM 3119 O O . GLU B 1 197 ? -10.805 -23.438 -22.469 1 97.62 197 GLU B O 1
ATOM 3124 N N . ALA B 1 198 ? -12.219 -24.141 -20.984 1 97.06 198 ALA B N 1
ATOM 3125 C CA . ALA B 1 198 ? -13.219 -23.141 -21.328 1 97.06 198 ALA B CA 1
ATOM 3126 C C . ALA B 1 198 ? -12.695 -21.734 -21.062 1 97.06 198 ALA B C 1
ATOM 3128 O O . ALA B 1 198 ? -12.914 -20.812 -21.844 1 97.06 198 ALA B O 1
ATOM 3129 N N . MET B 1 199 ? -12.008 -21.562 -19.969 1 98.06 199 MET B N 1
ATOM 3130 C CA . MET B 1 199 ? -11.414 -20.281 -19.625 1 98.06 199 MET B CA 1
ATOM 3131 C C . MET B 1 199 ? -10.352 -19.875 -20.641 1 98.06 199 MET B C 1
ATOM 3133 O O . MET B 1 199 ? -10.297 -18.734 -21.062 1 98.06 199 MET B O 1
ATOM 3137 N N . LYS B 1 200 ? -9.57 -20.844 -21.016 1 98.25 200 LYS B N 1
ATOM 3138 C CA . LYS B 1 200 ? -8.523 -20.562 -21.984 1 98.25 200 LYS B CA 1
ATOM 3139 C C . LYS B 1 200 ? -9.109 -20.188 -23.344 1 98.25 200 LYS B C 1
ATOM 3141 O O . LYS B 1 200 ? -8.586 -19.297 -24.031 1 98.25 200 LYS B O 1
ATOM 3146 N N . GLU B 1 201 ? -10.133 -20.812 -23.688 1 97.44 201 GLU B N 1
ATOM 3147 C CA . GLU B 1 201 ? -10.805 -20.484 -24.938 1 97.44 201 GLU B CA 1
ATOM 3148 C C . GLU B 1 201 ? -11.328 -19.047 -24.922 1 97.44 201 GLU B C 1
ATOM 3150 O O . GLU B 1 201 ? -11.195 -18.328 -25.906 1 97.44 201 GLU B O 1
ATOM 3155 N N . MET B 1 202 ? -11.93 -18.641 -23.828 1 97.44 202 MET B N 1
ATOM 3156 C CA . MET B 1 202 ? -12.398 -17.266 -23.688 1 97.44 202 MET B CA 1
ATOM 3157 C C . MET B 1 202 ? -11.227 -16.281 -23.766 1 97.44 202 MET B C 1
ATOM 3159 O O . MET B 1 202 ? -11.312 -15.273 -24.469 1 97.44 202 MET B O 1
ATOM 3163 N N . ALA B 1 203 ? -10.164 -16.625 -23.078 1 98.12 203 ALA B N 1
ATOM 3164 C CA . ALA B 1 203 ? -8.992 -15.758 -23.047 1 98.12 203 ALA B CA 1
ATOM 3165 C C . ALA B 1 203 ? -8.398 -15.562 -24.438 1 98.12 203 ALA B C 1
ATOM 3167 O O . ALA B 1 203 ? -7.926 -14.477 -24.766 1 98.12 203 ALA B O 1
ATOM 3168 N N . ARG B 1 204 ? -8.398 -16.656 -25.219 1 97.62 204 ARG B N 1
ATOM 3169 C CA . ARG B 1 204 ? -7.875 -16.578 -26.578 1 97.62 204 ARG B CA 1
ATOM 3170 C C . ARG B 1 204 ? -8.695 -15.617 -27.422 1 97.62 204 ARG B C 1
ATOM 3172 O O . ARG B 1 204 ? -8.188 -15.039 -28.391 1 97.62 204 ARG B O 1
ATOM 3179 N N . LYS B 1 205 ? -9.945 -15.453 -27.047 1 96.25 205 LYS B N 1
ATOM 3180 C CA . LYS B 1 205 ? -10.82 -14.516 -27.75 1 96.25 205 LYS B CA 1
ATOM 3181 C C . LYS B 1 205 ? -10.672 -13.102 -27.188 1 96.25 205 LYS B C 1
ATOM 3183 O O . LYS B 1 205 ? -11.352 -12.18 -27.641 1 96.25 205 LYS B O 1
ATOM 3188 N N . GLY B 1 206 ? -9.914 -12.93 -26.078 1 94.12 206 GLY B N 1
ATOM 3189 C CA . GLY B 1 206 ? -9.531 -11.617 -25.578 1 94.12 206 GLY B CA 1
ATOM 3190 C C . GLY B 1 206 ? -10.414 -11.125 -24.453 1 94.12 206 GLY B C 1
ATOM 3191 O O . GLY B 1 206 ? -10.289 -9.977 -24.016 1 94.12 206 GLY B O 1
ATOM 3192 N N . LYS B 1 207 ? -11.305 -11.945 -24.047 1 93.56 207 LYS B N 1
ATOM 3193 C CA . LYS B 1 207 ? -12.211 -11.508 -22.984 1 93.56 207 LYS B CA 1
ATOM 3194 C C . LYS B 1 207 ? -12.727 -12.695 -22.172 1 93.56 207 LYS B C 1
ATOM 3196 O O . LYS B 1 207 ? -13.148 -13.703 -22.75 1 93.56 207 LYS B O 1
ATOM 3201 N N . LEU B 1 208 ? -12.602 -12.469 -20.875 1 95.81 208 LEU B N 1
ATOM 3202 C CA . LEU B 1 208 ? -13.211 -13.461 -19.984 1 95.81 208 LEU B CA 1
ATOM 3203 C C . LEU B 1 208 ? -14.648 -13.086 -19.656 1 95.81 208 LEU B C 1
ATOM 3205 O O . LEU B 1 208 ? -14.953 -11.914 -19.422 1 95.81 208 LEU B O 1
ATOM 3209 N N . GLY B 1 209 ? -15.547 -13.969 -19.719 1 86.75 209 GLY B N 1
ATOM 3210 C CA . GLY B 1 209 ? -16.969 -13.711 -19.484 1 86.75 209 GLY B CA 1
ATOM 3211 C C . GLY B 1 209 ? -17.875 -14.586 -20.328 1 86.75 209 GLY B C 1
ATOM 3212 O O . GLY B 1 209 ? -17.391 -15.414 -21.109 1 86.75 209 GLY B O 1
ATOM 3213 N N . PRO B 1 210 ? -19.172 -14.43 -19.969 1 79.94 210 PRO B N 1
ATOM 3214 C CA . PRO B 1 210 ? -20.109 -15.195 -20.766 1 79.94 210 PRO B CA 1
ATOM 3215 C C . PRO B 1 210 ? -20.109 -14.773 -22.234 1 79.94 210 PRO B C 1
ATOM 3217 O O . PRO B 1 210 ? -19.797 -13.625 -22.562 1 79.94 210 PRO B O 1
ATOM 3220 N N . PRO B 1 211 ? -20.391 -15.891 -23.219 1 65.38 211 PRO B N 1
ATOM 3221 C CA . PRO B 1 211 ? -20.484 -15.57 -24.641 1 65.38 211 PRO B CA 1
ATOM 3222 C C . PRO B 1 211 ? -21.562 -14.539 -24.953 1 65.38 211 PRO B C 1
ATOM 3224 O O . PRO B 1 211 ? -22.547 -14.43 -24.203 1 65.38 211 PRO B O 1
#